Protein AF-0000000082937460 (afdb_homodimer)

pLDDT: mean 83.34, std 14.79, range [21.89, 97.12]

Nearest PDB structures (foldseek):
  7vq7-assembly1_B  TM=4.735E-01  e=1.088E-06  Arabidopsis thaliana
  3l39-assembly1_A  TM=5.292E-01  e=5.583E-01  Bacteroides thetaiotaomicron VPI-5482
  7vq7-assembly1_B  TM=4.733E-01  e=1.604E-06  Arabidopsis thaliana
  8ftx-assembly1_A  TM=3.085E-01  e=9.322E+00  Salmonella enterica subsp. enterica serovar Typhimurium

Secondary structure (DSSP, 8-state):
--------HHHHHHHHHHHHHHHHHHHHHHHT--HHHHHHHHHHH--SSHHHHHHHHHHHHHHHHHHHHHHHHHHHHH-SSHHHHHHHHHHHHHHHHHTT-HHHHHHHHHHHHHHHHH-SS-HHHHHHHHHHHHHHHHHHHHHHHHHS-----HHHHHHHHHHHHHHHHHHHHHHHHHHHTT----HHHHHHHHHHHHHHHHHHHHHHHHHHHTTTS---HHHHHHHHHHHHHHHHHHHHHHHHHHHHTS--TT----HHHHHHHHHHHHHHHHHHH-SS----HHHHHHHHHHHHHHHHS-TTTS----BTTB--SS-HHHHHHHHHHHHHHHHHHHHHHHHHHHHHH-------/--------HHHHHHHHHHHHHHHHHHHHHHHT--HHHHHHHHHHH--SSHHHHHHHHHHHHHHHHHHHHHHHHHHHHH-SSHHHHHHHHHHHHHHHHHTT-HHHHHHHHHHHHHHHHH-SS-HHHHHHHHHHHHHHHHHHHHHHHHHS-----HHHHHHHHHHHHHHHHHHHHHHHHHHHTT----HHHHHHHHHHHHHHHHHHHHHHHHHHHTTTS---HHHHHHHHHHHHHHHHHHHHHHHHHHHHTS--TT----HHHHHHHHHHHHHHHHHHH-SS----HHHHHHHHHHHHHHHHS-TTTS----BTTB--SS-HHHHHHHHHHHHHHHHHHHHHHHHHHHHHH-------

Structure (mmCIF, N/CA/C/O backbone):
data_AF-0000000082937460-model_v1
#
loop_
_entity.id
_entity.type
_entity.pdbx_description
1 polymer 'Aromatic acid exporter family protein'
#
loop_
_atom_site.group_PDB
_atom_site.id
_atom_site.type_symbol
_atom_site.label_atom_id
_atom_site.label_alt_id
_atom_site.label_comp_id
_atom_site.label_asym_id
_atom_site.label_entity_id
_atom_site.label_seq_id
_atom_site.pdbx_PDB_ins_code
_atom_site.Cartn_x
_atom_site.Cartn_y
_atom_site.Cartn_z
_atom_site.occupancy
_atom_site.B_iso_or_equiv
_atom_site.auth_seq_id
_atom_site.auth_comp_id
_atom_site.auth_asym_id
_atom_site.auth_atom_id
_atom_site.pdbx_PDB_model_num
ATOM 1 N N . MET A 1 1 ? -15.992 -26.391 28.469 1 22.33 1 MET A N 1
ATOM 2 C CA . MET A 1 1 ? -16.328 -25.672 27.25 1 22.33 1 MET A CA 1
ATOM 3 C C . MET A 1 1 ? -15.094 -24.969 26.688 1 22.33 1 MET A C 1
ATOM 5 O O . MET A 1 1 ? -14.539 -24.078 27.328 1 22.33 1 MET A O 1
ATOM 9 N N . MET A 1 2 ? -14.164 -25.625 26.078 1 25.83 2 MET A N 1
ATOM 10 C CA . MET A 1 2 ? -12.805 -25.266 25.672 1 25.83 2 MET A CA 1
ATOM 11 C C . MET A 1 2 ? -12.797 -23.953 24.875 1 25.83 2 MET A C 1
ATOM 13 O O . MET A 1 2 ? -13.609 -23.766 23.969 1 25.83 2 MET A O 1
ATOM 17 N N . LYS A 1 3 ? -12.477 -22.828 25.484 1 28.02 3 LYS A N 1
ATOM 18 C CA . LYS A 1 3 ? -12.383 -21.516 24.859 1 28.02 3 LYS A CA 1
ATOM 19 C C . LYS A 1 3 ? -11.773 -21.609 23.453 1 28.02 3 LYS A C 1
ATOM 21 O O . LYS A 1 3 ? -10.625 -22.016 23.297 1 28.02 3 LYS A O 1
ATOM 26 N N . ILE A 1 4 ? -12.422 -22.125 22.516 1 29.03 4 ILE A N 1
ATOM 27 C CA . ILE A 1 4 ? -11.977 -22.016 21.125 1 29.03 4 ILE A CA 1
ATOM 28 C C . ILE A 1 4 ? -11.258 -20.688 20.922 1 29.03 4 ILE A C 1
ATOM 30 O O . ILE A 1 4 ? -11.875 -19.625 21 1 29.03 4 ILE A O 1
ATOM 34 N N . LYS A 1 5 ? -10.117 -20.5 21.312 1 36.81 5 LYS A N 1
ATOM 35 C CA . LYS A 1 5 ? -9.211 -19.391 21.078 1 36.81 5 LYS A CA 1
ATOM 36 C C . LYS A 1 5 ? -9.508 -18.703 19.75 1 36.81 5 LYS A C 1
ATOM 38 O O . LYS A 1 5 ? -9.805 -19.375 18.75 1 36.81 5 LYS A O 1
ATOM 43 N N . ARG A 1 6 ? -9.82 -17.359 19.719 1 39.38 6 ARG A N 1
ATOM 44 C CA . ARG A 1 6 ? -10.133 -16.312 18.75 1 39.38 6 ARG A CA 1
ATOM 45 C C . ARG A 1 6 ? -9.336 -16.516 17.469 1 39.38 6 ARG A C 1
ATOM 47 O O . ARG A 1 6 ? -8.102 -16.484 17.484 1 39.38 6 ARG A O 1
ATOM 54 N N . PHE A 1 7 ? -9.742 -17.344 16.672 1 44.19 7 PHE A N 1
ATOM 55 C CA . PHE A 1 7 ? -9.219 -17.578 15.328 1 44.19 7 PHE A CA 1
ATOM 56 C C . PHE A 1 7 ? -8.82 -16.266 14.672 1 44.19 7 PHE A C 1
ATOM 58 O O . PHE A 1 7 ? -9.672 -15.391 14.453 1 44.19 7 PHE A O 1
ATOM 65 N N . THR A 1 8 ? -7.555 -15.945 14.797 1 55.5 8 THR A N 1
ATOM 66 C CA . THR A 1 8 ? -6.992 -14.734 14.211 1 55.5 8 THR A CA 1
ATOM 67 C C . THR A 1 8 ? -7.262 -14.688 12.711 1 55.5 8 THR A C 1
ATOM 69 O O . THR A 1 8 ? -7.621 -15.703 12.102 1 55.5 8 THR A O 1
ATOM 72 N N . PHE A 1 9 ? -7.418 -13.547 12.164 1 58.91 9 PHE A N 1
ATOM 73 C CA . PHE A 1 9 ? -7.656 -13.227 10.758 1 58.91 9 PHE A CA 1
ATOM 74 C C . PHE A 1 9 ? -6.863 -14.164 9.852 1 58.91 9 PHE A C 1
ATOM 76 O O . PHE A 1 9 ? -7.41 -14.711 8.891 1 58.91 9 PHE A O 1
ATOM 83 N N . VAL A 1 10 ? -5.695 -14.445 10.258 1 64.12 10 VAL A N 1
ATOM 84 C CA . VAL A 1 10 ? -4.82 -15.32 9.484 1 64.12 10 VAL A CA 1
ATOM 85 C C . VAL A 1 10 ? -5.289 -16.766 9.602 1 64.12 10 VAL A C 1
ATOM 87 O O . VAL A 1 10 ? -5.277 -17.516 8.617 1 64.12 10 VAL A O 1
ATOM 90 N N . GLY A 1 11 ? -5.953 -16.875 10.688 1 69.56 11 GLY A N 1
ATOM 91 C CA . GLY A 1 11 ? -6.414 -18.234 10.93 1 69.56 11 GLY A CA 1
ATOM 92 C C . GLY A 1 11 ? -7.648 -18.594 10.125 1 69.56 11 GLY A C 1
ATOM 93 O O . GLY A 1 11 ? -7.738 -19.703 9.578 1 69.56 11 GLY A O 1
ATOM 94 N N . GLY A 1 12 ? -8.508 -17.703 10 1 76.94 12 GLY A N 1
ATOM 95 C CA . GLY A 1 12 ? -9.719 -17.953 9.242 1 76.94 12 GLY A CA 1
ATOM 96 C C . GLY A 1 12 ? -9.453 -18.172 7.762 1 76.94 12 GLY A C 1
ATOM 97 O O . GLY A 1 12 ? -10.023 -19.094 7.152 1 76.94 12 GLY A O 1
ATOM 98 N N . ARG A 1 13 ? -8.523 -17.438 7.281 1 78.25 13 ARG A N 1
ATOM 99 C CA . ARG A 1 13 ? -8.18 -17.547 5.867 1 78.25 13 ARG A CA 1
ATOM 100 C C . ARG A 1 13 ? -7.508 -18.875 5.566 1 78.25 13 ARG A C 1
ATOM 102 O O . ARG A 1 13 ? -7.746 -19.484 4.512 1 78.25 13 ARG A O 1
ATOM 109 N N . ILE A 1 14 ? -6.703 -19.375 6.48 1 85.31 14 ILE A N 1
ATOM 110 C CA . ILE A 1 14 ? -5.988 -20.625 6.309 1 85.31 14 ILE A CA 1
ATOM 111 C C . ILE A 1 14 ? -6.984 -21.781 6.27 1 85.31 14 ILE A C 1
ATOM 113 O O . ILE A 1 14 ? -6.895 -22.672 5.41 1 85.31 14 ILE A O 1
ATOM 117 N N . ILE A 1 15 ? -7.953 -21.672 7.086 1 87.25 15 ILE A N 1
ATOM 118 C CA . ILE A 1 15 ? -8.961 -22.734 7.156 1 87.25 15 ILE A CA 1
ATOM 119 C C . ILE A 1 15 ? -9.82 -22.703 5.895 1 87.25 15 ILE A C 1
ATOM 121 O O . ILE A 1 15 ? -10.125 -23.75 5.324 1 87.25 15 ILE A O 1
ATOM 125 N N . LYS A 1 16 ? -10.188 -21.531 5.496 1 89.06 16 LYS A N 1
ATOM 126 C CA . LYS A 1 16 ? -10.977 -21.406 4.27 1 89.06 16 LYS A CA 1
ATOM 127 C C . LYS A 1 16 ? -10.227 -21.984 3.074 1 89.06 16 LYS A C 1
ATOM 129 O O . LYS A 1 16 ? -10.82 -22.656 2.227 1 89.06 16 LYS A O 1
ATOM 134 N N . THR A 1 17 ? -8.969 -21.703 3.049 1 89.56 17 THR A N 1
ATOM 135 C CA . THR A 1 17 ? -8.148 -22.234 1.962 1 89.56 17 THR A CA 1
ATOM 136 C C . THR A 1 17 ? -8.125 -23.75 1.983 1 89.56 17 THR A C 1
ATOM 138 O O . THR A 1 17 ? -8.312 -24.391 0.949 1 89.56 17 THR A O 1
ATOM 141 N N . GLY A 1 18 ? -7.945 -24.328 3.145 1 91.25 18 GLY A N 1
ATOM 142 C CA . GLY A 1 18 ? -7.949 -25.781 3.275 1 91.25 18 GLY A CA 1
ATOM 143 C C . GLY A 1 18 ? -9.25 -26.422 2.822 1 91.25 18 GLY A C 1
ATOM 144 O O . GLY A 1 18 ? -9.234 -27.422 2.1 1 91.25 18 GLY A O 1
ATOM 145 N N . ILE A 1 19 ? -10.289 -25.828 3.176 1 93.75 19 ILE A N 1
ATOM 146 C CA . ILE A 1 19 ? -11.609 -26.344 2.818 1 93.75 19 ILE A CA 1
ATOM 147 C C . ILE A 1 19 ? -11.82 -26.203 1.313 1 93.75 19 ILE A C 1
ATOM 149 O O . ILE A 1 19 ? -12.312 -27.125 0.662 1 93.75 19 ILE A O 1
ATOM 153 N N . ALA A 1 20 ? -11.477 -25.031 0.827 1 94.75 20 ALA A N 1
ATOM 154 C CA . ALA A 1 20 ? -11.625 -24.797 -0.606 1 94.75 20 ALA A CA 1
ATOM 155 C C . ALA A 1 20 ? -10.805 -25.797 -1.416 1 94.75 20 ALA A C 1
ATOM 157 O O . ALA A 1 20 ? -11.281 -26.344 -2.412 1 94.75 20 ALA A O 1
ATOM 158 N N . VAL A 1 21 ? -9.625 -26.031 -0.987 1 94.81 21 VAL A N 1
ATOM 159 C CA . VAL A 1 21 ? -8.727 -26.953 -1.669 1 94.81 21 VAL A CA 1
ATOM 160 C C . VAL A 1 21 ? -9.312 -28.375 -1.617 1 94.81 21 VAL A C 1
ATOM 162 O O . VAL A 1 21 ? -9.359 -29.062 -2.633 1 94.81 21 VAL A O 1
ATOM 165 N N . PHE A 1 22 ? -9.781 -28.75 -0.497 1 95.75 22 PHE A N 1
ATOM 166 C CA . PHE A 1 22 ? -10.359 -30.078 -0.317 1 95.75 22 PHE A CA 1
ATOM 167 C C . PHE A 1 22 ? -11.57 -30.266 -1.226 1 95.75 22 PHE A C 1
ATOM 169 O O . PHE A 1 22 ? -11.656 -31.266 -1.953 1 95.75 22 PHE A O 1
ATOM 176 N N . LEU A 1 23 ? -12.453 -29.391 -1.157 1 96.56 23 LEU A N 1
ATOM 177 C CA . LEU A 1 23 ? -13.68 -29.484 -1.937 1 96.56 23 LEU A CA 1
ATOM 178 C C . LEU A 1 23 ? -13.383 -29.469 -3.432 1 96.56 23 LEU A C 1
ATOM 180 O O . LEU A 1 23 ? -14.008 -30.203 -4.203 1 96.56 23 LEU A O 1
ATOM 184 N N . THR A 1 24 ? -12.492 -28.562 -3.797 1 96.38 24 THR A N 1
ATOM 185 C CA . THR A 1 24 ? -12.109 -28.469 -5.199 1 96.38 24 THR A CA 1
ATOM 186 C C . THR A 1 24 ? -11.516 -29.797 -5.688 1 96.38 24 THR A C 1
ATOM 188 O O . THR A 1 24 ? -11.922 -30.312 -6.734 1 96.38 24 THR A O 1
ATOM 191 N N . ALA A 1 25 ? -10.586 -30.359 -4.945 1 95.31 25 ALA A N 1
ATOM 192 C CA . ALA A 1 25 ? -9.977 -31.641 -5.305 1 95.31 25 ALA A CA 1
ATOM 193 C C . ALA A 1 25 ? -11.016 -32.75 -5.32 1 95.31 25 ALA A C 1
ATOM 195 O O . ALA A 1 25 ? -11 -33.625 -6.203 1 95.31 25 ALA A O 1
ATOM 196 N N . PHE A 1 26 ? -11.875 -32.719 -4.391 1 96.25 26 PHE A N 1
ATOM 197 C CA . PHE A 1 26 ? -12.93 -33.75 -4.27 1 96.25 26 PHE A CA 1
ATOM 198 C C . PHE A 1 26 ? -13.828 -33.75 -5.5 1 96.25 26 PHE A C 1
ATOM 200 O O . PHE A 1 26 ? -14.109 -34.781 -6.07 1 96.25 26 PHE A O 1
ATOM 207 N N . ILE A 1 27 ? -14.258 -32.594 -5.898 1 96.75 27 ILE A N 1
ATOM 208 C CA . ILE A 1 27 ? -15.125 -32.469 -7.059 1 96.75 27 ILE A CA 1
ATOM 209 C C . ILE A 1 27 ? -14.391 -32.938 -8.312 1 96.75 27 ILE A C 1
ATOM 211 O O . ILE A 1 27 ? -14.953 -33.656 -9.141 1 96.75 27 ILE A O 1
ATOM 215 N N . CYS A 1 28 ? -13.156 -32.531 -8.43 1 94.12 28 CYS A N 1
ATOM 216 C CA . CYS A 1 28 ? -12.367 -32.938 -9.586 1 94.12 28 CYS A CA 1
ATOM 217 C C . CYS A 1 28 ? -12.195 -34.438 -9.625 1 94.12 28 CYS A C 1
ATOM 219 O O . CYS A 1 28 ? -12.258 -35.062 -10.695 1 94.12 28 CYS A O 1
ATOM 221 N N . HIS A 1 29 ? -12.023 -35.125 -8.484 1 92.94 29 HIS A N 1
ATOM 222 C CA . HIS A 1 29 ? -11.852 -36.562 -8.422 1 92.94 29 HIS A CA 1
ATOM 223 C C . HIS A 1 29 ? -13.125 -37.281 -8.836 1 92.94 29 HIS A C 1
ATOM 225 O O . HIS A 1 29 ? -13.07 -38.312 -9.523 1 92.94 29 HIS A O 1
ATOM 231 N N . ILE A 1 30 ? -14.227 -36.781 -8.477 1 94.38 30 ILE A N 1
ATOM 232 C CA . ILE A 1 30 ? -15.516 -37.375 -8.836 1 94.38 30 ILE A CA 1
ATOM 233 C C . ILE A 1 30 ? -15.703 -37.281 -10.352 1 94.38 30 ILE A C 1
ATOM 235 O O . ILE A 1 30 ? -16.234 -38.219 -10.961 1 94.38 30 ILE A O 1
ATOM 239 N N . LEU A 1 31 ? -15.18 -36.25 -10.945 1 93.5 31 LEU A N 1
ATOM 240 C CA . LEU A 1 31 ? -15.344 -36.031 -12.375 1 93.5 31 LEU A CA 1
ATOM 241 C C . LEU A 1 31 ? -14.195 -36.656 -13.156 1 93.5 31 LEU A C 1
ATOM 243 O O . LEU A 1 31 ? -14.188 -36.656 -14.391 1 93.5 31 LEU A O 1
ATOM 247 N N . ASN A 1 32 ? -13.234 -37.188 -12.492 1 91.69 32 ASN A N 1
ATOM 248 C CA . ASN A 1 32 ? -12.023 -37.75 -13.07 1 91.69 32 ASN A CA 1
ATOM 249 C C . ASN A 1 32 ? -11.234 -36.719 -13.875 1 91.69 32 ASN A C 1
ATOM 251 O O . ASN A 1 32 ? -10.781 -37 -14.984 1 91.69 32 ASN A O 1
ATOM 255 N N . TRP A 1 33 ? -11.289 -35.531 -13.383 1 89.44 33 TRP A N 1
ATOM 256 C CA . TRP A 1 33 ? -10.5 -34.438 -13.961 1 89.44 33 TRP A CA 1
ATOM 257 C C . TRP A 1 33 ? -9.258 -34.188 -13.117 1 89.44 33 TRP A C 1
ATOM 259 O O . TRP A 1 33 ? -9.234 -34.469 -11.914 1 89.44 33 TRP A O 1
ATOM 269 N N . PRO A 1 34 ? -8.18 -33.75 -13.812 1 85.31 34 PRO A N 1
ATOM 270 C CA . PRO A 1 34 ? -6.984 -33.406 -13.039 1 85.31 34 PRO A CA 1
ATOM 271 C C . PRO A 1 34 ? -7.242 -32.312 -12.016 1 85.31 34 PRO A C 1
ATOM 273 O O . PRO A 1 34 ? -7.715 -31.219 -12.367 1 85.31 34 PRO A O 1
ATOM 276 N N . ALA A 1 35 ? -6.906 -32.531 -10.773 1 89.69 35 ALA A N 1
ATOM 277 C CA . ALA A 1 35 ? -7.258 -31.641 -9.664 1 89.69 35 ALA A CA 1
ATOM 278 C C . ALA A 1 35 ? -6.223 -30.547 -9.5 1 89.69 35 ALA A C 1
ATOM 280 O O . ALA A 1 35 ? -6.523 -29.484 -8.953 1 89.69 35 ALA A O 1
ATOM 281 N N . MET A 1 36 ? -5.051 -30.75 -10 1 85.31 36 MET A N 1
ATOM 282 C CA . MET A 1 36 ? -3.9 -29.906 -9.719 1 85.31 36 MET A CA 1
ATOM 283 C C . MET A 1 36 ? -4.215 -28.453 -10.055 1 85.31 36 MET A C 1
ATOM 285 O O . MET A 1 36 ? -4.086 -27.562 -9.195 1 85.31 36 MET A O 1
ATOM 289 N N . PHE A 1 37 ? -4.699 -28.172 -11.18 1 83.12 37 PHE A N 1
ATOM 290 C CA . PHE A 1 37 ? -4.879 -26.797 -11.648 1 83.12 37 PHE A CA 1
ATOM 291 C C . PHE A 1 37 ? -6.113 -26.172 -11.016 1 83.12 37 PHE A C 1
ATOM 293 O O . PHE A 1 37 ? -6.145 -24.969 -10.758 1 83.12 37 PHE A O 1
ATOM 300 N N . ALA A 1 38 ? -7.09 -26.984 -10.805 1 90.75 38 ALA A N 1
ATOM 301 C CA . ALA A 1 38 ? -8.266 -26.484 -10.102 1 90.75 38 ALA A CA 1
ATOM 302 C C . ALA A 1 38 ? -7.914 -26.031 -8.688 1 90.75 38 ALA A C 1
ATOM 304 O O . ALA A 1 38 ? -8.359 -24.969 -8.242 1 90.75 38 ALA A O 1
ATOM 305 N N . VAL A 1 39 ? -7.094 -26.812 -8.078 1 91.56 39 VAL A N 1
ATOM 306 C CA . VAL A 1 39 ? -6.691 -26.547 -6.703 1 91.56 39 VAL A CA 1
ATOM 307 C C . VAL A 1 39 ? -5.828 -25.281 -6.66 1 91.56 39 VAL A C 1
ATOM 309 O O . VAL A 1 39 ? -5.996 -24.438 -5.777 1 91.56 39 VAL A O 1
ATOM 312 N N . ILE A 1 40 ? -4.973 -25.125 -7.602 1 85.75 40 ILE A N 1
ATOM 313 C CA . ILE A 1 40 ? -4.137 -23.938 -7.691 1 85.75 40 ILE A CA 1
ATOM 314 C C . ILE A 1 40 ? -5.012 -22.688 -7.848 1 85.75 40 ILE A C 1
ATOM 316 O O . ILE A 1 40 ? -4.82 -21.703 -7.148 1 85.75 40 ILE A O 1
ATOM 320 N N . THR A 1 41 ? -5.934 -22.766 -8.719 1 87.75 41 THR A N 1
ATOM 321 C CA . THR A 1 41 ? -6.855 -21.656 -8.953 1 87.75 41 THR A CA 1
ATOM 322 C C . THR A 1 41 ? -7.609 -21.297 -7.672 1 87.75 41 THR A C 1
ATOM 324 O O . THR A 1 41 ? -7.766 -20.125 -7.34 1 87.75 41 THR A O 1
ATOM 327 N N . ALA A 1 42 ? -8.023 -22.344 -7 1 92.19 42 ALA A N 1
ATOM 328 C CA . ALA A 1 42 ? -8.758 -22.125 -5.754 1 92.19 42 ALA A CA 1
ATOM 329 C C . ALA A 1 42 ? -7.883 -21.406 -4.73 1 92.19 42 ALA A C 1
ATOM 331 O O . ALA A 1 42 ? -8.344 -20.484 -4.047 1 92.19 42 ALA A O 1
ATOM 332 N N . ILE A 1 43 ? -6.68 -21.766 -4.645 1 88.31 43 ILE A N 1
ATOM 333 C CA . ILE A 1 43 ? -5.758 -21.203 -3.666 1 88.31 43 ILE A CA 1
ATOM 334 C C . ILE A 1 43 ? -5.527 -19.719 -3.967 1 88.31 43 ILE A C 1
ATOM 336 O O . ILE A 1 43 ? -5.602 -18.875 -3.068 1 88.31 43 ILE A O 1
ATOM 340 N N . VAL A 1 44 ? -5.332 -19.391 -5.199 1 83.75 44 VAL A N 1
ATOM 341 C CA . VAL A 1 44 ? -4.957 -18.031 -5.578 1 83.75 44 VAL A CA 1
ATOM 342 C C . VAL A 1 44 ? -6.184 -17.125 -5.535 1 83.75 44 VAL A C 1
ATOM 344 O O . VAL A 1 44 ? -6.055 -15.891 -5.477 1 83.75 44 VAL A O 1
ATOM 347 N N . THR A 1 45 ? -7.344 -17.641 -5.531 1 86.94 45 THR A N 1
ATOM 348 C CA . THR A 1 45 ? -8.555 -16.844 -5.617 1 86.94 45 THR A CA 1
ATOM 349 C C . THR A 1 45 ? -9.148 -16.609 -4.23 1 86.94 45 THR A C 1
ATOM 351 O O . THR A 1 45 ? -10.047 -15.781 -4.066 1 86.94 45 THR A O 1
ATOM 354 N N . ILE A 1 46 ? -8.695 -17.359 -3.338 1 86.62 46 ILE A N 1
ATOM 355 C CA . ILE A 1 46 ? -9.172 -17.109 -1.981 1 86.62 46 ILE A CA 1
ATOM 356 C C . ILE A 1 46 ? -8.711 -15.734 -1.511 1 86.62 46 ILE A C 1
ATOM 358 O O . ILE A 1 46 ? -7.527 -15.406 -1.589 1 86.62 46 ILE A O 1
ATOM 362 N N . GLU A 1 47 ? -9.664 -14.883 -1.202 1 81.38 47 GLU A N 1
ATOM 363 C CA . GLU A 1 47 ? -9.406 -13.508 -0.784 1 81.38 47 GLU A CA 1
ATOM 364 C C . GLU A 1 47 ? -9.938 -13.25 0.624 1 81.38 47 GLU A C 1
ATOM 366 O O . GLU A 1 47 ? -10.68 -14.07 1.173 1 81.38 47 GLU A O 1
ATOM 371 N N . PRO A 1 48 ? -9.562 -12.109 1.166 1 75.81 48 PRO A N 1
ATOM 372 C CA . PRO A 1 48 ? -10.047 -11.773 2.504 1 75.81 48 PRO A CA 1
ATOM 373 C C . PRO A 1 48 ? -11.555 -11.508 2.531 1 75.81 48 PRO A C 1
ATOM 375 O O . PRO A 1 48 ? -12.211 -11.781 3.537 1 75.81 48 PRO A O 1
ATOM 378 N N . THR A 1 49 ? -12.133 -10.938 1.461 1 79.94 49 THR A N 1
ATOM 379 C CA . THR A 1 49 ? -13.562 -10.633 1.414 1 79.94 49 THR A CA 1
ATOM 380 C C . THR A 1 49 ? -14.234 -11.367 0.258 1 79.94 49 THR A C 1
ATOM 382 O O . THR A 1 49 ? -13.578 -11.719 -0.727 1 79.94 49 THR A O 1
ATOM 385 N N . VAL A 1 50 ? -15.5 -11.57 0.453 1 82.31 50 VAL A N 1
ATOM 386 C CA . VAL A 1 50 ? -16.297 -12.211 -0.587 1 82.31 50 VAL A CA 1
ATOM 387 C C . VAL A 1 50 ? -16.328 -11.328 -1.831 1 82.31 50 VAL A C 1
ATOM 389 O O . VAL A 1 50 ? -16.219 -11.82 -2.955 1 82.31 50 VAL A O 1
ATOM 392 N N . ALA A 1 51 ? -16.469 -10.039 -1.636 1 80.81 51 ALA A N 1
ATOM 393 C CA . ALA A 1 51 ? -16.547 -9.102 -2.75 1 80.81 51 ALA A CA 1
ATOM 394 C C . ALA A 1 51 ? -15.281 -9.172 -3.607 1 80.81 51 ALA A C 1
ATOM 396 O O . ALA A 1 51 ? -15.359 -9.227 -4.836 1 80.81 51 ALA A O 1
ATOM 397 N N . ASP A 1 52 ? -14.195 -9.242 -2.941 1 83.12 52 ASP A N 1
ATOM 398 C CA . ASP A 1 52 ? -12.93 -9.32 -3.664 1 83.12 52 ASP A CA 1
ATOM 399 C C . ASP A 1 52 ? -12.805 -10.648 -4.402 1 83.12 52 ASP A C 1
ATOM 401 O O . ASP A 1 52 ? -12.273 -10.695 -5.516 1 83.12 52 ASP A O 1
ATOM 405 N N . SER A 1 53 ? -13.25 -11.672 -3.756 1 85.25 53 SER A N 1
ATOM 406 C CA . SER A 1 53 ? -13.195 -12.992 -4.383 1 85.25 53 SER A CA 1
ATOM 407 C C . SER A 1 53 ? -14.023 -13.031 -5.66 1 85.25 53 SER A C 1
ATOM 409 O O . SER A 1 53 ? -13.586 -13.562 -6.676 1 85.25 53 SER A O 1
ATOM 411 N N . VAL A 1 54 ? -15.172 -12.477 -5.598 1 86.25 54 VAL A N 1
ATOM 412 C CA . VAL A 1 54 ? -16.078 -12.461 -6.742 1 86.25 54 VAL A CA 1
ATOM 413 C C . VAL A 1 54 ? -15.484 -11.602 -7.859 1 86.25 54 VAL A C 1
ATOM 415 O O . VAL A 1 54 ? -15.453 -12.016 -9.023 1 86.25 54 VAL A O 1
ATOM 418 N N . LYS A 1 55 ? -15 -10.445 -7.531 1 86.69 55 LYS A N 1
ATOM 419 C CA . LYS A 1 55 ? -14.391 -9.539 -8.508 1 86.69 55 LYS A CA 1
ATOM 420 C C . LYS A 1 55 ? -13.195 -10.195 -9.188 1 86.69 55 LYS A C 1
ATOM 422 O O . LYS A 1 55 ? -13.055 -10.117 -10.406 1 86.69 55 LYS A O 1
ATOM 427 N N . LYS A 1 56 ? -12.375 -10.844 -8.445 1 86.56 56 LYS A N 1
ATOM 428 C CA . LYS A 1 56 ? -11.172 -11.469 -8.984 1 86.56 56 LYS A CA 1
ATOM 429 C C . LYS A 1 56 ? -11.516 -12.68 -9.844 1 86.56 56 LYS A C 1
ATOM 431 O O . LYS A 1 56 ? -10.844 -12.953 -10.836 1 86.56 56 LYS A O 1
ATOM 436 N N . ALA A 1 57 ? -12.602 -13.352 -9.344 1 88.44 57 ALA A N 1
ATOM 437 C CA . ALA A 1 57 ? -13.031 -14.492 -10.141 1 88.44 57 ALA A CA 1
ATOM 438 C C . ALA A 1 57 ? -13.453 -14.055 -11.547 1 88.44 57 ALA A C 1
ATOM 440 O O . ALA A 1 57 ? -13.148 -14.727 -12.531 1 88.44 57 ALA A O 1
ATOM 441 N N . PHE A 1 58 ? -14.078 -12.938 -11.68 1 91.38 58 PHE A N 1
ATOM 442 C CA . PHE A 1 58 ? -14.586 -12.43 -12.953 1 91.38 58 PHE A CA 1
ATOM 443 C C . PHE A 1 58 ? -13.445 -11.938 -13.836 1 91.38 58 PHE A C 1
ATOM 445 O O . PHE A 1 58 ? -13.594 -11.836 -15.055 1 91.38 58 PHE A O 1
ATOM 452 N N . VAL A 1 59 ? -12.398 -11.656 -13.25 1 91.94 59 VAL A N 1
ATOM 453 C CA . VAL A 1 59 ? -11.234 -11.211 -14.008 1 91.94 59 VAL A CA 1
ATOM 454 C C . VAL A 1 59 ? -10.336 -12.398 -14.336 1 91.94 59 VAL A C 1
ATOM 456 O O . VAL A 1 59 ? -9.789 -12.492 -15.438 1 91.94 59 VAL A O 1
ATOM 459 N N . ARG A 1 60 ? -10.258 -13.297 -13.445 1 89.5 60 ARG A N 1
ATOM 460 C CA . ARG A 1 60 ? -9.359 -14.438 -13.57 1 89.5 60 ARG A CA 1
ATOM 461 C C . ARG A 1 60 ? -9.883 -15.438 -14.602 1 89.5 60 ARG A C 1
ATOM 463 O O . ARG A 1 60 ? -9.102 -16.078 -15.312 1 89.5 60 ARG A O 1
ATOM 470 N N . PHE A 1 61 ? -11.195 -15.594 -14.688 1 93.06 61 PHE A N 1
ATOM 471 C CA . PHE A 1 61 ? -11.758 -16.578 -15.594 1 93.06 61 PHE A CA 1
ATOM 472 C C . PHE A 1 61 ? -11.43 -16.219 -17.047 1 93.06 61 PHE A C 1
ATOM 474 O O . PHE A 1 61 ? -10.82 -17.016 -17.75 1 93.06 61 PHE A O 1
ATOM 481 N N . PRO A 1 62 ? -11.789 -14.992 -17.469 1 93.94 62 PRO A N 1
ATOM 482 C CA . PRO A 1 62 ? -11.406 -14.641 -18.844 1 93.94 62 PRO A CA 1
ATOM 483 C C . PRO A 1 62 ? -9.891 -14.656 -19.062 1 93.94 62 PRO A C 1
ATOM 485 O O . PRO A 1 62 ? -9.43 -15.023 -20.141 1 93.94 62 PRO A O 1
ATOM 488 N N . ALA A 1 63 ? -9.156 -14.234 -18.109 1 94.25 63 ALA A N 1
ATOM 489 C CA . ALA A 1 63 ? -7.699 -14.281 -18.203 1 94.25 63 ALA A CA 1
ATOM 490 C C . ALA A 1 63 ? -7.207 -15.711 -18.422 1 94.25 63 ALA A C 1
ATOM 492 O O . ALA A 1 63 ? -6.363 -15.961 -19.281 1 94.25 63 ALA A O 1
ATOM 493 N N . SER A 1 64 ? -7.762 -16.641 -17.688 1 91.56 64 SER A N 1
ATOM 494 C CA . SER A 1 64 ? -7.371 -18.047 -17.797 1 91.56 64 SER A CA 1
ATOM 495 C C . SER A 1 64 ? -7.734 -18.609 -19.172 1 91.56 64 SER A C 1
ATOM 497 O O . SER A 1 64 ? -7.012 -19.453 -19.703 1 91.56 64 SER A O 1
ATOM 499 N N . VAL A 1 65 ? -8.844 -18.188 -19.672 1 92.38 65 VAL A N 1
ATOM 500 C CA . VAL A 1 65 ? -9.258 -18.609 -21 1 92.38 65 VAL A CA 1
ATOM 501 C C . VAL A 1 65 ? -8.219 -18.156 -22.031 1 92.38 65 VAL A C 1
ATOM 503 O O . VAL A 1 65 ? -7.848 -18.938 -22.922 1 92.38 65 VAL A O 1
ATOM 506 N N . ILE A 1 66 ? -7.77 -16.969 -21.859 1 94.56 66 ILE A N 1
ATOM 507 C CA . ILE A 1 66 ? -6.758 -16.422 -22.766 1 94.56 66 ILE A CA 1
ATOM 508 C C . ILE A 1 66 ? -5.469 -17.234 -22.656 1 94.56 66 ILE A C 1
ATOM 510 O O . ILE A 1 66 ? -4.902 -17.656 -23.656 1 94.56 66 ILE A O 1
ATOM 514 N N . GLY A 1 67 ? -5.039 -17.422 -21.469 1 93.56 67 GLY A N 1
ATOM 515 C CA . GLY A 1 67 ? -3.838 -18.219 -21.266 1 93.56 67 GLY A CA 1
ATOM 516 C C . GLY A 1 67 ? -3.932 -19.625 -21.828 1 93.56 67 GLY A C 1
ATOM 517 O O . GLY A 1 67 ? -3.004 -20.094 -22.5 1 93.56 67 GLY A O 1
ATOM 518 N N . ALA A 1 68 ? -5.055 -20.25 -21.609 1 91.06 68 ALA A N 1
ATOM 519 C CA . ALA A 1 68 ? -5.266 -21.609 -22.094 1 91.06 68 ALA A CA 1
ATOM 520 C C . ALA A 1 68 ? -5.312 -21.641 -23.625 1 91.06 68 ALA A C 1
ATOM 522 O O . ALA A 1 68 ? -4.73 -22.531 -24.25 1 91.06 68 ALA A O 1
ATOM 523 N N . ALA A 1 69 ? -6.016 -20.719 -24.156 1 91.88 69 ALA A N 1
ATOM 524 C CA . ALA A 1 69 ? -6.141 -20.641 -25.609 1 91.88 69 ALA A CA 1
ATOM 525 C C . ALA A 1 69 ? -4.781 -20.422 -26.266 1 91.88 69 ALA A C 1
ATOM 527 O O . ALA A 1 69 ? -4.469 -21.031 -27.281 1 91.88 69 ALA A O 1
ATOM 528 N N . LEU A 1 70 ? -4.02 -19.578 -25.75 1 94.44 70 LEU A N 1
ATOM 529 C CA . LEU A 1 70 ? -2.699 -19.281 -26.297 1 94.44 70 LEU A CA 1
ATOM 530 C C . LEU A 1 70 ? -1.767 -20.484 -26.125 1 94.44 70 LEU A C 1
ATOM 532 O O . LEU A 1 70 ? -0.902 -20.719 -26.969 1 94.44 70 LEU A O 1
ATOM 536 N N . ALA A 1 71 ? -1.963 -21.125 -25.016 1 92.62 71 ALA A N 1
ATOM 537 C CA . ALA A 1 71 ? -1.179 -22.344 -24.797 1 92.62 71 ALA A CA 1
ATOM 538 C C . ALA A 1 71 ? -1.467 -23.375 -25.891 1 92.62 71 ALA A C 1
ATOM 540 O O . ALA A 1 71 ? -0.546 -24 -26.422 1 92.62 71 ALA A O 1
ATOM 541 N N . VAL A 1 72 ? -2.75 -23.594 -26.234 1 89.94 72 VAL A N 1
ATOM 542 C CA . VAL A 1 72 ? -3.143 -24.547 -27.266 1 89.94 72 VAL A CA 1
ATOM 543 C C . VAL A 1 72 ? -2.58 -24.109 -28.609 1 89.94 72 VAL A C 1
ATOM 545 O O . VAL A 1 72 ? -2.049 -24.922 -29.359 1 89.94 72 VAL A O 1
ATOM 548 N N . LEU A 1 73 ? -2.666 -22.844 -28.844 1 91.56 73 LEU A N 1
ATOM 549 C CA . LEU A 1 73 ? -2.207 -22.297 -30.125 1 91.56 73 LEU A CA 1
ATOM 550 C C . LEU A 1 73 ? -0.708 -22.516 -30.297 1 91.56 73 LEU A C 1
ATOM 552 O O . LEU A 1 73 ? -0.273 -23.062 -31.312 1 91.56 73 LEU A O 1
ATOM 556 N N . PHE A 1 74 ? 0.101 -22.172 -29.359 1 93 74 PHE A N 1
ATOM 557 C CA . PHE A 1 74 ? 1.551 -22.219 -29.5 1 93 74 PHE A CA 1
ATOM 558 C C . PHE A 1 74 ? 2.078 -23.641 -29.375 1 93 74 PHE A C 1
ATOM 560 O O . PHE A 1 74 ? 3.1 -23.984 -29.969 1 93 74 PHE A O 1
ATOM 567 N N . THR A 1 75 ? 1.401 -24.375 -28.547 1 90 75 THR A N 1
ATOM 568 C CA . THR A 1 75 ? 1.806 -25.781 -28.469 1 90 75 THR A CA 1
ATOM 569 C C . THR A 1 75 ? 1.528 -26.5 -29.781 1 90 75 THR A C 1
ATOM 571 O O . THR A 1 75 ? 2.283 -27.391 -30.188 1 90 75 THR A O 1
ATOM 574 N N . PHE A 1 76 ? 0.439 -26.172 -30.406 1 88 76 PHE A N 1
ATOM 575 C CA . PHE A 1 76 ? 0.114 -26.734 -31.703 1 88 76 PHE A CA 1
ATOM 576 C C . PHE A 1 76 ? 1.169 -26.359 -32.75 1 88 76 PHE A C 1
ATOM 578 O O . PHE A 1 76 ? 1.545 -27.172 -33.594 1 88 76 PHE A O 1
ATOM 585 N N . LEU A 1 77 ? 1.71 -25.219 -32.688 1 90.88 77 LEU A N 1
ATOM 586 C CA . LEU A 1 77 ? 2.652 -24.703 -33.656 1 90.88 77 LEU A CA 1
ATOM 587 C C . LEU A 1 77 ? 4.066 -25.203 -33.375 1 90.88 77 LEU A C 1
ATOM 589 O O . LEU A 1 77 ? 4.816 -25.516 -34.312 1 90.88 77 LEU A O 1
ATOM 593 N N . PHE A 1 78 ? 4.512 -25.188 -32.062 1 91.94 78 PHE A N 1
ATOM 594 C CA . PHE A 1 78 ? 5.918 -25.422 -31.734 1 91.94 78 PHE A CA 1
ATOM 595 C C . PHE A 1 78 ? 6.086 -26.625 -30.844 1 91.94 78 PHE A C 1
ATOM 597 O O . PHE A 1 78 ? 7.211 -27.031 -30.531 1 91.94 78 PHE A O 1
ATOM 604 N N . GLY A 1 79 ? 5.008 -27.25 -30.422 1 87.62 79 GLY A N 1
ATOM 605 C CA . GLY A 1 79 ? 5.113 -28.375 -29.5 1 87.62 79 GLY A CA 1
ATOM 606 C C . GLY A 1 79 ? 5.641 -27.984 -28.141 1 87.62 79 GLY A C 1
ATOM 607 O O . GLY A 1 79 ? 5.527 -26.828 -27.734 1 87.62 79 GLY A O 1
ATOM 608 N N . ASP A 1 80 ? 6.102 -28.938 -27.328 1 89.12 80 ASP A N 1
ATOM 609 C CA . ASP A 1 80 ? 6.707 -28.703 -26.016 1 89.12 80 ASP A CA 1
ATOM 610 C C . ASP A 1 80 ? 8.148 -28.203 -26.156 1 89.12 80 ASP A C 1
ATOM 612 O O . ASP A 1 80 ? 9.086 -29 -26.047 1 89.12 80 ASP A O 1
ATOM 616 N N . SER A 1 81 ? 8.297 -26.969 -26.484 1 91.38 81 SER A N 1
ATOM 617 C CA . SER A 1 81 ? 9.586 -26.344 -26.734 1 91.38 81 SER A CA 1
ATOM 618 C C . SER A 1 81 ? 9.758 -25.078 -25.906 1 91.38 81 SER A C 1
ATOM 620 O O . SER A 1 81 ? 8.773 -24.5 -25.438 1 91.38 81 SER A O 1
ATOM 622 N N . PRO A 1 82 ? 10.984 -24.703 -25.703 1 92.69 82 PRO A N 1
ATOM 623 C CA . PRO A 1 82 ? 11.234 -23.469 -24.969 1 92.69 82 PRO A CA 1
ATOM 624 C C . PRO A 1 82 ? 10.555 -22.25 -25.594 1 92.69 82 PRO A C 1
ATOM 626 O O . PRO A 1 82 ? 10.133 -21.344 -24.875 1 92.69 82 PRO A O 1
ATOM 629 N N . TYR A 1 83 ? 10.375 -22.328 -26.828 1 93.88 83 TYR A N 1
ATOM 630 C CA . TYR A 1 83 ? 9.695 -21.234 -27.547 1 93.88 83 TYR A CA 1
ATOM 631 C C . TYR A 1 83 ? 8.227 -21.156 -27.125 1 93.88 83 TYR A C 1
ATOM 633 O O . TYR A 1 83 ? 7.691 -20.062 -26.953 1 93.88 83 TYR A O 1
ATOM 641 N N . SER A 1 84 ? 7.672 -22.281 -27 1 93.88 84 SER A N 1
ATOM 642 C CA . SER A 1 84 ? 6.266 -22.312 -26.625 1 93.88 84 SER A CA 1
ATOM 643 C C . SER A 1 84 ? 6.055 -21.703 -25.234 1 93.88 84 SER A C 1
ATOM 645 O O . SER A 1 84 ? 5.145 -20.891 -25.047 1 93.88 84 SER A O 1
ATOM 647 N N . TYR A 1 85 ? 6.953 -22.031 -24.312 1 94.5 85 TYR A N 1
ATOM 648 C CA . TYR A 1 85 ? 6.836 -21.5 -22.953 1 94.5 85 TYR A CA 1
ATOM 649 C C . TYR A 1 85 ? 6.977 -19.984 -22.938 1 94.5 85 TYR A C 1
ATOM 651 O O . TYR A 1 85 ? 6.172 -19.281 -22.312 1 94.5 85 TYR A O 1
ATOM 659 N N . ALA A 1 86 ? 7.945 -19.531 -23.641 1 94.25 86 ALA A N 1
ATOM 660 C CA . ALA A 1 86 ? 8.227 -18.109 -23.656 1 94.25 86 ALA A CA 1
ATOM 661 C C . ALA A 1 86 ? 7.102 -17.328 -24.344 1 94.25 86 ALA A C 1
ATOM 663 O O . ALA A 1 86 ? 6.656 -16.297 -23.844 1 94.25 86 ALA A O 1
ATOM 664 N N . LEU A 1 87 ? 6.652 -17.859 -25.406 1 95.38 87 LEU A N 1
ATOM 665 C CA . LEU A 1 87 ? 5.629 -17.172 -26.188 1 95.38 87 LEU A CA 1
ATOM 666 C C . LEU A 1 87 ? 4.297 -17.172 -25.438 1 95.38 87 LEU A C 1
ATOM 668 O O . LEU A 1 87 ? 3.57 -16.172 -25.469 1 95.38 87 LEU A O 1
ATOM 672 N N . VAL A 1 88 ? 3.975 -18.266 -24.844 1 94.75 88 VAL A N 1
ATOM 673 C CA . VAL A 1 88 ? 2.736 -18.344 -24.078 1 94.75 88 VAL A CA 1
ATOM 674 C C . VAL A 1 88 ? 2.789 -17.359 -22.922 1 94.75 88 VAL A C 1
ATOM 676 O O . VAL A 1 88 ? 1.839 -16.594 -22.688 1 94.75 88 VAL A O 1
ATOM 679 N N . ALA A 1 89 ? 3.885 -17.328 -22.188 1 94 89 ALA A N 1
ATOM 680 C CA . ALA A 1 89 ? 4.02 -16.422 -21.031 1 94 89 ALA A CA 1
ATOM 681 C C . ALA A 1 89 ? 3.938 -14.969 -21.484 1 94 89 ALA A C 1
ATOM 683 O O . ALA A 1 89 ? 3.148 -14.195 -20.938 1 94 89 ALA A O 1
ATOM 684 N N . LEU A 1 90 ? 4.652 -14.656 -22.516 1 94.38 90 LEU A N 1
ATOM 685 C CA . LEU A 1 90 ? 4.727 -13.273 -22.984 1 94.38 90 LEU A CA 1
ATOM 686 C C . LEU A 1 90 ? 3.387 -12.82 -23.547 1 94.38 90 LEU A C 1
ATOM 688 O O . LEU A 1 90 ? 2.893 -11.75 -23.203 1 94.38 90 LEU A O 1
ATOM 692 N N . SER A 1 91 ? 2.871 -13.602 -24.391 1 95.31 91 SER A N 1
ATOM 693 C CA . SER A 1 91 ? 1.621 -13.227 -25.047 1 95.31 91 SER A CA 1
ATOM 694 C C . SER A 1 91 ? 0.479 -13.125 -24.047 1 95.31 91 SER A C 1
ATOM 696 O O . SER A 1 91 ? -0.381 -12.25 -24.156 1 95.31 91 SER A O 1
ATOM 698 N N . THR A 1 92 ? 0.468 -14.062 -23.109 1 95.31 92 THR A N 1
ATOM 699 C CA . THR A 1 92 ? -0.576 -14.039 -22.078 1 95.31 92 THR A CA 1
ATOM 700 C C . THR A 1 92 ? -0.465 -12.789 -21.219 1 95.31 92 THR A C 1
ATOM 702 O O . THR A 1 92 ? -1.468 -12.117 -20.953 1 95.31 92 THR A O 1
ATOM 705 N N . ILE A 1 93 ? 0.755 -12.438 -20.844 1 92.62 93 ILE A N 1
ATOM 706 C CA . ILE A 1 93 ? 0.979 -11.273 -20 1 92.62 93 ILE A CA 1
ATOM 707 C C . ILE A 1 93 ? 0.587 -10.008 -20.75 1 92.62 93 ILE A C 1
ATOM 709 O O . ILE A 1 93 ? -0.112 -9.141 -20.219 1 92.62 93 ILE A O 1
ATOM 713 N N . ILE A 1 94 ? 0.936 -9.922 -21.984 1 93.25 94 ILE A N 1
ATOM 714 C CA . ILE A 1 94 ? 0.635 -8.758 -22.812 1 93.25 94 ILE A CA 1
ATOM 715 C C . ILE A 1 94 ? -0.873 -8.648 -23.031 1 93.25 94 ILE A C 1
ATOM 717 O O . ILE A 1 94 ? -1.449 -7.57 -22.891 1 93.25 94 ILE A O 1
ATOM 721 N N . ALA A 1 95 ? -1.493 -9.75 -23.344 1 94.62 95 ALA A N 1
ATOM 722 C CA . ALA A 1 95 ? -2.934 -9.758 -23.594 1 94.62 95 ALA A CA 1
ATOM 723 C C . ALA A 1 95 ? -3.705 -9.344 -22.344 1 94.62 95 ALA A C 1
ATOM 725 O O . ALA A 1 95 ? -4.625 -8.523 -22.422 1 94.62 95 ALA A O 1
ATOM 726 N N . CYS A 1 96 ? -3.295 -9.914 -21.219 1 93.5 96 CYS A N 1
ATOM 727 C CA . CYS A 1 96 ? -3.975 -9.578 -19.969 1 93.5 96 CYS A CA 1
ATOM 728 C C . CYS A 1 96 ? -3.75 -8.117 -19.609 1 93.5 96 CYS A C 1
ATOM 730 O O . CYS A 1 96 ? -4.648 -7.461 -19.078 1 93.5 96 CYS A O 1
ATOM 732 N N . HIS A 1 97 ? -2.574 -7.664 -19.922 1 90.12 97 HIS A N 1
ATOM 733 C CA . HIS A 1 97 ? -2.273 -6.266 -19.641 1 90.12 97 HIS A CA 1
ATOM 734 C C . HIS A 1 97 ? -3.117 -5.336 -20.5 1 90.12 97 HIS A C 1
ATOM 736 O O . HIS A 1 97 ? -3.672 -4.352 -20.016 1 90.12 97 HIS A O 1
ATOM 742 N N . LYS A 1 98 ? -3.258 -5.602 -21.734 1 91.94 98 LYS A N 1
ATOM 743 C CA . LYS A 1 98 ? -4.008 -4.781 -22.672 1 91.94 98 LYS A CA 1
ATOM 744 C C . LYS A 1 98 ? -5.5 -4.793 -22.359 1 91.94 98 LYS A C 1
ATOM 746 O O . LYS A 1 98 ? -6.191 -3.795 -22.562 1 91.94 98 LYS A O 1
ATOM 751 N N . LEU A 1 99 ? -5.984 -5.898 -21.844 1 93.88 99 LEU A N 1
ATOM 752 C CA . LEU A 1 99 ? -7.402 -6.047 -21.531 1 93.88 99 LEU A CA 1
ATOM 753 C C . LEU A 1 99 ? -7.688 -5.668 -20.094 1 93.88 99 LEU A C 1
ATOM 755 O O . LEU A 1 99 ? -8.805 -5.859 -19.594 1 93.88 99 LEU A O 1
ATOM 759 N N . LYS A 1 100 ? -6.664 -5.293 -19.344 1 92 100 LYS A N 1
ATOM 760 C CA . LYS A 1 100 ? -6.766 -4.828 -17.969 1 92 100 LYS A CA 1
ATOM 761 C C . LYS A 1 100 ? -7.207 -5.957 -17.031 1 92 100 LYS A C 1
ATOM 763 O O . LYS A 1 100 ? -8.031 -5.75 -16.156 1 92 100 LYS A O 1
ATOM 768 N N . LEU A 1 101 ? -6.75 -7.109 -17.328 1 92.56 101 LEU A N 1
ATOM 769 C CA . LEU A 1 101 ? -6.996 -8.266 -16.484 1 92.56 101 LEU A CA 1
ATOM 770 C C . LEU A 1 101 ? -5.809 -8.523 -15.555 1 92.56 101 LEU A C 1
ATOM 772 O O . LEU A 1 101 ? -5.301 -9.641 -15.484 1 92.56 101 LEU A O 1
ATOM 776 N N . HIS A 1 102 ? -5.473 -7.57 -14.82 1 87.75 102 HIS A N 1
ATOM 777 C CA . HIS A 1 102 ? -4.25 -7.59 -14.023 1 87.75 102 HIS A CA 1
ATOM 778 C C . HIS A 1 102 ? -4.32 -8.648 -12.93 1 87.75 102 HIS A C 1
ATOM 780 O O . HIS A 1 102 ? -3.357 -9.391 -12.711 1 87.75 102 HIS A O 1
ATOM 786 N N . ASP A 1 103 ? -5.457 -8.844 -12.359 1 85.31 103 ASP A N 1
ATOM 787 C CA . ASP A 1 103 ? -5.605 -9.758 -11.227 1 85.31 103 ASP A CA 1
ATOM 788 C C . ASP A 1 103 ? -5.531 -11.211 -11.688 1 85.31 103 ASP A C 1
ATOM 790 O O . ASP A 1 103 ? -5.281 -12.109 -10.883 1 85.31 103 ASP A O 1
ATOM 794 N N . GLY A 1 104 ? -5.699 -11.367 -12.961 1 87.88 104 GLY A N 1
ATOM 795 C CA . GLY A 1 104 ? -5.707 -12.727 -13.477 1 87.88 104 GLY A CA 1
ATOM 796 C C . GLY A 1 104 ? -4.445 -13.086 -14.242 1 87.88 104 GLY A C 1
ATOM 797 O O . GLY A 1 104 ? -4.289 -14.219 -14.695 1 87.88 104 GLY A O 1
ATOM 798 N N . THR A 1 105 ? -3.537 -12.195 -14.344 1 88.19 105 THR A N 1
ATOM 799 C CA . THR A 1 105 ? -2.375 -12.375 -15.211 1 88.19 105 THR A CA 1
ATOM 800 C C . THR A 1 105 ? -1.527 -13.547 -14.734 1 88.19 105 THR A C 1
ATOM 802 O O . THR A 1 105 ? -1.141 -14.406 -15.531 1 88.19 105 THR A O 1
ATOM 805 N N . LEU A 1 106 ? -1.326 -13.562 -13.477 1 83 106 LEU A N 1
ATOM 806 C CA . LEU A 1 106 ? -0.476 -14.617 -12.938 1 83 106 LEU A CA 1
ATOM 807 C C . LEU A 1 106 ? -1.108 -15.984 -13.148 1 83 106 LEU A C 1
ATOM 809 O O . LEU A 1 106 ? -0.465 -16.891 -13.68 1 83 106 LEU A O 1
ATOM 813 N N . VAL A 1 107 ? -2.34 -16.094 -12.773 1 83.25 107 VAL A N 1
ATOM 814 C CA . VAL A 1 107 ? -3.043 -17.375 -12.891 1 83.25 107 VAL A CA 1
ATOM 815 C C . VAL A 1 107 ? -3.141 -17.766 -14.367 1 83.25 107 VAL A C 1
ATOM 817 O O . VAL A 1 107 ? -2.982 -18.953 -14.703 1 83.25 107 VAL A O 1
ATOM 820 N N . ALA A 1 108 ? -3.43 -16.781 -15.148 1 90.56 108 ALA A N 1
ATOM 821 C CA . ALA A 1 108 ? -3.539 -17.031 -16.578 1 90.56 108 ALA A CA 1
ATOM 822 C C . ALA A 1 108 ? -2.219 -17.547 -17.156 1 90.56 108 ALA A C 1
ATOM 824 O O . ALA A 1 108 ? -2.201 -18.5 -17.922 1 90.56 108 ALA A O 1
ATOM 825 N N . THR A 1 109 ? -1.157 -16.891 -16.812 1 89.69 109 THR A N 1
ATOM 826 C CA . THR A 1 109 ? 0.163 -17.266 -17.312 1 89.69 109 THR A CA 1
ATOM 827 C C . THR A 1 109 ? 0.565 -18.641 -16.812 1 89.69 109 THR A C 1
ATOM 829 O O . THR A 1 109 ? 1.074 -19.469 -17.578 1 89.69 109 THR A O 1
ATOM 832 N N . LEU A 1 110 ? 0.301 -18.906 -15.562 1 84.19 110 LEU A N 1
ATOM 833 C CA . LEU A 1 110 ? 0.621 -20.203 -14.992 1 84.19 110 LEU A CA 1
ATOM 834 C C . LEU A 1 110 ? -0.214 -21.312 -15.641 1 84.19 110 LEU A C 1
ATOM 836 O O . LEU A 1 110 ? 0.285 -22.406 -15.891 1 84.19 110 LEU A O 1
ATOM 840 N N . THR A 1 111 ? -1.469 -20.984 -15.844 1 83.69 111 THR A N 1
ATOM 841 C CA . THR A 1 111 ? -2.357 -21.922 -16.516 1 83.69 111 THR A CA 1
ATOM 842 C C . THR A 1 111 ? -1.846 -22.234 -17.922 1 83.69 111 THR A C 1
ATOM 844 O O . THR A 1 111 ? -1.781 -23.406 -18.312 1 83.69 111 THR A O 1
ATOM 847 N N . GLY A 1 112 ? -1.481 -21.25 -18.641 1 88.94 112 GLY A N 1
ATOM 848 C CA . GLY A 1 112 ? -0.972 -21.453 -19.984 1 88.94 112 GLY A CA 1
ATOM 849 C C . GLY A 1 112 ? 0.29 -22.297 -20.031 1 88.94 112 GLY A C 1
ATOM 850 O O . GLY A 1 112 ? 0.36 -23.281 -20.766 1 88.94 112 GLY A O 1
ATOM 851 N N . VAL A 1 113 ? 1.193 -21.938 -19.234 1 88.25 113 VAL A N 1
ATOM 852 C CA . VAL A 1 113 ? 2.482 -22.625 -19.203 1 88.25 113 VAL A CA 1
ATOM 853 C C . VAL A 1 113 ? 2.291 -24.062 -18.766 1 88.25 113 VAL A C 1
ATOM 855 O O . VAL A 1 113 ? 2.93 -24.969 -19.297 1 88.25 113 VAL A O 1
ATOM 858 N N . ALA A 1 114 ? 1.465 -24.297 -17.875 1 81.38 114 ALA A N 1
ATOM 859 C CA . ALA A 1 114 ? 1.218 -25.641 -17.344 1 81.38 114 ALA A CA 1
ATOM 860 C C . ALA A 1 114 ? 0.563 -26.531 -18.391 1 81.38 114 ALA A C 1
ATOM 862 O O . ALA A 1 114 ? 0.745 -27.75 -18.391 1 81.38 114 ALA A O 1
ATOM 863 N N . MET A 1 115 ? -0.143 -25.984 -19.234 1 84.38 115 MET A N 1
ATOM 864 C CA . MET A 1 115 ? -0.878 -26.75 -20.234 1 84.38 115 MET A CA 1
ATOM 865 C C . MET A 1 115 ? 0.059 -27.25 -21.328 1 84.38 115 MET A C 1
ATOM 867 O O . MET A 1 115 ? -0.257 -28.219 -22.031 1 84.38 115 MET A O 1
ATOM 871 N N . ILE A 1 116 ? 1.142 -26.609 -21.469 1 85.56 116 ILE A N 1
ATOM 872 C CA . ILE A 1 116 ? 2.061 -26.984 -22.547 1 85.56 116 ILE A CA 1
ATOM 873 C C . ILE A 1 116 ? 2.549 -28.406 -22.328 1 85.56 116 ILE A C 1
ATOM 875 O O . ILE A 1 116 ? 2.586 -29.203 -23.281 1 85.56 116 ILE A O 1
ATOM 879 N N . SER A 1 117 ? 2.855 -28.719 -21.125 1 78.62 117 SER A N 1
ATOM 880 C CA . SER A 1 117 ? 3.43 -30.031 -20.828 1 78.62 117 SER A CA 1
ATOM 881 C C . SER A 1 117 ? 2.344 -31.078 -20.688 1 78.62 117 SER A C 1
ATOM 883 O O . SER A 1 117 ? 2.625 -32.281 -20.734 1 78.62 117 SER A O 1
ATOM 885 N N . THR A 1 118 ? 1.148 -30.656 -20.5 1 72.75 118 THR A N 1
ATOM 886 C CA . THR A 1 118 ? 0.107 -31.625 -20.188 1 72.75 118 THR A CA 1
ATOM 887 C C . THR A 1 118 ? -0.732 -31.938 -21.422 1 72.75 118 THR A C 1
ATOM 889 O O . THR A 1 118 ? -1.397 -32.969 -21.484 1 72.75 118 THR A O 1
ATOM 892 N N . VAL A 1 119 ? -0.662 -31.078 -22.406 1 63.81 119 VAL A N 1
ATOM 893 C CA . VAL A 1 119 ? -1.538 -31.266 -23.562 1 63.81 119 VAL A CA 1
ATOM 894 C C . VAL A 1 119 ? -0.773 -31.953 -24.688 1 63.81 119 VAL A C 1
ATOM 896 O O . VAL A 1 119 ? 0.218 -31.406 -25.188 1 63.81 119 VAL A O 1
ATOM 899 N N . HIS A 1 120 ? -0.953 -33.094 -25.031 1 63.5 120 HIS A N 1
ATOM 900 C CA . HIS A 1 120 ? -0.241 -33.781 -26.109 1 63.5 120 HIS A CA 1
ATOM 901 C C . HIS A 1 120 ? -1.162 -34.031 -27.297 1 63.5 120 HIS A C 1
ATOM 903 O O . HIS A 1 120 ? -0.794 -33.75 -28.453 1 63.5 120 HIS A O 1
ATOM 909 N N . ASP A 1 121 ? -2.291 -34.625 -27.203 1 64.81 121 ASP A N 1
ATOM 910 C CA . ASP A 1 121 ? -2.998 -35.062 -28.406 1 64.81 121 ASP A CA 1
ATOM 911 C C . ASP A 1 121 ? -4.379 -34.406 -28.484 1 64.81 121 ASP A C 1
ATOM 913 O O . ASP A 1 121 ? -4.836 -34.031 -29.578 1 64.81 121 ASP A O 1
ATOM 917 N N . HIS A 1 122 ? -5.043 -34.312 -27.469 1 79.44 122 HIS A N 1
ATOM 918 C CA . HIS A 1 122 ? -6.406 -33.781 -27.5 1 79.44 122 HIS A CA 1
ATOM 919 C C . HIS A 1 122 ? -6.469 -32.375 -26.953 1 79.44 122 HIS A C 1
ATOM 921 O O . HIS A 1 122 ? -7.008 -32.156 -25.859 1 79.44 122 HIS A O 1
ATOM 927 N N . TYR A 1 123 ? -6.121 -31.453 -28.016 1 78.5 123 TYR A N 1
ATOM 928 C CA . TYR A 1 123 ? -5.922 -30.078 -27.609 1 78.5 123 TYR A CA 1
ATOM 929 C C . TYR A 1 123 ? -7.234 -29.438 -27.172 1 78.5 123 TYR A C 1
ATOM 931 O O . TYR A 1 123 ? -7.297 -28.797 -26.109 1 78.5 123 TYR A O 1
ATOM 939 N N . PHE A 1 124 ? -8.328 -29.719 -27.891 1 81.19 124 PHE A N 1
ATOM 940 C CA . PHE A 1 124 ? -9.602 -29.078 -27.594 1 81.19 124 PHE A CA 1
ATOM 941 C C . PHE A 1 124 ? -10.211 -29.672 -26.312 1 81.19 124 PHE A C 1
ATOM 943 O O . PHE A 1 124 ? -10.75 -28.922 -25.484 1 81.19 124 PHE A O 1
ATOM 950 N N . ALA A 1 125 ? -10.125 -30.953 -26.281 1 81.88 125 ALA A N 1
ATOM 951 C CA . ALA A 1 125 ? -10.633 -31.578 -25.062 1 81.88 125 ALA A CA 1
ATOM 952 C C . ALA A 1 125 ? -9.875 -31.094 -23.828 1 81.88 125 ALA A C 1
ATOM 954 O O . ALA A 1 125 ? -10.469 -30.859 -22.781 1 81.88 125 ALA A O 1
ATOM 955 N N . SER A 1 126 ? -8.586 -30.906 -24.047 1 82.69 126 SER A N 1
ATOM 956 C CA . SER A 1 126 ? -7.758 -30.422 -22.953 1 82.69 126 SER A CA 1
ATOM 957 C C . SER A 1 126 ? -8.109 -29 -22.562 1 82.69 126 SER A C 1
ATOM 959 O O . SER A 1 126 ? -8.094 -28.641 -21.375 1 82.69 126 SER A O 1
ATOM 961 N N . LEU A 1 127 ? -8.453 -28.234 -23.562 1 85.56 127 LEU A N 1
ATOM 962 C CA . LEU A 1 127 ? -8.883 -26.859 -23.297 1 85.56 127 LEU A CA 1
ATOM 963 C C . LEU A 1 127 ? -10.18 -26.828 -22.5 1 85.56 127 LEU A C 1
ATOM 965 O O . LEU A 1 127 ? -10.32 -26.047 -21.562 1 85.56 127 LEU A O 1
ATOM 969 N N . PHE A 1 128 ? -11.062 -27.656 -22.828 1 87.38 128 PHE A N 1
ATOM 970 C CA . PHE A 1 128 ? -12.352 -27.703 -22.156 1 87.38 128 PHE A CA 1
ATOM 971 C C . PHE A 1 128 ? -12.195 -28.203 -20.719 1 87.38 128 PHE A C 1
ATOM 973 O O . PHE A 1 128 ? -12.836 -27.688 -19.797 1 87.38 128 PHE A O 1
ATOM 980 N N . ILE A 1 129 ? -11.422 -29.172 -20.594 1 86.69 129 ILE A N 1
ATOM 981 C CA . ILE A 1 129 ? -11.188 -29.703 -19.25 1 86.69 129 ILE A CA 1
ATOM 982 C C . ILE A 1 129 ? -10.508 -28.656 -18.375 1 86.69 129 ILE A C 1
ATOM 984 O O . ILE A 1 129 ? -10.859 -28.5 -17.203 1 86.69 129 ILE A O 1
ATOM 988 N N . ARG A 1 130 ? -9.625 -27.938 -18.984 1 84.94 130 ARG A N 1
ATOM 989 C CA . ARG A 1 130 ? -8.914 -26.891 -18.25 1 84.94 130 ARG A CA 1
ATOM 990 C C . ARG A 1 130 ? -9.875 -25.781 -17.828 1 84.94 130 ARG A C 1
ATOM 992 O O . ARG A 1 130 ? -9.828 -25.312 -16.688 1 84.94 130 ARG A O 1
ATOM 999 N N . LEU A 1 131 ? -10.688 -25.391 -18.734 1 89.56 131 LEU A N 1
ATOM 1000 C CA . LEU A 1 131 ? -11.672 -24.359 -18.422 1 89.56 131 LEU A CA 1
ATOM 1001 C C . LEU A 1 131 ? -12.656 -24.859 -17.359 1 89.56 131 LEU A C 1
ATOM 1003 O O . LEU A 1 131 ? -13.078 -24.094 -16.5 1 89.56 131 LEU A O 1
ATOM 1007 N N . GLY A 1 132 ? -12.953 -26.109 -17.531 1 92.12 132 GLY A N 1
ATOM 1008 C CA . GLY A 1 132 ? -13.812 -26.703 -16.531 1 92.12 132 GLY A CA 1
ATOM 1009 C C . GLY A 1 132 ? -13.188 -26.75 -15.148 1 92.12 132 GLY A C 1
ATOM 1010 O O . GLY A 1 132 ? -13.828 -26.391 -14.156 1 92.12 132 GLY A O 1
ATOM 1011 N N . THR A 1 133 ? -11.961 -27.172 -15.094 1 91.44 133 THR A N 1
ATOM 1012 C CA . THR A 1 133 ? -11.273 -27.266 -13.812 1 91.44 133 THR A CA 1
ATOM 1013 C C . THR A 1 133 ? -11.055 -25.875 -13.219 1 91.44 133 THR A C 1
ATOM 1015 O O . THR A 1 133 ? -11.164 -25.688 -12.008 1 91.44 133 THR A O 1
ATOM 1018 N N . THR A 1 134 ? -10.711 -24.875 -14.039 1 89.88 134 THR A N 1
ATOM 1019 C CA . THR A 1 134 ? -10.57 -23.5 -13.578 1 89.88 134 THR A CA 1
ATOM 1020 C C . THR A 1 134 ? -11.891 -22.984 -13 1 89.88 134 THR A C 1
ATOM 1022 O O . THR A 1 134 ? -11.898 -22.344 -11.945 1 89.88 134 THR A O 1
ATOM 1025 N N . SER A 1 135 ? -12.945 -23.328 -13.68 1 93.88 135 SER A N 1
ATOM 1026 C CA . SER A 1 135 ? -14.266 -22.906 -13.211 1 93.88 135 SER A CA 1
ATOM 1027 C C . SER A 1 135 ? -14.586 -23.531 -11.852 1 93.88 135 SER A C 1
ATOM 1029 O O . SER A 1 135 ? -15.125 -22.859 -10.969 1 93.88 135 SER A O 1
ATOM 1031 N N . ILE A 1 136 ? -14.258 -24.75 -11.734 1 95.19 136 ILE A N 1
ATOM 1032 C CA . ILE A 1 136 ? -14.5 -25.438 -10.461 1 95.19 136 ILE A CA 1
ATOM 1033 C C . ILE A 1 136 ? -13.727 -24.734 -9.352 1 95.19 136 ILE A C 1
ATOM 1035 O O . ILE A 1 136 ? -14.289 -24.422 -8.297 1 95.19 136 ILE A O 1
ATOM 1039 N N . GLY A 1 137 ? -12.43 -24.469 -9.562 1 94.12 137 GLY A N 1
ATOM 1040 C CA . GLY A 1 137 ? -11.625 -23.781 -8.57 1 94.12 137 GLY A CA 1
ATOM 1041 C C . GLY A 1 137 ? -12.164 -22.406 -8.211 1 94.12 137 GLY A C 1
ATOM 1042 O O . GLY A 1 137 ? -12.227 -22.047 -7.035 1 94.12 137 GLY A O 1
ATOM 1043 N N . LEU A 1 138 ? -12.602 -21.656 -9.227 1 93.25 138 LEU A N 1
ATOM 1044 C CA . LEU A 1 138 ? -13.117 -20.312 -9.023 1 93.25 138 LEU A CA 1
ATOM 1045 C C . LEU A 1 138 ? -14.438 -20.328 -8.258 1 93.25 138 LEU A C 1
ATOM 1047 O O . LEU A 1 138 ? -14.617 -19.578 -7.305 1 93.25 138 LEU A O 1
ATOM 1051 N N . ILE A 1 139 ? -15.297 -21.219 -8.625 1 94.62 139 ILE A N 1
ATOM 1052 C CA . ILE A 1 139 ? -16.625 -21.297 -8.047 1 94.62 139 ILE A CA 1
ATOM 1053 C C . ILE A 1 139 ? -16.531 -21.797 -6.605 1 94.62 139 ILE A C 1
ATOM 1055 O O . ILE A 1 139 ? -17.125 -21.188 -5.699 1 94.62 139 ILE A O 1
ATOM 1059 N N . VAL A 1 140 ? -15.797 -22.812 -6.363 1 94.94 140 VAL A N 1
ATOM 1060 C CA . VAL A 1 140 ? -15.688 -23.391 -5.031 1 94.94 140 VAL A CA 1
ATOM 1061 C C . VAL A 1 140 ? -15.039 -22.391 -4.082 1 94.94 140 VAL A C 1
ATOM 1063 O O . VAL A 1 140 ? -15.492 -22.203 -2.949 1 94.94 140 VAL A O 1
ATOM 1066 N N . SER A 1 141 ? -13.922 -21.781 -4.527 1 93.31 141 SER A N 1
ATOM 1067 C CA . SER A 1 141 ? -13.234 -20.828 -3.664 1 93.31 141 SER A CA 1
ATOM 1068 C C . SER A 1 141 ? -14.148 -19.656 -3.309 1 93.31 141 SER A C 1
ATOM 1070 O O . SER A 1 141 ? -14.164 -19.203 -2.162 1 93.31 141 SER A O 1
ATOM 1072 N N . THR A 1 142 ? -14.922 -19.188 -4.234 1 90.94 142 THR A N 1
ATOM 1073 C CA . THR A 1 142 ? -15.844 -18.078 -4 1 90.94 142 THR A CA 1
ATOM 1074 C C . THR A 1 142 ? -16.953 -18.5 -3.041 1 90.94 142 THR A C 1
ATOM 1076 O O . THR A 1 142 ? -17.312 -17.734 -2.143 1 90.94 142 THR A O 1
ATOM 1079 N N . LEU A 1 143 ? -17.438 -19.688 -3.229 1 92.81 143 LEU A N 1
ATOM 1080 C CA . LEU A 1 143 ? -18.5 -20.188 -2.369 1 92.81 143 LEU A CA 1
ATOM 1081 C C . LEU A 1 143 ? -18 -20.406 -0.946 1 92.81 143 LEU A C 1
ATOM 1083 O O . LEU A 1 143 ? -18.703 -20.094 0.019 1 92.81 143 LEU A O 1
ATOM 1087 N N . VAL A 1 144 ? -16.859 -20.938 -0.837 1 92.06 144 VAL A N 1
ATOM 1088 C CA . VAL A 1 144 ? -16.266 -21.141 0.482 1 92.06 144 VAL A CA 1
ATOM 1089 C C . VAL A 1 144 ? -16.062 -19.812 1.181 1 92.06 144 VAL A C 1
ATOM 1091 O O . VAL A 1 144 ? -16.312 -19.672 2.381 1 92.06 144 VAL A O 1
ATOM 1094 N N . ASN A 1 145 ? -15.617 -18.797 0.448 1 86.62 145 ASN A N 1
ATOM 1095 C CA . ASN A 1 145 ? -15.438 -17.453 1.012 1 86.62 145 ASN A CA 1
ATOM 1096 C C . ASN A 1 145 ? -16.766 -16.859 1.481 1 86.62 145 ASN A C 1
ATOM 1098 O O . ASN A 1 145 ? -16.797 -16.109 2.453 1 86.62 145 ASN A O 1
ATOM 1102 N N . PHE A 1 146 ? -17.766 -17.203 0.772 1 85.75 146 PHE A N 1
ATOM 1103 C CA . PHE A 1 146 ? -19.094 -16.656 1.069 1 85.75 146 PHE A CA 1
ATOM 1104 C C . PHE A 1 146 ? -19.688 -17.328 2.297 1 85.75 146 PHE A C 1
ATOM 1106 O O . PHE A 1 146 ? -20.25 -16.656 3.166 1 85.75 146 PHE A O 1
ATOM 1113 N N . PHE A 1 147 ? -19.516 -18.609 2.438 1 86.62 147 PHE A N 1
ATOM 1114 C CA . PHE A 1 147 ? -20.281 -19.359 3.434 1 86.62 147 PHE A CA 1
ATOM 1115 C C . PHE A 1 147 ? -19.422 -19.625 4.672 1 86.62 147 PHE A C 1
ATOM 1117 O O . PHE A 1 147 ? -19.969 -19.797 5.773 1 86.62 147 PHE A O 1
ATOM 1124 N N . ILE A 1 148 ? -18.219 -19.609 4.477 1 82.75 148 ILE A N 1
ATOM 1125 C CA . ILE A 1 148 ? -17.391 -20.078 5.582 1 82.75 148 ILE A CA 1
ATOM 1126 C C . ILE A 1 148 ? -16.734 -18.875 6.27 1 82.75 148 ILE A C 1
ATOM 1128 O O . ILE A 1 148 ? -15.992 -18.125 5.637 1 82.75 148 ILE A O 1
ATOM 1132 N N . LEU A 1 149 ? -16.922 -18.797 7.547 1 72.88 149 LEU A N 1
ATOM 1133 C CA . LEU A 1 149 ? -16.266 -17.859 8.461 1 72.88 149 LEU A CA 1
ATOM 1134 C C . LEU A 1 149 ? -16.172 -16.469 7.844 1 72.88 149 LEU A C 1
ATOM 1136 O O . LEU A 1 149 ? -15.086 -15.977 7.551 1 72.88 149 LEU A O 1
ATOM 1140 N N . PRO A 1 150 ? -17.234 -15.773 7.695 1 73.5 150 PRO A N 1
ATOM 1141 C CA . PRO A 1 150 ? -17.141 -14.391 7.234 1 73.5 150 PRO A CA 1
ATOM 1142 C C . PRO A 1 150 ? -16.234 -13.539 8.117 1 73.5 150 PRO A C 1
ATOM 1144 O O . PRO A 1 150 ? -16.266 -13.664 9.344 1 73.5 150 PRO A O 1
ATOM 1147 N N . PRO A 1 151 ? -15.273 -12.922 7.379 1 72.69 151 PRO A N 1
ATOM 1148 C CA . PRO A 1 151 ? -14.336 -12.148 8.195 1 72.69 151 PRO A CA 1
ATOM 1149 C C . PRO A 1 151 ? -15.023 -11.047 9 1 72.69 151 PRO A C 1
ATOM 1151 O O . PRO A 1 151 ? -16.016 -10.477 8.547 1 72.69 151 PRO A O 1
ATOM 1154 N N . ASN A 1 152 ? -14.805 -10.922 10.258 1 74.31 152 ASN A N 1
ATOM 1155 C CA . ASN A 1 152 ? -15.227 -9.812 11.094 1 74.31 152 ASN A CA 1
ATOM 1156 C C . ASN A 1 152 ? -14.031 -9 11.586 1 74.31 152 ASN A C 1
ATOM 1158 O O . ASN A 1 152 ? -13.312 -9.43 12.492 1 74.31 152 ASN A O 1
ATOM 1162 N N . TYR A 1 153 ? -13.953 -7.871 10.867 1 76.25 153 TYR A N 1
ATOM 1163 C CA . TYR A 1 153 ? -12.766 -7.062 11.141 1 76.25 153 TYR A CA 1
ATOM 1164 C C . TYR A 1 153 ? -13.07 -5.996 12.188 1 76.25 153 TYR A C 1
ATOM 1166 O O . TYR A 1 153 ? -12.211 -5.176 12.516 1 76.25 153 TYR A O 1
ATOM 1174 N N . SER A 1 154 ? -14.227 -5.984 12.781 1 78.56 154 SER A N 1
ATOM 1175 C CA . SER A 1 154 ? -14.648 -4.91 13.68 1 78.56 154 SER A CA 1
ATOM 1176 C C . SER A 1 154 ? -13.75 -4.832 14.906 1 78.56 154 SER A C 1
ATOM 1178 O O . SER A 1 154 ? -13.258 -3.752 15.258 1 78.56 154 SER A O 1
ATOM 1180 N N . LYS A 1 155 ? -13.594 -6 15.484 1 79.25 155 LYS A N 1
ATOM 1181 C CA . LYS A 1 155 ? -12.75 -6.012 16.672 1 79.25 155 LYS A CA 1
ATOM 1182 C C . LYS A 1 155 ? -11.312 -5.652 16.344 1 79.25 155 LYS A C 1
ATOM 1184 O O . LYS A 1 155 ? -10.656 -4.922 17.094 1 79.25 155 LYS A O 1
ATOM 1189 N N . THR A 1 156 ? -10.836 -6.102 15.273 1 81.75 156 THR A N 1
ATOM 1190 C CA . THR A 1 156 ? -9.477 -5.812 14.836 1 81.75 156 THR A CA 1
ATOM 1191 C C . THR A 1 156 ? -9.305 -4.32 14.562 1 81.75 156 THR A C 1
ATOM 1193 O O . THR A 1 156 ? -8.289 -3.729 14.93 1 81.75 156 THR A O 1
ATOM 1196 N N . ILE A 1 157 ? -10.305 -3.783 13.953 1 87.81 157 ILE A N 1
ATOM 1197 C CA . ILE A 1 157 ? -10.258 -2.363 13.625 1 87.81 157 ILE A CA 1
ATOM 1198 C C . ILE A 1 157 ? -10.211 -1.537 14.906 1 87.81 157 ILE A C 1
ATOM 1200 O O . ILE A 1 157 ? -9.398 -0.615 15.031 1 87.81 157 ILE A O 1
ATOM 1204 N N . SER A 1 158 ? -11.047 -1.885 15.875 1 87.12 158 SER A N 1
ATOM 1205 C CA . SER A 1 158 ? -11.094 -1.154 17.141 1 87.12 158 SER A CA 1
ATOM 1206 C C . SER A 1 158 ? -9.758 -1.241 17.875 1 87.12 158 SER A C 1
ATOM 1208 O O . SER A 1 158 ? -9.258 -0.234 18.375 1 87.12 158 SER A O 1
ATOM 1210 N N . ASN A 1 159 ? -9.219 -2.398 17.875 1 89.12 159 ASN A N 1
ATOM 1211 C CA . ASN A 1 159 ? -7.926 -2.592 18.516 1 89.12 159 ASN A CA 1
ATOM 1212 C C . ASN A 1 159 ? -6.816 -1.825 17.797 1 89.12 159 ASN A C 1
ATOM 1214 O O . ASN A 1 159 ? -5.941 -1.247 18.453 1 89.12 159 ASN A O 1
ATOM 1218 N N . GLU A 1 160 ? -6.867 -1.87 16.516 1 92.12 160 GLU A N 1
ATOM 1219 C CA . GLU A 1 160 ? -5.863 -1.162 15.734 1 92.12 160 GLU A CA 1
ATOM 1220 C C . GLU A 1 160 ? -5.965 0.346 15.938 1 92.12 160 GLU A C 1
ATOM 1222 O O . GLU A 1 160 ? -4.949 1.045 15.969 1 92.12 160 GLU A O 1
ATOM 1227 N N . ILE A 1 161 ? -7.168 0.839 16.031 1 93.56 161 ILE A N 1
ATOM 1228 C CA . ILE A 1 161 ? -7.387 2.264 16.25 1 93.56 161 ILE A CA 1
ATOM 1229 C C . ILE A 1 161 ? -6.73 2.686 17.562 1 93.56 161 ILE A C 1
ATOM 1231 O O . ILE A 1 161 ? -6.031 3.699 17.609 1 93.56 161 ILE A O 1
ATOM 1235 N N . GLN A 1 162 ? -6.918 1.881 18.578 1 92.69 162 GLN A N 1
ATOM 1236 C CA . GLN A 1 162 ? -6.328 2.188 19.875 1 92.69 162 GLN A CA 1
ATOM 1237 C C . GLN A 1 162 ? -4.805 2.168 19.812 1 92.69 162 GLN A C 1
ATOM 1239 O O . GLN A 1 162 ? -4.141 3.018 20.406 1 92.69 162 GLN A O 1
ATOM 1244 N N . LEU A 1 163 ? -4.32 1.264 19.125 1 94.75 163 LEU A N 1
ATOM 1245 C CA . LEU A 1 163 ? -2.875 1.157 18.969 1 94.75 163 LEU A CA 1
ATOM 1246 C C . LEU A 1 163 ? -2.324 2.355 18.203 1 94.75 163 LEU A C 1
ATOM 1248 O O . LEU A 1 163 ? -1.271 2.893 18.562 1 94.75 163 LEU A O 1
ATOM 1252 N N . LEU A 1 164 ? -3.039 2.729 17.141 1 96.38 164 LEU A N 1
ATOM 1253 C CA . LEU A 1 164 ? -2.621 3.865 16.328 1 96.38 164 LEU A CA 1
ATOM 1254 C C . LEU A 1 164 ? -2.602 5.145 17.156 1 96.38 164 LEU A C 1
ATOM 1256 O O . LEU A 1 164 ? -1.68 5.957 17.031 1 96.38 164 LEU A O 1
ATOM 1260 N N . LEU A 1 165 ? -3.596 5.281 18 1 96.06 165 LEU A N 1
ATOM 1261 C CA . LEU A 1 165 ? -3.662 6.453 18.875 1 96.06 165 LEU A CA 1
ATOM 1262 C C . LEU A 1 165 ? -2.496 6.473 19.859 1 96.06 165 LEU A C 1
ATOM 1264 O O . LEU A 1 165 ? -1.827 7.496 20.016 1 96.06 165 LEU A O 1
ATOM 1268 N N . SER A 1 166 ? -2.254 5.359 20.438 1 95.94 166 SER A N 1
ATOM 1269 C CA . SER A 1 166 ? -1.153 5.25 21.391 1 95.94 166 SER A CA 1
ATOM 1270 C C . SER A 1 166 ? 0.187 5.531 20.719 1 95.94 166 SER A C 1
ATOM 1272 O O . SER A 1 166 ? 1.026 6.246 21.281 1 95.94 166 SER A O 1
ATOM 1274 N N . LYS A 1 167 ? 0.38 5.035 19.562 1 96.75 167 LYS A N 1
ATOM 1275 C CA . LYS A 1 167 ? 1.616 5.25 18.812 1 96.75 167 LYS A CA 1
ATOM 1276 C C . LYS A 1 167 ? 1.796 6.723 18.453 1 96.75 167 LYS A C 1
ATOM 1278 O O . LYS A 1 167 ? 2.912 7.242 18.484 1 96.75 167 LYS A O 1
ATOM 1283 N N . THR A 1 168 ? 0.717 7.359 18.062 1 97.06 168 THR A N 1
ATOM 1284 C CA . THR A 1 168 ? 0.767 8.789 17.766 1 97.06 168 THR A CA 1
ATOM 1285 C C . THR A 1 168 ? 1.252 9.578 18.969 1 97.06 168 THR A C 1
ATOM 1287 O O . THR A 1 168 ? 2.117 10.445 18.844 1 97.06 168 THR A O 1
ATOM 1290 N N . GLY A 1 169 ? 0.675 9.219 20.109 1 96.31 169 GLY A N 1
ATOM 1291 C CA . GLY A 1 169 ? 1.11 9.875 21.344 1 96.31 169 GLY A CA 1
ATOM 1292 C C . GLY A 1 169 ? 2.58 9.664 21.641 1 96.31 169 GLY A C 1
ATOM 1293 O O . GLY A 1 169 ? 3.275 10.586 22.062 1 96.31 169 GLY A O 1
ATOM 1294 N N . GLU A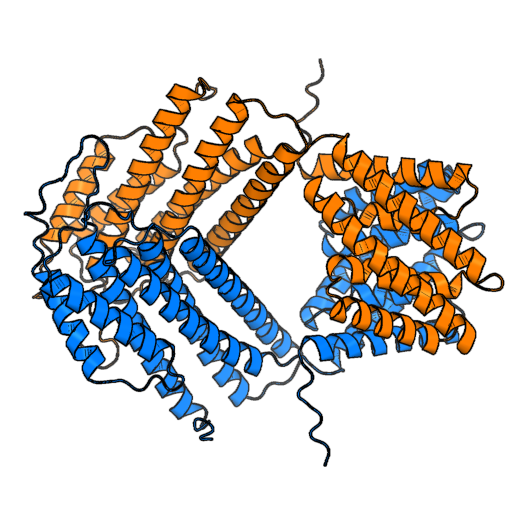 1 170 ? 3.037 8.531 21.406 1 95.62 170 GLU A N 1
ATOM 1295 C CA . GLU A 1 170 ? 4.434 8.195 21.656 1 95.62 170 GLU A CA 1
ATOM 1296 C C . GLU A 1 170 ? 5.363 8.984 20.734 1 95.62 170 GLU A C 1
ATOM 1298 O O . GLU A 1 170 ? 6.414 9.461 21.172 1 95.62 170 GLU A O 1
ATOM 1303 N N . ILE A 1 171 ? 4.996 9.078 19.5 1 95.81 171 ILE A N 1
ATOM 1304 C CA . ILE A 1 171 ? 5.801 9.797 18.516 1 95.81 171 ILE A CA 1
ATOM 1305 C C . ILE A 1 171 ? 5.887 11.266 18.891 1 95.81 171 ILE A C 1
ATOM 1307 O O . ILE A 1 171 ? 6.965 11.867 18.844 1 95.81 171 ILE A O 1
ATOM 1311 N N . LEU A 1 172 ? 4.758 11.828 19.297 1 95.5 172 LEU A N 1
ATOM 1312 C CA . LEU A 1 172 ? 4.738 13.227 19.719 1 95.5 172 LEU A CA 1
ATOM 1313 C C . LEU A 1 172 ? 5.625 13.445 20.938 1 95.5 172 LEU A C 1
ATOM 1315 O O . LEU A 1 172 ? 6.371 14.43 21 1 95.5 172 LEU A O 1
ATOM 1319 N N . ASP A 1 173 ? 5.523 12.531 21.844 1 94.25 173 ASP A N 1
ATOM 1320 C CA . ASP A 1 173 ? 6.316 12.625 23.062 1 94.25 173 ASP A CA 1
ATOM 1321 C C . ASP A 1 173 ? 7.809 12.547 22.766 1 94.25 173 ASP A C 1
ATOM 1323 O O . ASP A 1 173 ? 8.602 13.328 23.297 1 94.25 173 ASP A O 1
ATOM 1327 N N . LYS A 1 174 ? 8.195 11.641 21.938 1 91.94 174 LYS A N 1
ATOM 1328 C CA . LYS A 1 174 ? 9.594 11.508 21.531 1 91.94 174 LYS A CA 1
ATOM 1329 C C . LYS A 1 174 ? 10.086 12.758 20.812 1 91.94 174 LYS A C 1
ATOM 1331 O O . LYS A 1 174 ? 11.211 13.203 21.031 1 91.94 174 LYS A O 1
ATOM 1336 N N . ARG A 1 175 ? 9.273 13.289 19.969 1 92.06 175 ARG A N 1
ATOM 1337 C CA . ARG A 1 175 ? 9.656 14.484 19.219 1 92.06 175 ARG A CA 1
ATOM 1338 C C . ARG A 1 175 ? 9.852 15.672 20.141 1 92.06 175 ARG A C 1
ATOM 1340 O O . ARG A 1 175 ? 10.805 16.438 20 1 92.06 175 ARG A O 1
ATOM 1347 N N . ALA A 1 176 ? 8.961 15.828 21.094 1 90.88 176 ALA A N 1
ATOM 1348 C CA . ALA A 1 176 ? 9.07 16.922 22.047 1 90.88 176 ALA A CA 1
ATOM 1349 C C . ALA A 1 176 ? 10.359 16.812 22.859 1 90.88 176 ALA A C 1
ATOM 1351 O O . ALA A 1 176 ? 11.031 17.812 23.109 1 90.88 176 ALA A O 1
ATOM 1352 N N . LYS A 1 177 ? 10.695 15.625 23.219 1 87.69 177 LYS A N 1
ATOM 1353 C CA . LYS A 1 177 ? 11.914 15.398 23.984 1 87.69 177 LYS A CA 1
ATOM 1354 C C . LYS A 1 177 ? 13.156 15.656 23.141 1 87.69 177 LYS A C 1
ATOM 1356 O O . LYS A 1 177 ? 14.172 16.141 23.641 1 87.69 177 LYS A O 1
ATOM 1361 N N . GLU A 1 178 ? 13.047 15.359 21.875 1 86 178 GLU A N 1
ATOM 1362 C CA . GLU A 1 178 ? 14.156 15.648 20.969 1 86 178 GLU A CA 1
ATOM 1363 C C . GLU A 1 178 ? 14.406 17.141 20.859 1 86 178 GLU A C 1
ATOM 1365 O O . GLU A 1 178 ? 15.555 17.578 20.766 1 86 178 GLU A O 1
ATOM 1370 N N . TRP A 1 179 ? 13.352 17.891 20.766 1 82.19 179 TRP A N 1
ATOM 1371 C CA . TRP A 1 179 ? 13.484 19.344 20.656 1 82.19 179 TRP A CA 1
ATOM 1372 C C . TRP A 1 179 ? 14.234 19.906 21.859 1 82.19 179 TRP A C 1
ATOM 1374 O O . TRP A 1 179 ? 15.07 20.797 21.703 1 82.19 179 TRP A O 1
ATOM 1384 N N . PHE A 1 180 ? 14.039 19.359 22.969 1 79 180 PHE A N 1
ATOM 1385 C CA . PHE A 1 180 ? 14.453 20.078 24.172 1 79 180 PHE A CA 1
ATOM 1386 C C . PHE A 1 180 ? 15.602 19.375 24.859 1 79 180 PHE A C 1
ATOM 1388 O O . PHE A 1 180 ? 16.297 19.953 25.703 1 79 180 PHE A O 1
ATOM 1395 N N . HIS A 1 181 ? 15.734 18.125 24.609 1 72.94 181 HIS A N 1
ATOM 1396 C CA . HIS A 1 181 ? 16.859 17.453 25.25 1 72.94 181 HIS A CA 1
ATOM 1397 C C . HIS A 1 181 ? 18 17.219 24.25 1 72.94 181 HIS A C 1
ATOM 1399 O O . HIS A 1 181 ? 18.922 16.438 24.516 1 72.94 181 HIS A O 1
ATOM 1405 N N . GLU A 1 182 ? 18.062 18.094 23.203 1 61.88 182 GLU A N 1
ATOM 1406 C CA . GLU A 1 182 ? 19.141 18.188 22.234 1 61.88 182 GLU A CA 1
ATOM 1407 C C . GLU A 1 182 ? 19.516 16.828 21.672 1 61.88 182 GLU A C 1
ATOM 1409 O O . GLU A 1 182 ? 20.703 16.516 21.516 1 61.88 182 GLU A O 1
ATOM 1414 N N . GLN A 1 183 ? 18.578 16.016 21.734 1 61.38 183 GLN A N 1
ATOM 1415 C CA . GLN A 1 183 ? 18.953 14.727 21.156 1 61.38 183 GLN A CA 1
ATOM 1416 C C . GLN A 1 183 ? 18.922 14.766 19.625 1 61.38 183 GLN A C 1
ATOM 1418 O O . GLN A 1 183 ? 18.156 15.547 19.047 1 61.38 183 GLN A O 1
ATOM 1423 N N . PRO A 1 184 ? 19.953 14.266 19.031 1 58.97 184 PRO A N 1
ATOM 1424 C CA . PRO A 1 184 ? 20.016 14.289 17.562 1 58.97 184 PRO A CA 1
ATOM 1425 C C . PRO A 1 184 ? 18.75 13.766 16.906 1 58.97 184 PRO A C 1
ATOM 1427 O O . PRO A 1 184 ? 18.047 12.938 17.484 1 58.97 184 PRO A O 1
ATOM 1430 N N . VAL A 1 185 ? 18.391 14.562 15.891 1 60.44 185 VAL A N 1
ATOM 1431 C CA . VAL A 1 185 ? 17.266 14.195 15.047 1 60.44 185 VAL A CA 1
ATOM 1432 C C . VAL A 1 185 ? 17.359 12.727 14.656 1 60.44 185 VAL A C 1
ATOM 1434 O O . VAL A 1 185 ? 18.375 12.289 14.117 1 60.44 185 VAL A O 1
ATOM 1437 N N . ASP A 1 186 ? 16.469 11.844 15.297 1 63.06 186 ASP A N 1
ATOM 1438 C CA . ASP A 1 186 ? 16.531 10.391 15.133 1 63.06 186 ASP A CA 1
ATOM 1439 C C . ASP A 1 186 ? 15.836 9.961 13.844 1 63.06 186 ASP A C 1
ATOM 1441 O O . ASP A 1 186 ? 14.648 10.234 13.648 1 63.06 186 ASP A O 1
ATOM 1445 N N . LYS A 1 187 ? 16.688 9.703 12.758 1 76.5 187 LYS A N 1
ATOM 1446 C CA . LYS A 1 187 ? 16.172 8.938 11.617 1 76.5 187 LYS A CA 1
ATOM 1447 C C . LYS A 1 187 ? 15.125 7.93 12.062 1 76.5 187 LYS A C 1
ATOM 1449 O O . LYS A 1 187 ? 14.164 7.664 11.328 1 76.5 187 LYS A O 1
ATOM 1454 N N . LYS A 1 188 ? 15.18 7.59 13.305 1 86.19 188 LYS A N 1
ATOM 1455 C CA . LYS A 1 188 ? 14.273 6.57 13.828 1 86.19 188 LYS A CA 1
ATOM 1456 C C . LYS A 1 188 ? 12.867 7.129 14.023 1 86.19 188 LYS A C 1
ATOM 1458 O O . LYS A 1 188 ? 11.883 6.438 13.766 1 86.19 188 LYS A O 1
ATOM 1463 N N . LEU A 1 189 ? 12.742 8.43 14.383 1 90.06 189 LEU A N 1
ATOM 1464 C CA . LEU A 1 189 ? 11.438 9.039 14.617 1 90.06 189 LEU A CA 1
ATOM 1465 C C . LEU A 1 189 ? 10.664 9.172 13.312 1 90.06 189 LEU A C 1
ATOM 1467 O O . LEU A 1 189 ? 9.461 8.898 13.273 1 90.06 189 LEU A O 1
ATOM 1471 N N . ARG A 1 190 ? 11.398 9.586 12.328 1 87.88 190 ARG A N 1
ATOM 1472 C CA . ARG A 1 190 ? 10.75 9.703 11.031 1 87.88 190 ARG A CA 1
ATOM 1473 C C . ARG A 1 190 ? 10.297 8.336 10.516 1 87.88 190 ARG A C 1
ATOM 1475 O O . ARG A 1 190 ? 9.219 8.211 9.93 1 87.88 190 ARG A O 1
ATOM 1482 N N . GLN A 1 191 ? 11.07 7.352 10.773 1 90 191 GLN A N 1
ATOM 1483 C CA . GLN A 1 191 ? 10.719 5.992 10.375 1 90 191 GLN A CA 1
ATOM 1484 C C . GLN A 1 191 ? 9.484 5.504 11.141 1 90 191 GLN A C 1
ATOM 1486 O O . GLN A 1 191 ? 8.602 4.871 10.555 1 90 191 GLN A O 1
ATOM 1491 N N . ASP A 1 192 ? 9.5 5.789 12.422 1 92.31 192 ASP A N 1
ATOM 1492 C CA . ASP A 1 192 ? 8.344 5.422 13.234 1 92.31 192 ASP A CA 1
ATOM 1493 C C . ASP A 1 192 ? 7.074 6.098 12.734 1 92.31 192 ASP A C 1
ATOM 1495 O O . ASP A 1 192 ? 6.008 5.484 12.703 1 92.31 192 ASP A O 1
ATOM 1499 N N . PHE A 1 193 ? 7.25 7.285 12.367 1 93.81 193 PHE A N 1
ATOM 1500 C CA . PHE A 1 193 ? 6.102 8.031 11.875 1 93.81 193 PHE A CA 1
ATOM 1501 C C . PHE A 1 193 ? 5.621 7.465 10.539 1 93.81 193 PHE A C 1
ATOM 1503 O O . PHE A 1 193 ? 4.418 7.324 10.32 1 93.81 193 PHE A O 1
ATOM 1510 N N . GLN A 1 194 ? 6.512 7.184 9.719 1 89.56 194 GLN A N 1
ATOM 1511 C CA . GLN A 1 194 ? 6.148 6.578 8.438 1 89.56 194 GLN A CA 1
ATOM 1512 C C . GLN A 1 194 ? 5.434 5.246 8.641 1 89.56 194 GLN A C 1
ATOM 1514 O O . GLN A 1 194 ? 4.48 4.934 7.926 1 89.56 194 GLN A O 1
ATOM 1519 N N . GLN A 1 195 ? 5.93 4.531 9.555 1 92.31 195 GLN A N 1
ATOM 1520 C CA . GLN A 1 195 ? 5.277 3.268 9.883 1 92.31 195 GLN A CA 1
ATOM 1521 C C . GLN A 1 195 ? 3.857 3.498 10.391 1 92.31 195 GLN A C 1
ATOM 1523 O O . GLN A 1 195 ? 2.945 2.73 10.078 1 92.31 195 GLN A O 1
ATOM 1528 N N . LEU A 1 196 ? 3.719 4.504 11.203 1 95.38 196 LEU A N 1
ATOM 1529 C CA . LEU A 1 196 ? 2.395 4.867 11.703 1 95.38 196 LEU A CA 1
ATOM 1530 C C . LEU A 1 196 ? 1.446 5.172 10.547 1 95.38 196 LEU A C 1
ATOM 1532 O O . LEU A 1 196 ? 0.31 4.691 10.523 1 95.38 196 LEU A O 1
ATOM 1536 N N . VAL A 1 197 ? 1.901 5.945 9.641 1 92.94 197 VAL A N 1
ATOM 1537 C CA . VAL A 1 197 ? 1.088 6.332 8.492 1 92.94 197 VAL A CA 1
ATOM 1538 C C . VAL A 1 197 ? 0.707 5.094 7.691 1 92.94 197 VAL A C 1
ATOM 1540 O O . VAL A 1 197 ? -0.444 4.945 7.273 1 92.94 197 VAL A O 1
ATOM 1543 N N . LYS A 1 198 ? 1.608 4.191 7.531 1 90.75 198 LYS A N 1
ATOM 1544 C CA . LYS A 1 198 ? 1.339 2.947 6.82 1 90.75 198 LYS A CA 1
ATOM 1545 C C . LYS A 1 198 ? 0.283 2.115 7.543 1 90.75 198 LYS A C 1
ATOM 1547 O O . LYS A 1 198 ? -0.576 1.503 6.906 1 90.75 198 LYS A O 1
ATOM 1552 N N . GLU A 1 199 ? 0.42 2.061 8.789 1 93.31 199 GLU A N 1
ATOM 1553 C CA . GLU A 1 199 ? -0.547 1.309 9.578 1 93.31 199 GLU A CA 1
ATOM 1554 C C . GLU A 1 199 ? -1.938 1.931 9.492 1 93.31 199 GLU A C 1
ATOM 1556 O O . GLU A 1 199 ? -2.943 1.219 9.492 1 93.31 199 GLU A O 1
ATOM 1561 N N . ILE A 1 200 ? -1.978 3.221 9.461 1 94.62 200 ILE A N 1
ATOM 1562 C CA . ILE A 1 200 ? -3.256 3.898 9.273 1 94.62 200 ILE A CA 1
ATOM 1563 C C . ILE A 1 200 ? -3.861 3.492 7.934 1 94.62 200 ILE A C 1
ATOM 1565 O O . ILE A 1 200 ? -5.043 3.148 7.855 1 94.62 200 ILE A O 1
ATOM 1569 N N . ASP A 1 201 ? -3.08 3.469 6.945 1 89.81 201 ASP A N 1
ATOM 1570 C CA . ASP A 1 201 ? -3.529 3.057 5.617 1 89.81 201 ASP A CA 1
ATOM 1571 C C . ASP A 1 201 ? -4.074 1.631 5.641 1 89.81 201 ASP A C 1
ATOM 1573 O O . ASP A 1 201 ? -5.121 1.351 5.051 1 89.81 201 ASP A O 1
ATOM 1577 N N . LYS A 1 202 ? -3.324 0.801 6.27 1 89.06 202 LYS A N 1
ATOM 1578 C CA . LYS A 1 202 ? -3.742 -0.594 6.371 1 89.06 202 LYS A CA 1
ATOM 1579 C C . LYS A 1 202 ? -5.094 -0.712 7.07 1 89.06 202 LYS A C 1
ATOM 1581 O O . LYS A 1 202 ? -5.969 -1.458 6.621 1 89.06 202 LYS A O 1
ATOM 1586 N N . THR A 1 203 ? -5.246 -0.011 8.141 1 91.44 203 THR A N 1
ATOM 1587 C CA . THR A 1 203 ? -6.492 -0.057 8.891 1 91.44 203 THR A CA 1
ATOM 1588 C C . THR A 1 203 ? -7.648 0.49 8.055 1 91.44 203 THR A C 1
ATOM 1590 O O . THR A 1 203 ? -8.766 -0.02 8.125 1 91.44 203 THR A O 1
ATOM 1593 N N . GLU A 1 204 ? -7.352 1.506 7.312 1 90.56 204 GLU A N 1
ATOM 1594 C CA . GLU A 1 204 ? -8.375 2.053 6.422 1 90.56 204 GLU A CA 1
ATOM 1595 C C . GLU A 1 204 ? -8.781 1.036 5.363 1 90.56 204 GLU A C 1
ATOM 1597 O O . GLU A 1 204 ? -9.969 0.914 5.039 1 90.56 204 GLU A O 1
ATOM 1602 N N . THR A 1 205 ? -7.855 0.306 4.883 1 84.81 205 THR A N 1
ATOM 1603 C CA . THR A 1 205 ? -8.141 -0.73 3.898 1 84.81 205 THR A CA 1
ATOM 1604 C C . THR A 1 205 ? -9 -1.835 4.508 1 84.81 205 THR A C 1
ATOM 1606 O O . THR A 1 205 ? -9.984 -2.266 3.904 1 84.81 205 THR A O 1
ATOM 1609 N N . VAL A 1 206 ? -8.594 -2.238 5.68 1 85.81 206 VAL A N 1
ATOM 1610 C CA . VAL A 1 206 ? -9.352 -3.273 6.383 1 85.81 206 VAL A CA 1
ATOM 1611 C C . VAL A 1 206 ? -10.773 -2.785 6.652 1 85.81 206 VAL A C 1
ATOM 1613 O O . VAL A 1 206 ? -11.727 -3.564 6.582 1 85.81 206 VAL A O 1
ATOM 1616 N N . SER A 1 207 ? -10.891 -1.523 6.988 1 88.56 207 SER A N 1
ATOM 1617 C CA . SER A 1 207 ? -12.211 -0.947 7.207 1 88.56 207 SER A CA 1
ATOM 1618 C C . SER A 1 207 ? -13.047 -0.99 5.93 1 88.56 207 SER A C 1
ATOM 1620 O O . SER A 1 207 ? -14.25 -1.239 5.98 1 88.56 207 SER A O 1
ATOM 1622 N N . GLN A 1 208 ? -12.43 -0.796 4.844 1 84.81 208 GLN A N 1
ATOM 1623 C CA . GLN A 1 208 ? -13.133 -0.869 3.568 1 84.81 208 GLN A CA 1
ATOM 1624 C C . GLN A 1 208 ? -13.578 -2.297 3.264 1 84.81 208 GLN A C 1
ATOM 1626 O O . GLN A 1 208 ? -14.664 -2.514 2.73 1 84.81 208 GLN A O 1
ATOM 1631 N N . TYR A 1 209 ? -12.711 -3.234 3.654 1 80.44 209 TYR A N 1
ATOM 1632 C CA . TYR A 1 209 ? -13.078 -4.637 3.502 1 80.44 209 TYR A CA 1
ATOM 1633 C C . TYR A 1 209 ? -14.328 -4.969 4.305 1 80.44 209 TYR A C 1
ATOM 1635 O O . TYR A 1 209 ? -15.219 -5.668 3.816 1 80.44 209 TYR A O 1
ATOM 1643 N N . GLN A 1 210 ? -14.375 -4.465 5.457 1 82.94 210 GLN A N 1
ATOM 1644 C CA . GLN A 1 210 ? -15.523 -4.715 6.316 1 82.94 210 GLN A CA 1
ATOM 1645 C C . GLN A 1 210 ? -16.797 -4.16 5.699 1 82.94 210 GLN A C 1
ATOM 1647 O O . GLN A 1 210 ? -17.844 -4.816 5.727 1 82.94 210 GLN A O 1
ATOM 1652 N N . LYS A 1 211 ? -16.703 -3.043 5.152 1 84.38 211 LYS A N 1
ATOM 1653 C CA . LYS A 1 211 ? -17.859 -2.426 4.508 1 84.38 211 LYS A CA 1
ATOM 1654 C C . LYS A 1 211 ? -18.328 -3.246 3.309 1 84.38 211 LYS A C 1
ATOM 1656 O O . LYS A 1 211 ? -19.531 -3.43 3.104 1 84.38 211 LYS A O 1
ATOM 1661 N N . GLU A 1 212 ? -17.422 -3.766 2.58 1 81.69 212 GLU A N 1
ATOM 1662 C CA . GLU A 1 212 ? -17.734 -4.574 1.407 1 81.69 212 GLU A CA 1
ATOM 1663 C C . GLU A 1 212 ? -18.391 -5.895 1.806 1 81.69 212 GLU A C 1
ATOM 1665 O O . GLU A 1 212 ? -19.25 -6.402 1.095 1 81.69 212 GLU A O 1
ATOM 1670 N N . GLU A 1 213 ? -17.938 -6.379 2.918 1 80.44 213 GLU A N 1
ATOM 1671 C CA . GLU A 1 213 ? -18.484 -7.648 3.402 1 80.44 213 GLU A CA 1
ATOM 1672 C C . GLU A 1 213 ? -19.953 -7.512 3.779 1 80.44 213 GLU A C 1
ATOM 1674 O O . GLU A 1 213 ? -20.719 -8.484 3.693 1 80.44 213 GLU A O 1
ATOM 1679 N N . TRP A 1 214 ? -20.359 -6.328 4.129 1 80.94 214 TRP A N 1
ATOM 1680 C CA . TRP A 1 214 ? -21.734 -6.098 4.566 1 80.94 214 TRP A CA 1
ATOM 1681 C C . TRP A 1 214 ? -22.703 -6.203 3.391 1 80.94 214 TRP A C 1
ATOM 1683 O O . TRP A 1 214 ? -23.906 -6.391 3.586 1 80.94 214 TRP A O 1
ATOM 1693 N N . LYS A 1 215 ? -22.172 -6.105 2.217 1 77.62 215 LYS A N 1
ATOM 1694 C CA . LYS A 1 215 ? -23 -6.266 1.031 1 77.62 215 LYS A CA 1
ATOM 1695 C C . LYS A 1 215 ? -23.453 -7.715 0.864 1 77.62 215 LYS A C 1
ATOM 1697 O O . LYS A 1 215 ? -24.469 -7.984 0.239 1 77.62 215 LYS A O 1
ATOM 1702 N N . TYR A 1 216 ? -22.734 -8.523 1.423 1 78.06 216 TYR A N 1
ATOM 1703 C CA . TYR A 1 216 ? -22.969 -9.93 1.13 1 78.06 216 TYR A CA 1
ATOM 1704 C C . TYR A 1 216 ? -23.422 -10.68 2.381 1 78.06 216 TYR A C 1
ATOM 1706 O O . TYR A 1 216 ? -23.797 -11.852 2.311 1 78.06 216 TYR A O 1
ATOM 1714 N N . HIS A 1 217 ? -23.328 -10.07 3.506 1 77.19 217 HIS A N 1
ATOM 1715 C CA . HIS A 1 217 ? -23.703 -10.727 4.754 1 77.19 217 HIS A CA 1
ATOM 1716 C C . HIS A 1 217 ? -24.625 -9.836 5.586 1 77.19 217 HIS A C 1
ATOM 1718 O O . HIS A 1 217 ? -24.547 -8.609 5.5 1 77.19 217 HIS A O 1
ATOM 1724 N N . ARG A 1 218 ? -25.422 -10.367 6.309 1 75.62 218 ARG A N 1
ATOM 1725 C CA . ARG A 1 218 ? -26.312 -9.617 7.184 1 75.62 218 ARG A CA 1
ATOM 1726 C C . ARG A 1 218 ? -25.578 -9.109 8.414 1 75.62 218 ARG A C 1
ATOM 1728 O O . ARG A 1 218 ? -24.734 -9.812 8.977 1 75.62 218 ARG A O 1
ATOM 1735 N N . VAL A 1 219 ? -25.719 -7.832 8.578 1 79.81 219 VAL A N 1
ATOM 1736 C CA . VAL A 1 219 ? -25.062 -7.219 9.727 1 79.81 219 VAL A CA 1
ATOM 1737 C C . VAL A 1 219 ? -26.109 -6.535 10.617 1 79.81 219 VAL A C 1
ATOM 1739 O O . VAL A 1 219 ? -27.094 -6 10.117 1 79.81 219 VAL A O 1
ATOM 1742 N N . SER A 1 220 ? -25.859 -6.68 11.875 1 83.44 220 SER A N 1
ATOM 1743 C CA . SER A 1 220 ? -26.75 -6.047 12.836 1 83.44 220 SER A CA 1
ATOM 1744 C C . SER A 1 220 ? -26.578 -4.531 12.828 1 83.44 220 SER A C 1
ATOM 1746 O O . SER A 1 220 ? -25.516 -4.02 12.461 1 83.44 220 SER A O 1
ATOM 1748 N N . ARG A 1 221 ? -27.609 -3.877 13.211 1 83.5 221 ARG A N 1
ATOM 1749 C CA . ARG A 1 221 ? -27.578 -2.42 13.297 1 83.5 221 ARG A CA 1
ATOM 1750 C C . ARG A 1 221 ? -26.516 -1.956 14.297 1 83.5 221 ARG A C 1
ATOM 1752 O O . ARG A 1 221 ? -25.859 -0.935 14.086 1 83.5 221 ARG A O 1
ATOM 1759 N N . LYS A 1 222 ? -26.406 -2.707 15.336 1 83.75 222 LYS A N 1
ATOM 1760 C CA . LYS A 1 222 ? -25.422 -2.371 16.359 1 83.75 222 LYS A CA 1
ATOM 1761 C C . LYS A 1 222 ? -24 -2.432 15.797 1 83.75 222 LYS A C 1
ATOM 1763 O O . LYS A 1 222 ? -23.188 -1.549 16.062 1 83.75 222 LYS A O 1
ATOM 1768 N N . GLU A 1 223 ? -23.781 -3.393 15.008 1 83.62 223 GLU A N 1
ATOM 1769 C CA . GLU A 1 223 ? -22.453 -3.551 14.406 1 83.62 223 GLU A CA 1
ATOM 1770 C C . GLU A 1 223 ? -22.172 -2.432 13.406 1 83.62 223 GLU A C 1
ATOM 1772 O O . GLU A 1 223 ? -21.047 -1.952 13.312 1 83.62 223 GLU A O 1
ATOM 1777 N N . ILE A 1 224 ? -23.188 -2.057 12.75 1 86 224 ILE A N 1
ATOM 1778 C CA . ILE A 1 224 ? -23.047 -0.982 11.773 1 86 224 ILE A CA 1
ATOM 1779 C C . ILE A 1 224 ? -22.719 0.325 12.484 1 86 224 ILE A C 1
ATOM 1781 O O . ILE A 1 224 ? -21.859 1.086 12.031 1 86 224 ILE A O 1
ATOM 1785 N N . ARG A 1 225 ? -23.344 0.539 13.57 1 85.94 225 ARG A N 1
ATOM 1786 C CA . ARG A 1 225 ? -23.094 1.758 14.336 1 85.94 225 ARG A CA 1
ATOM 1787 C C . ARG A 1 225 ? -21.688 1.778 14.898 1 85.94 225 ARG A C 1
ATOM 1789 O O . ARG A 1 225 ? -21 2.797 14.82 1 85.94 225 ARG A O 1
ATOM 1796 N N . LEU A 1 226 ? -21.297 0.658 15.391 1 85.12 226 LEU A N 1
ATOM 1797 C CA . LEU A 1 226 ? -19.953 0.549 15.938 1 85.12 226 LEU A CA 1
ATOM 1798 C C . LEU A 1 226 ? -18.906 0.798 14.859 1 85.12 226 LEU A C 1
ATOM 1800 O O . LEU A 1 226 ? -17.891 1.454 15.109 1 85.12 226 LEU A O 1
ATOM 1804 N N . PHE A 1 227 ? -19.188 0.295 13.773 1 87.06 227 PHE A N 1
ATOM 1805 C CA . PHE A 1 227 ? -18.281 0.491 12.648 1 87.06 227 PHE A CA 1
ATOM 1806 C C . PHE A 1 227 ? -18.234 1.961 12.242 1 87.06 227 PHE A C 1
ATOM 1808 O O . PHE A 1 227 ? -17.156 2.488 11.945 1 87.06 227 PHE A O 1
ATOM 1815 N N . HIS A 1 228 ? -19.297 2.566 12.25 1 88.62 228 HIS A N 1
ATOM 1816 C CA . HIS A 1 228 ? -19.359 3.973 11.867 1 88.62 228 HIS A CA 1
ATOM 1817 C C . HIS A 1 228 ? -18.531 4.836 12.812 1 88.62 228 HIS A C 1
ATOM 1819 O O . HIS A 1 228 ? -17.797 5.711 12.367 1 88.62 228 HIS A O 1
ATOM 1825 N N . TYR A 1 229 ? -18.625 4.574 14.062 1 89.69 229 TYR A N 1
ATOM 1826 C CA . TYR A 1 229 ? -17.828 5.324 15.031 1 89.69 229 TYR A CA 1
ATOM 1827 C C . TYR A 1 229 ? -16.344 5.035 14.867 1 89.69 229 TYR A C 1
ATOM 1829 O O . TYR A 1 229 ? -15.516 5.938 14.992 1 89.69 229 TYR A O 1
ATOM 1837 N N . GLY A 1 230 ? -16.062 3.793 14.602 1 89.25 230 GLY A N 1
ATOM 1838 C CA . GLY A 1 230 ? -14.688 3.439 14.32 1 89.25 230 GLY A CA 1
ATOM 1839 C C . GLY A 1 230 ? -14.117 4.164 13.117 1 89.25 230 GLY A C 1
ATOM 1840 O O . GLY A 1 230 ? -12.977 4.641 13.148 1 89.25 230 GLY A O 1
ATOM 1841 N N . PHE A 1 231 ? -14.961 4.25 12.172 1 90 231 PHE A N 1
ATOM 1842 C CA . PHE A 1 231 ? -14.531 4.918 10.945 1 90 231 PHE A CA 1
ATOM 1843 C C . PHE A 1 231 ? -14.312 6.406 11.188 1 90 231 PHE A C 1
ATOM 1845 O O . PHE A 1 231 ? -13.352 6.988 10.672 1 90 231 PHE A O 1
ATOM 1852 N N . LYS A 1 232 ? -15.125 7.004 11.922 1 92.12 232 LYS A N 1
ATOM 1853 C CA . LYS A 1 232 ? -14.969 8.414 12.266 1 92.12 232 LYS A CA 1
ATOM 1854 C C . LYS A 1 232 ? -13.664 8.648 13.023 1 92.12 232 LYS A C 1
ATOM 1856 O O . LYS A 1 232 ? -12.961 9.633 12.781 1 92.12 232 LYS A O 1
ATOM 1861 N N . LYS A 1 233 ? -13.414 7.727 13.922 1 93.38 233 LYS A N 1
ATOM 1862 C CA . LYS A 1 233 ? -12.172 7.828 14.672 1 93.38 233 LYS A CA 1
ATOM 1863 C C . LYS A 1 233 ? -10.961 7.719 13.75 1 93.38 233 LYS A C 1
ATOM 1865 O O . LYS A 1 233 ? -9.969 8.43 13.93 1 93.38 233 LYS A O 1
ATOM 1870 N N . LEU A 1 234 ? -11.094 6.891 12.812 1 93.38 234 LEU A N 1
ATOM 1871 C CA . LEU A 1 234 ? -10 6.684 11.875 1 93.38 234 LEU A CA 1
ATOM 1872 C C . LEU A 1 234 ? -9.734 7.941 11.055 1 93.38 234 LEU A C 1
ATOM 1874 O O . LEU A 1 234 ? -8.586 8.273 10.766 1 93.38 234 LEU A O 1
ATOM 1878 N N . VAL A 1 235 ? -10.758 8.617 10.711 1 92 235 VAL A N 1
ATOM 1879 C CA . VAL A 1 235 ? -10.633 9.867 9.969 1 92 235 VAL A CA 1
ATOM 1880 C C . VAL A 1 235 ? -9.883 10.898 10.812 1 92 235 VAL A C 1
ATOM 1882 O O . VAL A 1 235 ? -9 11.602 10.312 1 92 235 VAL A O 1
ATOM 1885 N N . ILE A 1 236 ? -10.164 10.93 12.047 1 94.62 236 ILE A N 1
ATOM 1886 C CA . ILE A 1 236 ? -9.523 11.875 12.945 1 94.62 236 ILE A CA 1
ATOM 1887 C C . ILE A 1 236 ? -8.055 11.492 13.133 1 94.62 236 ILE A C 1
ATOM 1889 O O . ILE A 1 236 ? -7.184 12.367 13.188 1 94.62 236 ILE A O 1
ATOM 1893 N N . ILE A 1 237 ? -7.848 10.195 13.219 1 95.75 237 ILE A N 1
ATOM 1894 C CA . ILE A 1 237 ? -6.48 9.711 13.383 1 95.75 237 ILE A CA 1
ATOM 1895 C C . ILE A 1 237 ? -5.633 10.125 12.18 1 95.75 237 ILE A C 1
ATOM 1897 O O . ILE A 1 237 ? -4.469 10.508 12.336 1 95.75 237 ILE A O 1
ATOM 1901 N N . ARG A 1 238 ? -6.211 10.094 11.062 1 94.44 238 ARG A N 1
ATOM 1902 C CA . ARG A 1 238 ? -5.523 10.547 9.859 1 94.44 238 ARG A CA 1
ATOM 1903 C C . ARG A 1 238 ? -5.156 12.023 9.961 1 94.44 238 ARG A C 1
ATOM 1905 O O . ARG A 1 238 ? -4.047 12.414 9.609 1 94.44 238 ARG A O 1
ATOM 1912 N N . GLN A 1 239 ? -6.051 12.766 10.375 1 94.62 239 GLN A N 1
ATOM 1913 C CA . GLN A 1 239 ? -5.789 14.188 10.562 1 94.62 239 GLN A CA 1
ATOM 1914 C C . GLN A 1 239 ? -4.703 14.414 11.609 1 94.62 239 GLN A C 1
ATOM 1916 O O . GLN A 1 239 ? -3.838 15.273 11.438 1 94.62 239 GLN A O 1
ATOM 1921 N N . LEU A 1 240 ? -4.816 13.633 12.672 1 96.56 240 LEU A N 1
ATOM 1922 C CA . LEU A 1 240 ? -3.775 13.703 13.688 1 96.56 240 LEU A CA 1
ATOM 1923 C C . LEU A 1 240 ? -2.404 13.414 13.086 1 96.56 240 LEU A C 1
ATOM 1925 O O . LEU A 1 240 ? -1.416 14.062 13.445 1 96.56 240 LEU A O 1
ATOM 1929 N N . ALA A 1 241 ? -2.426 12.484 12.211 1 96.44 241 ALA A N 1
ATOM 1930 C CA . ALA A 1 241 ? -1.167 12.102 11.578 1 96.44 241 ALA A CA 1
ATOM 1931 C C . ALA A 1 241 ? -0.609 13.25 10.742 1 96.44 241 ALA A C 1
ATOM 1933 O O . ALA A 1 241 ? 0.607 13.445 10.68 1 96.44 241 ALA A O 1
ATOM 1934 N N . TYR A 1 242 ? -1.468 14 10.078 1 95.44 242 TYR A N 1
ATOM 1935 C CA . TYR A 1 242 ? -1 15.141 9.305 1 95.44 242 TYR A CA 1
ATOM 1936 C C . TYR A 1 242 ? -0.332 16.172 10.211 1 95.44 242 TYR A C 1
ATOM 1938 O O . TYR A 1 242 ? 0.767 16.656 9.914 1 95.44 242 TYR A O 1
ATOM 1946 N N . HIS A 1 243 ? -0.949 16.484 11.258 1 96.25 243 HIS A N 1
ATOM 1947 C CA . HIS A 1 243 ? -0.392 17.453 12.195 1 96.25 243 HIS A CA 1
ATOM 1948 C C . HIS A 1 243 ? 0.887 16.922 12.836 1 96.25 243 HIS A C 1
ATOM 1950 O O . HIS A 1 243 ? 1.853 17.672 13.016 1 96.25 243 HIS A O 1
ATOM 1956 N N . THR A 1 244 ? 0.852 15.656 13.188 1 96 244 THR A N 1
ATOM 1957 C CA . THR A 1 244 ? 2.047 15.039 13.742 1 96 244 THR A CA 1
ATOM 1958 C C . THR A 1 244 ? 3.191 15.062 12.734 1 96 244 THR A C 1
ATOM 1960 O O . THR A 1 244 ? 4.344 15.297 13.102 1 96 244 THR A O 1
ATOM 1963 N N . GLY A 1 245 ? 2.789 14.797 11.5 1 94.31 245 GLY A N 1
ATOM 1964 C CA . GLY A 1 245 ? 3.795 14.875 10.453 1 94.31 245 GLY A CA 1
ATOM 1965 C C . GLY A 1 245 ? 4.453 16.234 10.352 1 94.31 245 GLY A C 1
ATOM 1966 O O . GLY A 1 245 ? 5.668 16.328 10.164 1 94.31 245 GLY A O 1
ATOM 1967 N N . ASN A 1 246 ? 3.688 17.281 10.477 1 93.69 246 ASN A N 1
ATOM 1968 C CA . ASN A 1 246 ? 4.215 18.641 10.445 1 93.69 246 ASN A CA 1
ATOM 1969 C C . ASN A 1 246 ? 5.223 18.875 11.57 1 93.69 246 ASN A C 1
ATOM 1971 O O . ASN A 1 246 ? 6.191 19.609 11.391 1 93.69 246 ASN A O 1
ATOM 1975 N N . LEU A 1 247 ? 5.008 18.234 12.672 1 93.19 247 LEU A N 1
ATOM 1976 C CA . LEU A 1 247 ? 5.914 18.391 13.805 1 93.19 247 LEU A CA 1
ATOM 1977 C C . LEU A 1 247 ? 7.168 17.547 13.609 1 93.19 247 LEU A C 1
ATOM 1979 O O . LEU A 1 247 ? 8.266 17.969 13.969 1 93.19 247 LEU A O 1
ATOM 1983 N N . VAL A 1 248 ? 6.996 16.391 13.07 1 92.38 248 VAL A N 1
ATOM 1984 C CA . VAL A 1 248 ? 8.102 15.453 12.883 1 92.38 248 VAL A CA 1
ATOM 1985 C C . VAL A 1 248 ? 9.094 16.031 11.883 1 92.38 248 VAL A C 1
ATOM 1987 O O . VAL A 1 248 ? 10.312 15.883 12.055 1 92.38 248 VAL A O 1
ATOM 1990 N N . TYR A 1 249 ? 8.578 16.75 10.891 1 89.12 249 TYR A N 1
ATOM 1991 C CA . TYR A 1 249 ? 9.445 17.234 9.82 1 89.12 249 TYR A CA 1
ATOM 1992 C C . TYR A 1 249 ? 9.914 18.656 10.086 1 89.12 249 TYR A C 1
ATOM 1994 O O . TYR A 1 249 ? 10.648 19.234 9.289 1 89.12 249 TYR A O 1
ATOM 2002 N N . LEU A 1 250 ? 9.453 19.25 11.188 1 86.81 250 LEU A N 1
ATOM 2003 C CA . LEU A 1 250 ? 9.906 20.578 11.562 1 86.81 250 LEU A CA 1
ATOM 2004 C C . LEU A 1 250 ? 11.398 20.594 11.867 1 86.81 250 LEU A C 1
ATOM 2006 O O . LEU A 1 250 ? 11.883 19.781 12.656 1 86.81 250 LEU A O 1
ATOM 2010 N N . PRO A 1 251 ? 12.141 21.406 11.078 1 75.44 251 PRO A N 1
ATOM 2011 C CA . PRO A 1 251 ? 13.586 21.438 11.289 1 75.44 251 PRO A CA 1
ATOM 2012 C C . PRO A 1 251 ? 13.961 21.844 12.719 1 75.44 251 PRO A C 1
ATOM 2014 O O . PRO A 1 251 ? 13.234 22.609 13.359 1 75.44 251 PRO A O 1
ATOM 2017 N N . PHE A 1 252 ? 14.961 21.172 13.266 1 64.12 252 PHE A N 1
ATOM 2018 C CA . PHE A 1 252 ? 15.438 21.266 14.641 1 64.12 252 PHE A CA 1
ATOM 2019 C C . PHE A 1 252 ? 16.141 22.594 14.883 1 64.12 252 PHE A C 1
ATOM 2021 O O . PHE A 1 252 ? 16.328 23.016 16.031 1 64.12 252 PHE A O 1
ATOM 2028 N N . TYR A 1 253 ? 16.219 23.453 13.922 1 61 253 TYR A N 1
ATOM 2029 C CA . TYR A 1 253 ? 17.203 24.469 14.234 1 61 253 TYR A CA 1
ATOM 2030 C C . TYR A 1 253 ? 16.609 25.547 15.133 1 61 253 TYR A C 1
ATOM 2032 O O . TYR A 1 253 ? 15.477 25.984 14.914 1 61 253 TYR A O 1
ATOM 2040 N N . GLN A 1 254 ? 17.297 26.094 16.188 1 63.44 254 GLN A N 1
ATOM 2041 C CA . GLN A 1 254 ? 17.375 27.203 17.125 1 63.44 254 GLN A CA 1
ATOM 2042 C C . GLN A 1 254 ? 16 27.594 17.641 1 63.44 254 GLN A C 1
ATOM 2044 O O . GLN A 1 254 ? 15.531 28.719 17.406 1 63.44 254 GLN A O 1
ATOM 2049 N N . LEU A 1 255 ? 15.281 26.625 18.25 1 74.69 255 LEU A N 1
ATOM 2050 C CA . LEU A 1 255 ? 14.07 27.062 18.938 1 74.69 255 LEU A CA 1
ATOM 2051 C C . LEU A 1 255 ? 14.398 28.094 20 1 74.69 255 LEU A C 1
ATOM 2053 O O . LEU A 1 255 ? 15.211 27.844 20.906 1 74.69 255 LEU A O 1
ATOM 2057 N N . LYS A 1 256 ? 14.039 29.344 19.719 1 74.88 256 LYS A N 1
ATOM 2058 C CA . LYS A 1 256 ? 14.242 30.422 20.688 1 74.88 256 LYS A CA 1
ATOM 2059 C C . LYS A 1 256 ? 13.047 30.547 21.625 1 74.88 256 LYS A C 1
ATOM 2061 O O . LYS A 1 256 ? 12.188 31.422 21.438 1 74.88 256 LYS A O 1
ATOM 2066 N N . MET A 1 257 ? 12.93 29.516 22.531 1 78.38 257 MET A N 1
ATOM 2067 C CA . MET A 1 257 ? 11.812 29.562 23.469 1 78.38 257 MET A CA 1
ATOM 2068 C C . MET A 1 257 ? 12.312 29.703 24.906 1 78.38 257 MET A C 1
ATOM 2070 O O . MET A 1 257 ? 13.383 29.188 25.25 1 78.38 257 MET A O 1
AT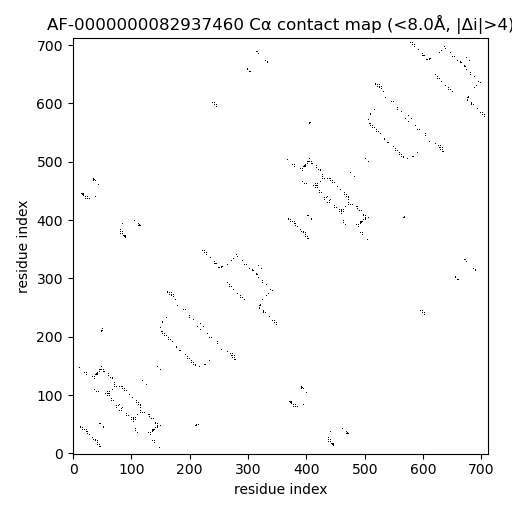OM 2074 N N . ASP A 1 258 ? 11.562 30.516 25.609 1 82.81 258 ASP A N 1
ATOM 2075 C CA . ASP A 1 258 ? 11.875 30.625 27.031 1 82.81 258 ASP A CA 1
ATOM 2076 C C . ASP A 1 258 ? 11.625 29.312 27.766 1 82.81 258 ASP A C 1
ATOM 2078 O O . ASP A 1 258 ? 10.984 28.406 27.219 1 82.81 258 ASP A O 1
ATOM 2082 N N . ARG A 1 259 ? 12.242 29.141 28.891 1 86.25 259 ARG A N 1
ATOM 2083 C CA . ARG A 1 259 ? 12.172 27.922 29.688 1 86.25 259 ARG A CA 1
ATOM 2084 C C . ARG A 1 259 ? 10.734 27.578 30.062 1 86.25 259 ARG A C 1
ATOM 2086 O O . ARG A 1 259 ? 10.344 26.422 30.062 1 86.25 259 ARG A O 1
ATOM 2093 N N . GLU A 1 260 ? 9.945 28.578 30.375 1 87.88 260 GLU A N 1
ATOM 2094 C CA . GLU A 1 260 ? 8.555 28.375 30.766 1 87.88 260 GLU A CA 1
ATOM 2095 C C . GLU A 1 260 ? 7.746 27.797 29.609 1 87.88 260 GLU A C 1
ATOM 2097 O O . GLU A 1 260 ? 6.938 26.875 29.812 1 87.88 260 GLU A O 1
ATOM 2102 N N . CYS A 1 261 ? 8.023 28.312 28.453 1 88.31 261 CYS A N 1
ATOM 2103 C CA . CYS A 1 261 ? 7.32 27.828 27.266 1 88.31 261 CYS A CA 1
ATOM 2104 C C . CYS A 1 261 ? 7.727 26.391 26.938 1 88.31 261 CYS A C 1
ATOM 2106 O O . CYS A 1 261 ? 6.883 25.578 26.562 1 88.31 261 CYS A O 1
ATOM 2108 N N . LYS A 1 262 ? 8.969 26.109 27.172 1 89.38 262 LYS A N 1
ATOM 2109 C CA . LYS A 1 262 ? 9.469 24.766 26.922 1 89.38 262 LYS A CA 1
ATOM 2110 C C . LYS A 1 262 ? 8.789 23.75 27.844 1 89.38 262 LYS A C 1
ATOM 2112 O O . LYS A 1 262 ? 8.367 22.688 27.406 1 89.38 262 LYS A O 1
ATOM 2117 N N . GLU A 1 263 ? 8.703 24.062 29.031 1 90.81 263 GLU A N 1
ATOM 2118 C CA . GLU A 1 263 ? 8.062 23.172 30.016 1 90.81 263 GLU A CA 1
ATOM 2119 C C . GLU A 1 263 ? 6.574 23.016 29.703 1 90.81 263 GLU A C 1
ATOM 2121 O O . GLU A 1 263 ? 6.023 21.922 29.875 1 90.81 263 GLU A O 1
ATOM 2126 N N . LEU A 1 264 ? 5.934 24.109 29.297 1 91.5 264 LEU A N 1
ATOM 2127 C CA . LEU A 1 264 ? 4.52 24.062 28.938 1 91.5 264 LEU A CA 1
ATOM 2128 C C . LEU A 1 264 ? 4.285 23.094 27.781 1 91.5 264 LEU A C 1
ATOM 2130 O O . LEU A 1 264 ? 3.342 22.297 27.812 1 91.5 264 LEU A O 1
ATOM 2134 N N . ILE A 1 265 ? 5.16 23.172 26.828 1 91.88 265 ILE A N 1
ATOM 2135 C CA . ILE A 1 265 ? 5.043 22.312 25.656 1 91.88 265 ILE A CA 1
ATOM 2136 C C . ILE A 1 265 ? 5.246 20.844 26.062 1 91.88 265 ILE A C 1
ATOM 2138 O O . ILE A 1 265 ? 4.473 19.969 25.672 1 91.88 265 ILE A O 1
ATOM 2142 N N . LEU A 1 266 ? 6.238 20.578 26.875 1 92.31 266 LEU A N 1
ATOM 2143 C CA . LEU A 1 266 ? 6.523 19.219 27.328 1 92.31 266 LEU A CA 1
ATOM 2144 C C . LEU A 1 266 ? 5.352 18.656 28.125 1 92.31 266 LEU A C 1
ATOM 2146 O O . LEU A 1 266 ? 4.957 17.5 27.906 1 92.31 266 LEU A O 1
ATOM 2150 N N . CYS A 1 267 ? 4.785 19.438 28.938 1 92.19 267 CYS A N 1
ATOM 2151 C CA . CYS A 1 267 ? 3.648 19.016 29.75 1 92.19 267 CYS A CA 1
ATOM 2152 C C . CYS A 1 267 ? 2.42 18.766 28.875 1 92.19 267 CYS A C 1
ATOM 2154 O O . CYS A 1 267 ? 1.672 17.812 29.109 1 92.19 267 CYS A O 1
ATOM 2156 N N . THR A 1 268 ? 2.234 19.672 27.969 1 92.75 268 THR A N 1
ATOM 2157 C CA . THR A 1 268 ? 1.095 19.547 27.062 1 92.75 268 THR A CA 1
ATOM 2158 C C . THR A 1 268 ? 1.2 18.266 26.234 1 92.75 268 THR A C 1
ATOM 2160 O O . THR A 1 268 ? 0.221 17.531 26.094 1 92.75 268 THR A O 1
ATOM 2163 N N . VAL A 1 269 ? 2.377 17.984 25.734 1 94.31 269 VAL A N 1
ATOM 2164 C CA . VAL A 1 269 ? 2.59 16.781 24.922 1 94.31 269 VAL A CA 1
ATOM 2165 C C . VAL A 1 269 ? 2.4 15.531 25.781 1 94.31 269 VAL A C 1
ATOM 2167 O O . VAL A 1 269 ? 1.824 14.547 25.328 1 94.31 269 VAL A O 1
ATOM 2170 N N . ALA A 1 270 ? 2.85 15.555 26.969 1 92.56 270 ALA A N 1
ATOM 2171 C CA . ALA A 1 270 ? 2.656 14.438 27.891 1 92.56 270 ALA A CA 1
ATOM 2172 C C . ALA A 1 270 ? 1.172 14.188 28.141 1 92.56 270 ALA A C 1
ATOM 2174 O O . ALA A 1 270 ? 0.734 13.039 28.234 1 92.56 270 ALA A O 1
ATOM 2175 N N . SER A 1 271 ? 0.449 15.266 28.312 1 92.19 271 SER A N 1
ATOM 2176 C CA . SER A 1 271 ? -0.991 15.148 28.516 1 92.19 271 SER A CA 1
ATOM 2177 C C . SER A 1 271 ? -1.673 14.562 27.281 1 92.19 271 SER A C 1
ATOM 2179 O O . SER A 1 271 ? -2.588 13.742 27.406 1 92.19 271 SER A O 1
ATOM 2181 N N . ILE A 1 272 ? -1.249 15.031 26.141 1 93.38 272 ILE A N 1
ATOM 2182 C CA . ILE A 1 272 ? -1.784 14.508 24.891 1 93.38 272 ILE A CA 1
ATOM 2183 C C . ILE A 1 272 ? -1.51 13.008 24.781 1 93.38 272 ILE A C 1
ATOM 2185 O O . ILE A 1 272 ? -2.404 12.227 24.453 1 93.38 272 ILE A O 1
ATOM 2189 N N . LYS A 1 273 ? -0.293 12.594 25.078 1 94.19 273 LYS A N 1
ATOM 2190 C CA . LYS A 1 273 ? 0.078 11.18 25.047 1 94.19 273 LYS A CA 1
ATOM 2191 C C . LYS A 1 273 ? -0.8 10.359 25.984 1 94.19 273 LYS A C 1
ATOM 2193 O O . LYS A 1 273 ? -1.271 9.281 25.625 1 94.19 273 LYS A O 1
ATOM 2198 N N . SER A 1 274 ? -1.018 10.891 27.125 1 92 274 SER A N 1
ATOM 2199 C CA . SER A 1 274 ? -1.847 10.195 28.109 1 92 274 SER A CA 1
ATOM 2200 C C . SER A 1 274 ? -3.281 10.047 27.609 1 92 274 SER A C 1
ATOM 2202 O O . SER A 1 274 ? -3.893 8.992 27.766 1 92 274 SER A O 1
ATOM 2204 N N . MET A 1 275 ? -3.799 11.094 27.016 1 91.06 275 MET A N 1
ATOM 2205 C CA . MET A 1 275 ? -5.164 11.062 26.5 1 91.06 275 MET A CA 1
ATOM 2206 C C . MET A 1 275 ? -5.293 10.062 25.344 1 91.06 275 MET A C 1
ATOM 2208 O O . MET A 1 275 ? -6.27 9.32 25.281 1 91.06 275 MET A O 1
ATOM 2212 N N . LEU A 1 276 ? -4.309 10.062 24.484 1 92.94 276 LEU A N 1
ATOM 2213 C CA . LEU A 1 276 ? -4.352 9.195 23.312 1 92.94 276 LEU A CA 1
ATOM 2214 C C . LEU A 1 276 ? -4.137 7.738 23.688 1 92.94 276 LEU A C 1
ATOM 2216 O O . LEU A 1 276 ? -4.59 6.836 22.984 1 92.94 276 LEU A O 1
ATOM 2220 N N . SER A 1 277 ? -3.482 7.516 24.812 1 91.19 277 SER A N 1
ATOM 2221 C CA . SER A 1 277 ? -3.227 6.148 25.25 1 91.19 277 SER A CA 1
ATOM 2222 C C . SER A 1 277 ? -4.391 5.609 26.078 1 91.19 277 SER A C 1
ATOM 2224 O O . SER A 1 277 ? -4.492 4.402 26.312 1 91.19 277 SER A O 1
ATOM 2226 N N . ASP A 1 278 ? -5.219 6.551 26.453 1 85.69 278 ASP A N 1
ATOM 2227 C CA . ASP A 1 278 ? -6.359 6.148 27.281 1 85.69 278 ASP A CA 1
ATOM 2228 C C . ASP A 1 278 ? -7.496 5.613 26.422 1 85.69 278 ASP A C 1
ATOM 2230 O O . ASP A 1 278 ? -7.98 6.305 25.516 1 85.69 278 ASP A O 1
ATOM 2234 N N . GLN A 1 279 ? -7.949 4.496 26.688 1 76.69 279 GLN A N 1
ATOM 2235 C CA . GLN A 1 279 ? -9.008 3.85 25.922 1 76.69 279 GLN A CA 1
ATOM 2236 C C . GLN A 1 279 ? -10.352 4.531 26.156 1 76.69 279 GLN A C 1
ATOM 2238 O O . GLN A 1 279 ? -11.211 4.539 25.266 1 76.69 279 GLN A O 1
ATOM 2243 N N . GLU A 1 280 ? -10.453 5.121 27.25 1 77.25 280 GLU A N 1
ATOM 2244 C CA . GLU A 1 280 ? -11.758 5.664 27.609 1 77.25 280 GLU A CA 1
ATOM 2245 C C . GLU A 1 280 ? -11.836 7.156 27.297 1 77.25 280 GLU A C 1
ATOM 2247 O O . GLU A 1 280 ? -12.922 7.734 27.266 1 77.25 280 GLU A O 1
ATOM 2252 N N . PHE A 1 281 ? -10.805 7.711 26.828 1 73.44 281 PHE A N 1
ATOM 2253 C CA . PHE A 1 281 ? -10.742 9.125 26.484 1 73.44 281 PHE A CA 1
ATOM 2254 C C . PHE A 1 281 ? -11.422 9.969 27.562 1 73.44 281 PHE A C 1
ATOM 2256 O O . PHE A 1 281 ? -12.234 10.836 27.25 1 73.44 281 PHE A O 1
ATOM 2263 N N . ILE A 1 282 ? -11.102 9.672 28.844 1 70.06 282 ILE A N 1
ATOM 2264 C CA . ILE A 1 282 ? -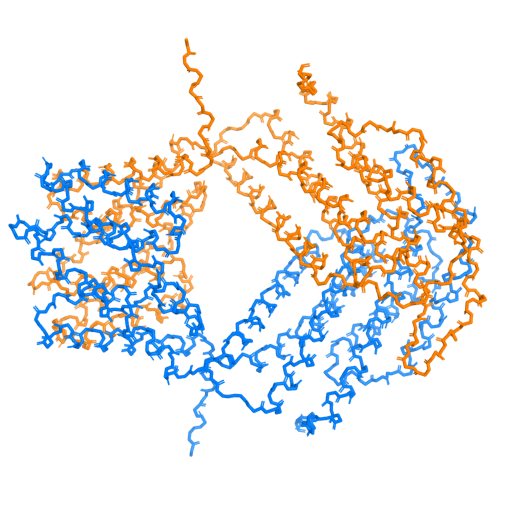11.703 10.453 29.922 1 70.06 282 ILE A CA 1
ATOM 2265 C C . ILE A 1 282 ? -11.086 11.852 29.953 1 70.06 282 ILE A C 1
ATOM 2267 O O . ILE A 1 282 ? -9.867 12 29.984 1 70.06 282 ILE A O 1
ATOM 2271 N N . TYR A 1 283 ? -11.922 12.742 29.766 1 69.31 283 TYR A N 1
ATOM 2272 C CA . TYR A 1 283 ? -11.508 14.148 29.734 1 69.31 283 TYR A CA 1
ATOM 2273 C C . TYR A 1 283 ? -10.883 14.555 31.062 1 69.31 283 TYR A C 1
ATOM 2275 O O . TYR A 1 283 ? -11.5 14.414 32.125 1 69.31 283 TYR A O 1
ATOM 2283 N N . LYS A 1 284 ? -9.633 14.852 31.016 1 73.56 284 LYS A N 1
ATOM 2284 C CA . LYS A 1 284 ? -8.914 15.281 32.219 1 73.56 284 LYS A CA 1
ATOM 2285 C C . LYS A 1 284 ? -8.82 16.797 32.281 1 73.56 284 LYS A C 1
ATOM 2287 O O . LYS A 1 284 ? -8.508 17.453 31.281 1 73.56 284 LYS A O 1
ATOM 2292 N N . GLU A 1 285 ? -9.172 17.391 33.375 1 75 285 GLU A N 1
ATOM 2293 C CA . GLU A 1 285 ? -9.188 18.828 33.594 1 75 285 GLU A CA 1
ATOM 2294 C C . GLU A 1 285 ? -7.82 19.453 33.344 1 75 285 GLU A C 1
ATOM 2296 O O . GLU A 1 285 ? -7.723 20.547 32.812 1 75 285 GLU A O 1
ATOM 2301 N N . ASP A 1 286 ? -6.797 18.75 33.656 1 76.69 286 ASP A N 1
ATOM 2302 C CA . ASP A 1 286 ? -5.441 19.25 33.469 1 76.69 286 ASP A CA 1
ATOM 2303 C C . ASP A 1 286 ? -5.137 19.453 31.984 1 76.69 286 ASP A C 1
ATOM 2305 O O . ASP A 1 286 ? -4.438 20.406 31.609 1 76.69 286 ASP A O 1
ATOM 2309 N N . PHE A 1 287 ? -5.836 18.719 31.219 1 80.31 287 PHE A N 1
ATOM 2310 C CA . PHE A 1 287 ? -5.629 18.797 29.781 1 80.31 287 PHE A CA 1
ATOM 2311 C C . PHE A 1 287 ? -6.168 20.109 29.219 1 80.31 287 PHE A C 1
ATOM 2313 O O . PHE A 1 287 ? -5.488 20.797 28.453 1 80.31 287 PHE A O 1
ATOM 2320 N N . HIS A 1 288 ? -7.25 20.547 29.688 1 79.69 288 HIS A N 1
ATOM 2321 C CA . HIS A 1 288 ? -7.871 21.766 29.203 1 79.69 288 HIS A CA 1
ATOM 2322 C C . HIS A 1 288 ? -7.113 23 29.688 1 79.69 288 HIS A C 1
ATOM 2324 O O . HIS A 1 288 ? -6.965 23.969 28.953 1 79.69 288 HIS A O 1
ATOM 2330 N N . GLU A 1 289 ? -6.645 22.875 30.906 1 84.56 289 GLU A N 1
ATOM 2331 C CA . GLU A 1 289 ? -5.91 24 31.484 1 84.56 289 GLU A CA 1
ATOM 2332 C C . GLU A 1 289 ? -4.605 24.25 30.734 1 84.56 289 GLU A C 1
ATOM 2334 O O . GLU A 1 289 ? -4.262 25.391 30.438 1 84.56 289 GLU A O 1
ATOM 2339 N N . ASN A 1 290 ? -3.916 23.203 30.438 1 85.44 290 ASN A N 1
ATOM 2340 C CA . ASN A 1 290 ? -2.67 23.328 29.688 1 85.44 290 ASN A CA 1
ATOM 2341 C C . ASN A 1 290 ? -2.904 23.922 28.312 1 85.44 290 ASN A C 1
ATOM 2343 O O . ASN A 1 290 ? -2.119 24.766 27.844 1 85.44 290 ASN A O 1
ATOM 2347 N N . MET A 1 291 ? -3.986 23.641 27.766 1 86.06 291 MET A N 1
ATOM 2348 C CA . MET A 1 291 ? -4.25 24.094 26.406 1 86.06 291 MET A CA 1
ATOM 2349 C C . MET A 1 291 ? -4.629 25.562 26.375 1 86.06 291 MET A C 1
ATOM 2351 O O . MET A 1 291 ? -4.293 26.281 25.422 1 86.06 291 MET A O 1
ATOM 2355 N N . GLU A 1 292 ? -5.285 25.938 27.422 1 86.44 292 GLU A N 1
ATOM 2356 C CA . GLU A 1 292 ? -5.586 27.359 27.516 1 86.44 292 GLU A CA 1
ATOM 2357 C C . GLU A 1 292 ? -4.305 28.188 27.656 1 86.44 292 GLU A C 1
ATOM 2359 O O . GLU A 1 292 ? -4.211 29.281 27.109 1 86.44 292 GLU A O 1
ATOM 2364 N N . LYS A 1 293 ? -3.383 27.609 28.344 1 90.31 293 LYS A N 1
ATOM 2365 C CA . LYS A 1 293 ? -2.088 28.281 28.469 1 90.31 293 LYS A CA 1
ATOM 2366 C C . LYS A 1 293 ? -1.358 28.328 27.125 1 90.31 293 LYS A C 1
ATOM 2368 O O . LYS A 1 293 ? -0.767 29.344 26.781 1 90.31 293 LYS A O 1
ATOM 2373 N N . VAL A 1 294 ? -1.435 27.234 26.406 1 90.38 294 VAL A N 1
ATOM 2374 C CA . VAL A 1 294 ? -0.798 27.188 25.094 1 90.38 294 VAL A CA 1
ATOM 2375 C C . VAL A 1 294 ? -1.443 28.203 24.172 1 90.38 294 VAL A C 1
ATOM 2377 O O . VAL A 1 294 ? -0.749 28.906 23.422 1 90.38 294 VAL A O 1
ATOM 2380 N N . LYS A 1 295 ? -2.74 28.266 24.203 1 89.25 295 LYS A N 1
ATOM 2381 C CA . LYS A 1 295 ? -3.465 29.234 23.391 1 89.25 295 LYS A CA 1
ATOM 2382 C C . LYS A 1 295 ? -3.039 30.656 23.719 1 89.25 295 LYS A C 1
ATOM 2384 O O . LYS A 1 295 ? -2.859 31.484 22.812 1 89.25 295 LYS A O 1
ATOM 2389 N N . THR A 1 296 ? -2.891 30.938 25 1 87.38 296 THR A N 1
ATOM 2390 C CA . THR A 1 296 ? -2.479 32.25 25.453 1 87.38 296 THR A CA 1
ATOM 2391 C C . THR A 1 296 ? -1.086 32.594 24.922 1 87.38 296 THR A C 1
ATOM 2393 O O . THR A 1 296 ? -0.855 33.719 24.438 1 87.38 296 THR A O 1
ATOM 2396 N N . VAL A 1 297 ? -0.198 31.641 24.984 1 87.06 297 VAL A N 1
ATOM 2397 C CA . VAL A 1 297 ? 1.158 31.859 24.484 1 87.06 297 VAL A CA 1
ATOM 2398 C C . VAL A 1 297 ? 1.129 32.062 22.969 1 87.06 297 VAL A C 1
ATOM 2400 O O . VAL A 1 297 ? 1.847 32.906 22.438 1 87.06 297 VAL A O 1
ATOM 2403 N N . PHE A 1 298 ? 0.312 31.359 22.328 1 87.12 298 PHE A N 1
ATOM 2404 C CA . PHE A 1 298 ? 0.177 31.438 20.891 1 87.12 298 PHE A CA 1
ATOM 2405 C C . PHE A 1 298 ? -0.324 32.812 20.469 1 87.12 298 PHE A C 1
ATOM 2407 O O . PHE A 1 298 ? 0.175 33.406 19.5 1 87.12 298 PHE A O 1
ATOM 2414 N N . THR A 1 299 ? -1.305 33.312 21.188 1 82.06 299 THR A N 1
ATOM 2415 C CA . THR A 1 299 ? -1.914 34.594 20.844 1 82.06 299 THR A CA 1
ATOM 2416 C C . THR A 1 299 ? -0.973 35.75 21.172 1 82.06 299 THR A C 1
ATOM 2418 O O . THR A 1 299 ? -1.012 36.812 20.531 1 82.06 299 THR A O 1
ATOM 2421 N N . GLN A 1 300 ? -0.163 35.5 22.219 1 77.38 300 GLN A N 1
ATOM 2422 C CA . GLN A 1 300 ? 0.749 36.562 22.656 1 77.38 300 GLN A CA 1
ATOM 2423 C C . GLN A 1 300 ? 1.984 36.625 21.75 1 77.38 300 GLN A C 1
ATOM 2425 O O . GLN A 1 300 ? 2.678 37.656 21.719 1 77.38 300 GLN A O 1
ATOM 2430 N N . GLN A 1 301 ? 2.256 35.469 21.156 1 71 301 GLN A N 1
ATOM 2431 C CA . GLN A 1 301 ? 3.432 35.469 20.281 1 71 301 GLN A CA 1
ATOM 2432 C C . GLN A 1 301 ? 3.23 36.406 19.078 1 71 301 GLN A C 1
ATOM 2434 O O . GLN A 1 301 ? 2.227 36.281 18.375 1 71 301 GLN A O 1
ATOM 2439 N N . ASN A 1 302 ? 3.332 37.719 19.203 1 54.34 302 ASN A N 1
ATOM 2440 C CA . ASN A 1 302 ? 3.281 38.688 18.125 1 54.34 302 ASN A CA 1
ATOM 2441 C C . ASN A 1 302 ? 4.211 38.312 16.984 1 54.34 302 ASN A C 1
ATOM 2443 O O . ASN A 1 302 ? 5.426 38.188 17.172 1 54.34 302 ASN A O 1
ATOM 2447 N N . PRO A 1 303 ? 3.594 37.75 15.891 1 51.81 303 PRO A N 1
ATOM 2448 C CA . PRO A 1 303 ? 4.508 37.531 14.766 1 51.81 303 PRO A CA 1
ATOM 2449 C C . PRO A 1 303 ? 5.379 38.75 14.445 1 51.81 303 PRO A C 1
ATOM 2451 O O . PRO A 1 303 ? 6.281 38.656 13.609 1 51.81 303 PRO A O 1
ATOM 2454 N N . LYS A 1 304 ? 4.988 39.969 14.758 1 49.47 304 LYS A N 1
ATOM 2455 C CA . LYS A 1 304 ? 5.711 41.188 14.422 1 49.47 304 LYS A CA 1
ATOM 2456 C C . LYS A 1 304 ? 7.195 41.062 14.75 1 49.47 304 LYS A C 1
ATOM 2458 O O . LYS A 1 304 ? 8.047 41.594 14.023 1 49.47 304 LYS A O 1
ATOM 2463 N N . GLU A 1 305 ? 7.473 40.719 16.047 1 46.81 305 GLU A N 1
ATOM 2464 C CA . GLU A 1 305 ? 8.859 40.812 16.484 1 46.81 305 GLU A CA 1
ATOM 2465 C C . GLU A 1 305 ? 9.695 39.656 15.945 1 46.81 305 GLU A C 1
ATOM 2467 O O . GLU A 1 305 ? 10.914 39.625 16.141 1 46.81 305 GLU A O 1
ATOM 2472 N N . ASP A 1 306 ? 9.109 38.719 15.641 1 45.38 306 ASP A N 1
ATOM 2473 C CA . ASP A 1 306 ? 10.023 37.656 15.195 1 45.38 306 ASP A CA 1
ATOM 2474 C C . ASP A 1 306 ? 10.82 38.125 13.977 1 45.38 306 ASP A C 1
ATOM 2476 O O . ASP A 1 306 ? 10.25 38.344 12.906 1 45.38 306 ASP A O 1
ATOM 2480 N N . GLU A 1 307 ? 11.773 38.938 14.227 1 43.06 307 GLU A N 1
ATOM 2481 C CA . GLU A 1 307 ? 12.859 39.219 13.289 1 43.06 307 GLU A CA 1
ATOM 2482 C C . GLU A 1 307 ? 12.977 38.125 12.242 1 43.06 307 GLU A C 1
ATOM 2484 O O . GLU A 1 307 ? 13 36.938 12.586 1 43.06 307 GLU A O 1
ATOM 2489 N N . MET A 1 308 ? 12.406 38.344 11.016 1 44.72 308 MET A N 1
ATOM 2490 C CA . MET A 1 308 ? 12.828 37.594 9.844 1 44.72 308 MET A CA 1
ATOM 2491 C C . MET A 1 308 ? 14.18 36.938 10.086 1 44.72 308 MET A C 1
ATOM 2493 O O . MET A 1 308 ? 15.203 37.594 10.141 1 44.72 308 MET A O 1
ATOM 2497 N N . ILE A 1 309 ? 14.32 36.25 11.008 1 41.34 309 ILE A N 1
ATOM 2498 C CA . ILE A 1 309 ? 15.625 35.594 10.945 1 41.34 309 ILE A CA 1
ATOM 2499 C C . ILE A 1 309 ? 15.953 35.219 9.492 1 41.34 309 ILE A C 1
ATOM 2501 O O . ILE A 1 309 ? 15.43 34.25 8.969 1 41.34 309 ILE A O 1
ATOM 2505 N N . SER A 1 310 ? 15.875 36.219 8.672 1 40.88 310 SER A N 1
ATOM 2506 C CA . SER A 1 310 ? 16.453 36.031 7.344 1 40.88 310 SER A CA 1
ATOM 2507 C C . SER A 1 310 ? 17.875 35.438 7.438 1 40.88 310 SER A C 1
ATOM 2509 O O . SER A 1 310 ? 18.812 36.188 7.746 1 40.88 310 SER A O 1
ATOM 2511 N N . THR A 1 311 ? 18.094 34.406 8.062 1 41 311 THR A N 1
ATOM 2512 C CA . THR A 1 311 ? 19.375 33.938 7.559 1 41 311 THR A CA 1
ATOM 2513 C C . THR A 1 311 ? 19.359 33.844 6.039 1 41 311 THR A C 1
ATOM 2515 O O . THR A 1 311 ? 18.328 33.594 5.434 1 41 311 THR A O 1
ATOM 2518 N N . PRO A 1 312 ? 20.219 34.406 5.402 1 44.5 312 PRO A N 1
ATOM 2519 C CA . PRO A 1 312 ? 20.266 34.406 3.938 1 44.5 312 PRO A CA 1
ATOM 2520 C C . PRO A 1 312 ? 19.625 33.156 3.324 1 44.5 312 PRO A C 1
ATOM 2522 O O . PRO A 1 312 ? 19.031 33.219 2.248 1 44.5 312 PRO A O 1
ATOM 2525 N N . ASP A 1 313 ? 19.656 31.969 3.977 1 49.09 313 ASP A N 1
ATOM 2526 C CA . ASP A 1 313 ? 19.375 30.688 3.324 1 49.09 313 ASP A CA 1
ATOM 2527 C C . ASP A 1 313 ? 17.953 30.219 3.641 1 49.09 313 ASP A C 1
ATOM 2529 O O . ASP A 1 313 ? 17.438 29.312 2.98 1 49.09 313 ASP A O 1
ATOM 2533 N N . HIS A 1 314 ? 17.234 30.641 4.844 1 53.28 314 HIS A N 1
ATOM 2534 C CA . HIS A 1 314 ? 15.953 30 5.121 1 53.28 314 HIS A CA 1
ATOM 2535 C C . HIS A 1 314 ? 14.883 31.031 5.469 1 53.28 314 HIS A C 1
ATOM 2537 O O . HIS A 1 314 ? 14.852 31.547 6.59 1 53.28 314 HIS A O 1
ATOM 2543 N N . HIS A 1 315 ? 14.25 31.75 4.535 1 57.44 315 HIS A N 1
ATOM 2544 C CA . HIS A 1 315 ? 13.148 32.688 4.777 1 57.44 315 HIS A CA 1
ATOM 2545 C C . HIS A 1 315 ? 11.859 31.938 5.098 1 57.44 315 HIS A C 1
ATOM 2547 O O . HIS A 1 315 ? 11.203 31.406 4.199 1 57.44 315 HIS A O 1
ATOM 2553 N N . HIS A 1 316 ? 11.742 31.5 6.426 1 67.06 316 HIS A N 1
ATOM 2554 C CA . HIS A 1 316 ? 10.43 30.953 6.789 1 67.06 316 HIS A CA 1
ATOM 2555 C C . HIS A 1 316 ? 9.508 32.062 7.297 1 67.06 316 HIS A C 1
ATOM 2557 O O . HIS A 1 316 ? 9.93 32.938 8.055 1 67.06 316 HIS A O 1
ATOM 2563 N N . LEU A 1 317 ? 8.305 32.125 6.758 1 77.56 317 LEU A N 1
ATOM 2564 C CA . LEU A 1 317 ? 7.305 33.094 7.133 1 77.56 317 LEU A CA 1
ATOM 2565 C C . LEU A 1 317 ? 6.766 32.844 8.531 1 77.56 317 LEU A C 1
ATOM 2567 O O . LEU A 1 317 ? 6.324 33.75 9.219 1 77.56 317 LEU A O 1
ATOM 2571 N N . ILE A 1 318 ? 6.863 31.578 9.008 1 83 318 ILE A N 1
ATOM 2572 C CA . ILE A 1 318 ? 6.355 31.203 10.32 1 83 318 ILE A CA 1
ATOM 2573 C C . ILE A 1 318 ? 7.496 30.641 11.172 1 83 318 ILE A C 1
ATOM 2575 O O . ILE A 1 318 ? 8.289 29.828 10.695 1 83 318 ILE A O 1
ATOM 2579 N N . SER A 1 319 ? 7.613 31.156 12.398 1 83.06 319 SER A N 1
ATOM 2580 C CA . SER A 1 319 ? 8.648 30.672 13.305 1 83.06 319 SER A CA 1
ATOM 2581 C C . SER A 1 319 ? 8.367 29.25 13.758 1 83.06 319 SER A C 1
ATOM 2583 O O . SER A 1 319 ? 7.207 28.844 13.852 1 83.06 319 SER A O 1
ATOM 2585 N N . PRO A 1 320 ? 9.359 28.484 13.992 1 86.12 320 PRO A N 1
ATOM 2586 C CA . PRO A 1 320 ? 9.164 27.109 14.484 1 86.12 320 PRO A CA 1
ATOM 2587 C C . PRO A 1 320 ? 8.336 27.062 15.758 1 86.12 320 PRO A C 1
ATOM 2589 O O . PRO A 1 320 ? 7.594 26.094 15.984 1 86.12 320 PRO A O 1
ATOM 2592 N N . GLU A 1 321 ? 8.414 28.078 16.578 1 86.88 321 GLU A N 1
ATOM 2593 C CA . GLU A 1 321 ? 7.633 28.125 17.812 1 86.88 321 GLU A CA 1
ATOM 2594 C C . GLU A 1 321 ? 6.137 28.234 17.516 1 86.88 321 GLU A C 1
ATOM 2596 O O . GLU A 1 321 ? 5.324 27.562 18.156 1 86.88 321 GLU A O 1
ATOM 2601 N N . THR A 1 322 ? 5.863 29.109 16.547 1 86.88 322 THR A N 1
ATOM 2602 C CA . THR A 1 322 ? 4.473 29.281 16.156 1 86.88 322 THR A CA 1
ATOM 2603 C C . THR A 1 322 ? 3.91 27.984 15.57 1 86.88 322 THR A C 1
ATOM 2605 O O . THR A 1 322 ? 2.752 27.641 15.812 1 86.88 322 THR A O 1
ATOM 2608 N N . VAL A 1 323 ? 4.77 27.297 14.844 1 89.81 323 VAL A N 1
ATOM 2609 C CA . VAL A 1 323 ? 4.359 26.031 14.242 1 89.81 323 VAL A CA 1
ATOM 2610 C C . VAL A 1 323 ? 4.008 25.031 15.336 1 89.81 323 VAL A C 1
ATOM 2612 O O . VAL A 1 323 ? 2.953 24.391 15.289 1 89.81 323 VAL A O 1
ATOM 2615 N N . ILE A 1 324 ? 4.875 24.906 16.297 1 91.75 324 ILE A N 1
ATOM 2616 C CA . ILE A 1 324 ? 4.684 23.953 17.375 1 91.75 324 ILE A CA 1
ATOM 2617 C C . ILE A 1 324 ? 3.385 24.25 18.109 1 91.75 324 ILE A C 1
ATOM 2619 O O . ILE A 1 324 ? 2.566 23.359 18.344 1 91.75 324 ILE A O 1
ATOM 2623 N N . LEU A 1 325 ? 3.201 25.516 18.438 1 90.56 325 LEU A N 1
ATOM 2624 C CA . LEU A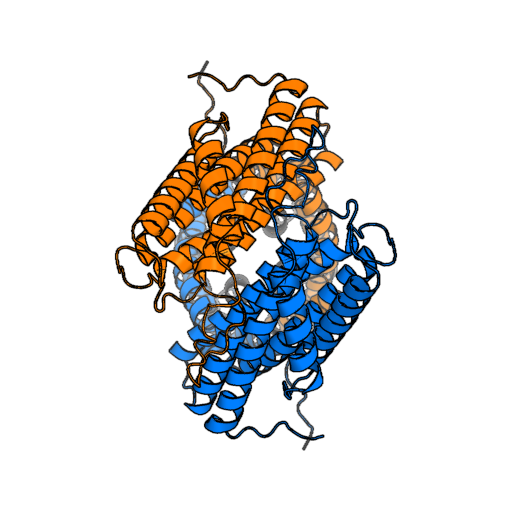 1 325 ? 2.023 25.922 19.203 1 90.56 325 LEU A CA 1
ATOM 2625 C C . LEU A 1 325 ? 0.751 25.688 18.391 1 90.56 325 LEU A C 1
ATOM 2627 O O . LEU A 1 325 ? -0.23 25.156 18.906 1 90.56 325 LEU A O 1
ATOM 2631 N N . TYR A 1 326 ? 0.817 26.031 17.141 1 91.56 326 TYR A N 1
ATOM 2632 C CA . TYR A 1 326 ? -0.336 25.844 16.266 1 91.56 326 TYR A CA 1
ATOM 2633 C C . TYR A 1 326 ? -0.693 24.359 16.156 1 91.56 326 TYR A C 1
ATOM 2635 O O . TYR A 1 326 ? -1.865 23.984 16.266 1 91.56 326 TYR A O 1
ATOM 2643 N N . GLU A 1 327 ? 0.265 23.562 15.906 1 94.44 327 GLU A N 1
ATOM 2644 C CA . GLU A 1 327 ? 0.031 22.141 15.727 1 94.44 327 GLU A CA 1
ATOM 2645 C C . GLU A 1 327 ? -0.513 21.5 17 1 94.44 327 GLU A C 1
ATOM 2647 O O . GLU A 1 327 ? -1.395 20.641 16.953 1 94.44 327 GLU A O 1
ATOM 2652 N N . LEU A 1 328 ? 0.027 21.922 18.109 1 93.69 328 LEU A N 1
ATOM 2653 C CA . LEU A 1 328 ? -0.454 21.375 19.375 1 93.69 328 LEU A CA 1
ATOM 2654 C C . LEU A 1 328 ? -1.911 21.75 19.609 1 93.69 328 LEU A C 1
ATOM 2656 O O . LEU A 1 328 ? -2.703 20.938 20.094 1 93.69 328 LEU A O 1
ATOM 2660 N N . LEU A 1 329 ? -2.271 23 19.281 1 92.44 329 LEU A N 1
ATOM 2661 C CA . LEU A 1 329 ? -3.652 23.438 19.438 1 92.44 329 LEU A CA 1
ATOM 2662 C C . LEU A 1 329 ? -4.582 22.672 18.5 1 92.44 329 LEU A C 1
ATOM 2664 O O . LEU A 1 329 ? -5.676 22.266 18.906 1 92.44 329 LEU A O 1
ATOM 2668 N N . SER A 1 330 ? -4.133 22.469 17.297 1 93.06 330 SER A N 1
ATOM 2669 C CA . SER A 1 330 ? -4.922 21.719 16.328 1 93.06 330 SER A CA 1
ATOM 2670 C C . SER A 1 330 ? -5.109 20.266 16.766 1 93.06 330 SER A C 1
ATOM 2672 O O . SER A 1 330 ? -6.195 19.703 16.625 1 93.06 330 SER A O 1
ATOM 2674 N N . ILE A 1 331 ? -4.047 19.656 17.297 1 94.69 331 ILE A N 1
ATOM 2675 C CA . ILE A 1 331 ? -4.105 18.281 17.781 1 94.69 331 ILE A CA 1
ATOM 2676 C C . ILE A 1 331 ? -5.102 18.188 18.938 1 94.69 331 ILE A C 1
ATOM 2678 O O . ILE A 1 331 ? -5.879 17.234 19.031 1 94.69 331 ILE A O 1
ATOM 2682 N N . HIS A 1 332 ? -5.059 19.172 19.766 1 91.5 332 HIS A N 1
ATOM 2683 C CA . HIS A 1 332 ? -6 19.203 20.891 1 91.5 332 HIS A CA 1
ATOM 2684 C C . HIS A 1 332 ? -7.441 19.219 20.391 1 91.5 332 HIS A C 1
ATOM 2686 O O . HIS A 1 332 ? -8.305 18.531 20.938 1 91.5 332 HIS A O 1
ATOM 2692 N N . ASP A 1 333 ? -7.734 20.031 19.406 1 90.62 333 ASP A N 1
ATOM 2693 C CA . ASP A 1 333 ? -9.086 20.109 18.844 1 90.62 333 ASP A CA 1
ATOM 2694 C C . ASP A 1 333 ? -9.539 18.734 18.328 1 90.62 333 ASP A C 1
ATOM 2696 O O . ASP A 1 333 ? -10.688 18.344 18.516 1 90.62 333 ASP A O 1
ATOM 2700 N N . LEU A 1 334 ? -8.664 18.078 17.75 1 92.88 334 LEU A N 1
ATOM 2701 C CA . LEU A 1 334 ? -8.984 16.766 17.203 1 92.88 334 LEU A CA 1
ATOM 2702 C C . LEU A 1 334 ? -9.219 15.758 18.312 1 92.88 334 LEU A C 1
ATOM 2704 O O . LEU A 1 334 ? -10.086 14.891 18.203 1 92.88 334 LEU A O 1
ATOM 2708 N N . ILE A 1 335 ? -8.414 15.836 19.375 1 92.69 335 ILE A N 1
ATOM 2709 C CA . ILE A 1 335 ? -8.586 14.938 20.516 1 92.69 335 ILE A CA 1
ATOM 2710 C C . ILE A 1 335 ? -9.945 15.188 21.156 1 92.69 335 ILE A C 1
ATOM 2712 O O . ILE A 1 335 ? -10.625 14.25 21.578 1 92.69 335 ILE A O 1
ATOM 2716 N N . ASP A 1 336 ? -10.297 16.469 21.203 1 90.06 336 ASP A N 1
ATOM 2717 C CA . ASP A 1 336 ? -11.617 16.797 21.719 1 90.06 336 ASP A CA 1
ATOM 2718 C C . ASP A 1 336 ? -12.719 16.172 20.891 1 90.06 336 ASP A C 1
ATOM 2720 O O . ASP A 1 336 ? -13.719 15.695 21.422 1 90.06 336 ASP A O 1
ATOM 2724 N N . GLU A 1 337 ? -12.539 16.266 19.641 1 90.44 337 GLU A N 1
ATOM 2725 C CA . GLU A 1 337 ? -13.508 15.617 18.75 1 90.44 337 GLU A CA 1
ATOM 2726 C C . GLU A 1 337 ? -13.547 14.109 18.984 1 90.44 337 GLU A C 1
ATOM 2728 O O . GLU A 1 337 ? -14.617 13.5 18.953 1 90.44 337 GLU A O 1
ATOM 2733 N N . LEU A 1 338 ? -12.406 13.484 19.188 1 91.44 338 LEU A N 1
ATOM 2734 C CA . LEU A 1 338 ? -12.32 12.055 19.469 1 91.44 338 LEU A CA 1
ATOM 2735 C C . LEU A 1 338 ? -13.078 11.703 20.75 1 91.44 338 LEU A C 1
ATOM 2737 O O . LEU A 1 338 ? -13.766 10.688 20.797 1 91.44 338 LEU A O 1
ATOM 2741 N N . CYS A 1 339 ? -12.914 12.547 21.719 1 88.81 339 CYS A N 1
ATOM 2742 C CA . CYS A 1 339 ? -13.609 12.336 22.984 1 88.81 339 CYS A CA 1
ATOM 2743 C C . CYS A 1 339 ? -15.117 12.414 22.797 1 88.81 339 CYS A C 1
ATOM 2745 O O . CYS A 1 339 ? -15.859 11.625 23.391 1 88.81 339 CYS A O 1
ATOM 2747 N N . ARG A 1 340 ? -15.57 13.297 21.984 1 88.62 340 ARG A N 1
ATOM 2748 C CA . ARG A 1 340 ? -17 13.422 21.703 1 88.62 340 ARG A CA 1
ATOM 2749 C C . ARG A 1 340 ? -17.531 12.18 21 1 88.62 340 ARG A C 1
ATOM 2751 O O . ARG A 1 340 ? -18.609 11.672 21.359 1 88.62 340 ARG A O 1
ATOM 2758 N N . ILE A 1 341 ? -16.828 11.734 20.078 1 89.81 341 ILE A N 1
ATOM 2759 C CA . ILE A 1 341 ? -17.234 10.547 19.344 1 89.81 341 ILE A CA 1
ATOM 2760 C C . ILE A 1 341 ? -17.328 9.359 20.297 1 89.81 341 ILE A C 1
ATOM 2762 O O . ILE A 1 341 ? -18.25 8.555 20.203 1 89.81 341 ILE A O 1
ATOM 2766 N N . LYS A 1 342 ? -16.344 9.234 21.141 1 88 342 LYS A N 1
ATOM 2767 C CA . LYS A 1 342 ? -16.359 8.141 22.109 1 88 342 LYS A CA 1
ATOM 2768 C C . LYS A 1 342 ? -17.562 8.234 23.031 1 88 342 LYS A C 1
ATOM 2770 O O . LYS A 1 342 ? -18.172 7.215 23.391 1 88 342 LYS A O 1
ATOM 2775 N N . THR A 1 343 ? -17.906 9.438 23.406 1 86.31 343 THR A N 1
ATOM 2776 C CA . THR A 1 343 ? -19.078 9.648 24.25 1 86.31 343 THR A CA 1
ATOM 2777 C C . THR A 1 343 ? -20.344 9.219 23.531 1 86.31 343 THR A C 1
ATOM 2779 O O . THR A 1 343 ? -21.203 8.555 24.125 1 86.31 343 THR A O 1
ATOM 2782 N N . TRP A 1 344 ? -20.422 9.578 22.266 1 86.56 344 TRP A N 1
ATOM 2783 C CA . TRP A 1 344 ? -21.578 9.172 21.484 1 86.56 344 TRP A CA 1
ATOM 2784 C C . TRP A 1 344 ? -21.609 7.66 21.297 1 86.56 344 TRP A C 1
ATOM 2786 O O . TRP A 1 344 ? -22.672 7.043 21.344 1 86.56 344 TRP A O 1
ATOM 2796 N N . GLU A 1 345 ? -20.469 7.094 21.031 1 87 345 GLU A N 1
ATOM 2797 C CA . GLU A 1 345 ? -20.375 5.648 20.859 1 87 345 GLU A CA 1
ATOM 2798 C C . GLU A 1 345 ? -20.875 4.914 22.109 1 87 345 GLU A C 1
ATOM 2800 O O . GLU A 1 345 ? -21.625 3.939 22 1 87 345 GLU A O 1
ATOM 2805 N N . LYS A 1 346 ? -20.5 5.355 23.297 1 84.25 346 LYS A N 1
ATOM 2806 C CA . LYS A 1 346 ? -20.938 4.75 24.547 1 84.25 346 LYS A CA 1
ATOM 2807 C C . LYS A 1 346 ? -22.438 4.93 24.75 1 84.25 346 LYS A C 1
ATOM 2809 O O . LYS A 1 346 ? -23.109 4.012 25.234 1 84.25 346 LYS A O 1
ATOM 2814 N N . LYS A 1 347 ? -22.906 6.016 24.359 1 82.69 347 LYS A N 1
ATOM 2815 C CA . LYS A 1 347 ? -24.312 6.344 24.562 1 82.69 347 LYS A CA 1
ATOM 2816 C C . LYS A 1 347 ? -25.203 5.504 23.656 1 82.69 347 LYS A C 1
ATOM 2818 O O . LYS A 1 347 ? -26.25 5.004 24.094 1 82.69 347 LYS A O 1
ATOM 2823 N N . TYR A 1 348 ? -24.812 5.316 22.438 1 79.25 348 TYR A N 1
ATOM 2824 C CA . TYR A 1 348 ? -25.719 4.746 21.469 1 79.25 348 TYR A CA 1
ATOM 2825 C C . TYR A 1 348 ? -25.453 3.26 21.266 1 79.25 348 TYR A C 1
ATOM 2827 O O . TYR A 1 348 ? -26.266 2.547 20.672 1 79.25 348 TYR A O 1
ATOM 2835 N N . THR A 1 349 ? -24.344 2.695 21.531 1 74.38 349 THR A N 1
ATOM 2836 C CA . THR A 1 349 ? -24.078 1.272 21.344 1 74.38 349 THR A CA 1
ATOM 2837 C C . THR A 1 349 ? -24.125 0.528 22.672 1 74.38 349 THR A C 1
ATOM 2839 O O . THR A 1 349 ? -24.203 -0.702 22.703 1 74.38 349 THR A O 1
ATOM 2842 N N . GLY A 1 350 ? -24.422 1.09 23.781 1 65.81 350 GLY A N 1
ATOM 2843 C CA . GLY A 1 350 ? -24.531 0.463 25.094 1 65.81 350 GLY A CA 1
ATOM 2844 C C . GLY A 1 350 ? -23.25 -0.221 25.531 1 65.81 350 GLY A C 1
ATOM 2845 O O . GLY A 1 350 ? -23.266 -1.079 26.406 1 65.81 350 GLY A O 1
ATOM 2846 N N . VAL A 1 351 ? -22.25 -0.471 24.828 1 55.06 351 VAL A N 1
ATOM 2847 C CA . VAL A 1 351 ? -21.047 -1.236 25.156 1 55.06 351 VAL A CA 1
ATOM 2848 C C . VAL A 1 351 ? -20.266 -0.536 26.266 1 55.06 351 VAL A C 1
ATOM 2850 O O . VAL A 1 351 ? -19.797 0.588 26.094 1 55.06 351 VAL A O 1
ATOM 2853 N N . ARG A 1 352 ? -20.594 -0.734 27.609 1 45.72 352 ARG A N 1
ATOM 2854 C CA . ARG A 1 352 ? -19.719 -0.375 28.719 1 45.72 352 ARG A CA 1
ATOM 2855 C C . ARG A 1 352 ? -18.312 -0.884 28.5 1 45.72 352 ARG A C 1
ATOM 2857 O O . ARG A 1 352 ? -18.109 -1.929 27.875 1 45.72 352 ARG A O 1
ATOM 2864 N N . ALA A 1 353 ? -17.219 -0.023 28.531 1 39.53 353 ALA A N 1
ATOM 2865 C CA . ALA A 1 353 ? -15.852 -0.5 28.641 1 39.53 353 ALA A CA 1
ATOM 2866 C C . ALA A 1 353 ? -15.773 -1.796 29.438 1 39.53 353 ALA A C 1
ATOM 2868 O O . ALA A 1 353 ? -16.391 -1.906 30.516 1 39.53 353 ALA A O 1
ATOM 2869 N N . MET A 1 354 ? -15.633 -2.984 28.891 1 29.48 354 MET A N 1
ATOM 2870 C CA . MET A 1 354 ? -15.336 -4.152 29.703 1 29.48 354 MET A CA 1
ATOM 2871 C C . MET A 1 354 ? -14.391 -3.791 30.844 1 29.48 354 MET A C 1
ATOM 2873 O O . MET A 1 354 ? -13.258 -3.371 30.609 1 29.48 354 MET A O 1
ATOM 2877 N N . SER A 1 355 ? -14.789 -3.129 31.906 1 26.97 355 SER A N 1
ATOM 2878 C CA . SER A 1 355 ? -13.984 -3.258 33.125 1 26.97 355 SER A CA 1
ATOM 2879 C C . SER A 1 355 ? -13.336 -4.633 33.188 1 26.97 355 SER A C 1
ATOM 2881 O O . SER A 1 355 ? -13.992 -5.652 32.969 1 26.97 355 SER A O 1
ATOM 2883 N N . GLN A 1 356 ? -11.969 -4.793 33.125 1 22.2 356 GLN A N 1
ATOM 2884 C CA . GLN A 1 356 ? -11.523 -5.926 33.938 1 22.2 356 GLN A CA 1
ATOM 2885 C C . GLN A 1 356 ? -12.242 -5.961 35.281 1 22.2 356 GLN A C 1
ATOM 2887 O O . GLN A 1 356 ? -12.406 -4.926 35.906 1 22.2 356 GLN A O 1
ATOM 2892 N N . MET B 1 1 ? 17.25 5.605 -38.469 1 22.27 1 MET B N 1
ATOM 2893 C CA . MET B 1 1 ? 17.609 5.16 -37.125 1 22.27 1 MET B CA 1
ATOM 2894 C C . MET B 1 1 ? 16.375 5.109 -36.219 1 22.27 1 MET B C 1
ATOM 2896 O O . MET B 1 1 ? 15.766 6.145 -35.938 1 22.27 1 MET B O 1
ATOM 2900 N N . MET B 1 2 ? 15.492 4.188 -36.375 1 25.42 2 MET B N 1
ATOM 2901 C CA . MET B 1 2 ? 14.125 4.031 -35.906 1 25.42 2 MET B CA 1
ATOM 2902 C C . MET B 1 2 ? 14.055 4.215 -34.375 1 25.42 2 MET B C 1
ATOM 2904 O O . MET B 1 2 ? 14.867 3.646 -33.656 1 25.42 2 MET B O 1
ATOM 2908 N N . LYS B 1 3 ? 13.641 5.379 -33.875 1 26.98 3 LYS B N 1
ATOM 2909 C CA . LYS B 1 3 ? 13.5 5.723 -32.469 1 26.98 3 LYS B CA 1
ATOM 2910 C C . LYS B 1 3 ? 12.953 4.543 -31.672 1 26.98 3 LYS B C 1
ATOM 2912 O O . LYS B 1 3 ? 11.82 4.109 -31.891 1 26.98 3 LYS B O 1
ATOM 2917 N N . ILE B 1 4 ? 13.648 3.512 -31.406 1 29.23 4 ILE B N 1
ATOM 2918 C CA . ILE B 1 4 ? 13.242 2.49 -30.453 1 29.23 4 ILE B CA 1
ATOM 2919 C C . ILE B 1 4 ? 12.461 3.135 -29.312 1 29.23 4 ILE B C 1
ATOM 2921 O O . ILE B 1 4 ? 13.008 3.92 -28.531 1 29.23 4 ILE B O 1
ATOM 2925 N N . LYS B 1 5 ? 11.305 3.445 -29.375 1 36.44 5 LYS B N 1
ATOM 2926 C CA . LYS B 1 5 ? 10.32 3.934 -28.422 1 36.44 5 LYS B CA 1
ATOM 2927 C C . LYS B 1 5 ? 10.602 3.395 -27.016 1 36.44 5 LYS B C 1
ATOM 2929 O O . LYS B 1 5 ? 10.969 2.229 -26.859 1 36.44 5 LYS B O 1
ATOM 2934 N N . ARG B 1 6 ? 10.82 4.266 -25.953 1 39.44 6 ARG B N 1
ATOM 2935 C CA . ARG B 1 6 ? 11.086 4.238 -24.516 1 39.44 6 ARG B CA 1
ATOM 2936 C C . ARG B 1 6 ? 10.344 3.088 -23.844 1 39.44 6 ARG B C 1
ATOM 2938 O O . ARG B 1 6 ? 9.109 3.031 -23.875 1 39.44 6 ARG B O 1
ATOM 2945 N N . PHE B 1 7 ? 10.828 1.959 -23.938 1 43.94 7 PHE B N 1
ATOM 2946 C CA . PHE B 1 7 ? 10.359 0.764 -23.234 1 43.94 7 PHE B CA 1
ATOM 2947 C C . PHE B 1 7 ? 9.875 1.104 -21.828 1 43.94 7 PHE B C 1
ATOM 2949 O O . PHE B 1 7 ? 10.664 1.562 -21 1 43.94 7 PHE B O 1
ATOM 2956 N N . THR B 1 8 ? 8.594 1.332 -21.703 1 54.78 8 THR B N 1
ATOM 2957 C CA . THR B 1 8 ? 7.961 1.639 -20.438 1 54.78 8 THR B CA 1
ATOM 2958 C C . THR B 1 8 ? 8.273 0.559 -19.391 1 54.78 8 THR B C 1
ATOM 2960 O O . THR B 1 8 ? 8.719 -0.535 -19.75 1 54.78 8 THR B O 1
ATOM 2963 N N . PHE B 1 9 ? 8.375 0.902 -18.156 1 58.69 9 PHE B N 1
ATOM 2964 C CA . PHE B 1 9 ? 8.648 0.069 -17 1 58.69 9 PHE B CA 1
ATOM 2965 C C . PHE B 1 9 ? 7.949 -1.28 -17.125 1 58.69 9 PHE B C 1
ATOM 2967 O O . PHE B 1 9 ? 8.562 -2.326 -16.891 1 58.69 9 PHE B O 1
ATOM 2974 N N . VAL B 1 10 ? 6.789 -1.231 -17.625 1 64.25 10 VAL B N 1
ATOM 2975 C CA . VAL B 1 10 ? 6 -2.447 -17.781 1 64.25 10 VAL B CA 1
ATOM 2976 C C . VAL B 1 10 ? 6.562 -3.275 -18.938 1 64.25 10 VAL B C 1
ATOM 2978 O O . VAL B 1 10 ? 6.633 -4.504 -18.859 1 64.25 10 VAL B O 1
ATOM 2981 N N . GLY B 1 11 ? 7.207 -2.502 -19.734 1 69.5 11 GLY B N 1
ATOM 2982 C CA . GLY B 1 11 ? 7.75 -3.178 -20.891 1 69.5 11 GLY B CA 1
ATOM 2983 C C . GLY B 1 11 ? 9.031 -3.932 -20.609 1 69.5 11 GLY B C 1
ATOM 2984 O O . GLY B 1 11 ? 9.211 -5.062 -21.062 1 69.5 11 GLY B O 1
ATOM 2985 N N . GLY B 1 12 ? 9.836 -3.383 -19.812 1 76.88 12 GLY B N 1
ATOM 2986 C CA . GLY B 1 12 ? 11.078 -4.047 -19.469 1 76.88 12 GLY B CA 1
ATOM 2987 C C . GLY B 1 12 ? 10.883 -5.32 -18.672 1 76.88 12 GLY B C 1
ATOM 2988 O O . GLY B 1 12 ? 11.531 -6.336 -18.938 1 76.88 12 GLY B O 1
ATOM 2989 N N . ARG B 1 13 ? 9.906 -5.258 -17.844 1 78.06 13 ARG B N 1
ATOM 2990 C CA . ARG B 1 13 ? 9.617 -6.418 -17 1 78.06 13 ARG B CA 1
ATOM 2991 C C . ARG B 1 13 ? 9.047 -7.566 -17.828 1 78.06 13 ARG B C 1
ATOM 2993 O O . ARG B 1 13 ? 9.359 -8.734 -17.578 1 78.06 13 ARG B O 1
ATOM 3000 N N . ILE B 1 14 ? 8.25 -7.254 -18.812 1 85.31 14 ILE B N 1
ATOM 3001 C CA . ILE B 1 14 ? 7.633 -8.258 -19.672 1 85.31 14 ILE B CA 1
ATOM 3002 C C . ILE B 1 14 ? 8.711 -8.969 -20.484 1 85.31 14 ILE B C 1
ATOM 3004 O O . ILE B 1 14 ? 8.703 -10.203 -20.594 1 85.31 14 ILE B O 1
ATOM 3008 N N . ILE B 1 15 ? 9.633 -8.211 -20.922 1 87.19 15 ILE B N 1
ATOM 3009 C CA . ILE B 1 15 ? 10.711 -8.773 -21.719 1 87.19 15 ILE B CA 1
ATOM 3010 C C . ILE B 1 15 ? 11.609 -9.648 -20.844 1 87.19 15 ILE B C 1
ATOM 3012 O O . ILE B 1 15 ? 12.008 -10.742 -21.25 1 87.19 15 ILE B O 1
ATOM 3016 N N . LYS B 1 16 ? 11.906 -9.164 -19.688 1 88.94 16 LYS B N 1
ATOM 3017 C CA . LYS B 1 16 ? 12.727 -9.945 -18.766 1 88.94 16 LYS B CA 1
ATOM 3018 C C . LYS B 1 16 ? 12.055 -11.281 -18.453 1 88.94 16 LYS B C 1
ATOM 3020 O O . LYS B 1 16 ? 12.719 -12.312 -18.375 1 88.94 16 LYS B O 1
ATOM 3025 N N . THR B 1 17 ? 10.773 -11.195 -18.266 1 89.38 17 THR B N 1
ATOM 3026 C CA . THR B 1 17 ? 10.023 -12.414 -17.969 1 89.38 17 THR B CA 1
ATOM 3027 C C . THR B 1 17 ? 10.117 -13.398 -19.125 1 89.38 17 THR B C 1
ATOM 3029 O O . THR B 1 17 ? 10.375 -14.586 -18.922 1 89.38 17 THR B O 1
ATOM 3032 N N . GLY B 1 18 ? 9.953 -12.922 -20.344 1 91.25 18 GLY B N 1
ATOM 3033 C CA . GLY B 1 18 ? 10.055 -13.766 -21.516 1 91.25 18 GLY B CA 1
ATOM 3034 C C . GLY B 1 18 ? 11.406 -14.438 -21.656 1 91.25 18 GLY B C 1
ATOM 3035 O O . GLY B 1 18 ? 11.484 -15.633 -21.938 1 91.25 18 GLY B O 1
ATOM 3036 N N . ILE B 1 19 ? 12.383 -13.703 -21.406 1 93.75 19 ILE B N 1
ATOM 3037 C CA . ILE B 1 19 ? 13.734 -14.219 -21.516 1 93.75 19 ILE B CA 1
ATOM 3038 C C . ILE B 1 19 ? 13.992 -15.25 -20.406 1 93.75 19 ILE B C 1
ATOM 3040 O O . ILE B 1 19 ? 14.555 -16.312 -20.672 1 93.75 19 ILE B O 1
ATOM 3044 N N . ALA B 1 20 ? 13.57 -14.875 -19.219 1 94.69 20 ALA B N 1
ATOM 3045 C CA . ALA B 1 20 ? 13.742 -15.789 -18.094 1 94.69 20 ALA B CA 1
ATOM 3046 C C . ALA B 1 20 ? 13.023 -17.109 -18.344 1 94.69 20 ALA B C 1
ATOM 3048 O O . ALA B 1 20 ? 13.57 -18.188 -18.078 1 94.69 20 ALA B O 1
ATOM 3049 N N . VAL B 1 21 ? 11.852 -17.031 -18.844 1 94.75 21 VAL B N 1
ATOM 3050 C CA . VAL B 1 21 ? 11.039 -18.203 -19.125 1 94.75 21 VAL B CA 1
ATOM 3051 C C . VAL B 1 21 ? 11.719 -19.047 -20.203 1 94.75 21 VAL B C 1
ATOM 3053 O O . VAL B 1 21 ? 11.844 -20.266 -20.062 1 94.75 21 VAL B O 1
ATOM 3056 N N . PHE B 1 22 ? 12.188 -18.438 -21.219 1 95.75 22 PHE B N 1
ATOM 3057 C CA . PHE B 1 22 ? 12.852 -19.125 -22.312 1 95.75 22 PHE B CA 1
ATOM 3058 C C . PHE B 1 22 ? 14.094 -19.859 -21.812 1 95.75 22 PHE B C 1
ATOM 3060 O O . PHE B 1 22 ? 14.273 -21.047 -22.094 1 95.75 22 PHE B O 1
ATOM 3067 N N . LEU B 1 23 ? 14.914 -19.156 -21.172 1 96.56 23 LEU B N 1
ATOM 3068 C CA . LEU B 1 23 ? 16.172 -19.719 -20.688 1 96.56 23 LEU B CA 1
ATOM 3069 C C . LEU B 1 23 ? 15.914 -20.844 -19.703 1 96.56 23 LEU B C 1
ATOM 3071 O O . LEU B 1 23 ? 16.609 -21.875 -19.719 1 96.56 23 LEU B O 1
ATOM 3075 N N . THR B 1 24 ? 14.977 -20.594 -18.812 1 96.38 24 THR B N 1
ATOM 3076 C CA . THR B 1 24 ? 14.625 -21.625 -17.828 1 96.38 24 THR B CA 1
ATOM 3077 C C . THR B 1 24 ? 14.141 -22.891 -18.531 1 96.38 24 THR B C 1
ATOM 3079 O O . THR B 1 24 ? 14.609 -24 -18.219 1 96.38 24 THR B O 1
ATOM 3082 N N . ALA B 1 25 ? 13.242 -22.766 -19.469 1 95.25 25 ALA B N 1
ATOM 3083 C CA . ALA B 1 25 ? 12.734 -23.922 -20.219 1 95.25 25 ALA B CA 1
ATOM 3084 C C . ALA B 1 25 ? 13.852 -24.594 -21.016 1 95.25 25 ALA B C 1
ATOM 3086 O O . ALA B 1 25 ? 13.914 -25.812 -21.078 1 95.25 25 ALA B O 1
ATOM 3087 N N . PHE B 1 26 ? 14.672 -23.812 -21.578 1 96.25 26 PHE B N 1
ATOM 3088 C CA . PHE B 1 26 ? 15.781 -24.312 -22.391 1 96.25 26 PHE B CA 1
ATOM 3089 C C . PHE B 1 26 ? 16.703 -25.188 -21.547 1 96.25 26 PHE B C 1
ATOM 3091 O O . PHE B 1 26 ? 17.078 -26.281 -21.953 1 96.25 26 PHE B O 1
ATOM 3098 N N . ILE B 1 27 ? 17.078 -24.703 -20.406 1 96.75 27 ILE B N 1
ATOM 3099 C CA . ILE B 1 27 ? 17.969 -25.422 -19.516 1 96.75 27 ILE B CA 1
ATOM 3100 C C . ILE B 1 27 ? 17.312 -26.719 -19.062 1 96.75 27 ILE B C 1
ATOM 3102 O O . ILE B 1 27 ? 17.938 -27.781 -19.047 1 96.75 27 ILE B O 1
ATOM 3106 N N . CYS B 1 28 ? 16.047 -26.641 -18.734 1 94.06 28 CYS B N 1
ATOM 3107 C CA . CYS B 1 28 ? 15.32 -27.828 -18.312 1 94.06 28 CYS B CA 1
ATOM 3108 C C . CYS B 1 28 ? 15.258 -28.859 -19.422 1 94.06 28 CYS B C 1
ATOM 3110 O O . CYS B 1 28 ? 15.391 -30.062 -19.188 1 94.06 28 CYS B O 1
ATOM 3112 N N . HIS B 1 29 ? 15.109 -28.453 -20.688 1 92.88 29 HIS B N 1
ATOM 3113 C CA . HIS B 1 29 ? 15.039 -29.359 -21.812 1 92.88 29 HIS B CA 1
ATOM 3114 C C . HIS B 1 29 ? 16.375 -30.062 -22.047 1 92.88 29 HIS B C 1
ATOM 3116 O O . HIS B 1 29 ? 16.406 -31.25 -22.359 1 92.88 29 HIS B O 1
ATOM 3122 N N . ILE B 1 30 ? 17.422 -29.375 -21.859 1 94.31 30 ILE B N 1
ATOM 3123 C CA . ILE B 1 30 ? 18.75 -29.953 -22.016 1 94.31 30 ILE B CA 1
ATOM 3124 C C . ILE B 1 30 ? 18.984 -31.031 -20.953 1 94.31 30 ILE B C 1
ATOM 3126 O O . ILE B 1 30 ? 19.594 -32.062 -21.234 1 94.31 30 ILE B O 1
ATOM 3130 N N . LEU B 1 31 ? 18.406 -30.828 -19.812 1 93.5 31 LEU B N 1
ATOM 3131 C CA . LEU B 1 31 ? 18.594 -31.75 -18.703 1 93.5 31 LEU B CA 1
ATOM 3132 C C . LEU B 1 31 ? 17.516 -32.844 -18.703 1 93.5 31 LEU B C 1
ATOM 3134 O O . LEU B 1 31 ? 17.547 -33.75 -17.875 1 93.5 31 LEU B O 1
ATOM 3138 N N . ASN B 1 32 ? 16.578 -32.719 -19.562 1 91.69 32 ASN B N 1
ATOM 3139 C CA . ASN B 1 32 ? 15.43 -33.625 -19.656 1 91.69 32 ASN B CA 1
ATOM 3140 C C . ASN B 1 32 ? 14.594 -33.594 -18.391 1 91.69 32 ASN B C 1
ATOM 3142 O O . ASN B 1 32 ? 14.188 -34.656 -17.891 1 91.69 32 ASN B O 1
ATOM 3146 N N . TRP B 1 33 ? 14.531 -32.469 -17.812 1 89.38 33 TRP B N 1
ATOM 3147 C CA . TRP B 1 33 ? 13.688 -32.25 -16.641 1 89.38 33 TRP B CA 1
ATOM 3148 C C . TRP B 1 33 ? 12.406 -31.5 -17.031 1 89.38 33 TRP B C 1
ATOM 3150 O O . TRP B 1 33 ? 12.375 -30.781 -18.031 1 89.38 33 TRP B O 1
ATOM 3160 N N . PRO B 1 34 ? 11.32 -31.828 -16.281 1 85.19 34 PRO B N 1
ATOM 3161 C CA . PRO B 1 34 ? 10.078 -31.109 -16.578 1 85.19 34 PRO B CA 1
ATOM 3162 C C . PRO B 1 34 ? 10.234 -29.594 -16.422 1 85.19 34 PRO B C 1
ATOM 3164 O O . PRO B 1 34 ? 10.641 -29.125 -15.352 1 85.19 34 PRO B O 1
ATOM 3167 N N . ALA B 1 35 ? 9.875 -28.828 -17.422 1 89.56 35 ALA B N 1
ATOM 3168 C CA . ALA B 1 35 ? 10.141 -27.391 -17.453 1 89.56 35 ALA B CA 1
ATOM 3169 C C . ALA B 1 35 ? 9.023 -26.609 -16.766 1 89.56 35 ALA B C 1
ATOM 3171 O O . ALA B 1 35 ? 9.234 -25.484 -16.328 1 89.56 35 ALA B O 1
ATOM 3172 N N . MET B 1 36 ? 7.879 -27.203 -16.641 1 85.12 36 MET B N 1
ATOM 3173 C CA . MET B 1 36 ? 6.664 -26.516 -16.203 1 85.12 36 MET B CA 1
ATOM 3174 C C . MET B 1 36 ? 6.891 -25.797 -14.883 1 85.12 36 MET B C 1
ATOM 3176 O O . MET B 1 36 ? 6.676 -24.594 -14.789 1 85.12 36 MET B O 1
ATOM 3180 N N . PHE B 1 37 ? 7.391 -26.438 -13.922 1 83.19 37 PHE B N 1
ATOM 3181 C CA . PHE B 1 37 ? 7.492 -25.875 -12.578 1 83.19 37 PHE B CA 1
ATOM 3182 C C . PHE B 1 37 ? 8.664 -24.906 -12.484 1 83.19 37 PHE B C 1
ATOM 3184 O O . PHE B 1 37 ? 8.602 -23.922 -11.742 1 83.19 37 PHE B O 1
ATOM 3191 N N . ALA B 1 38 ? 9.688 -25.203 -13.195 1 90.69 38 ALA B N 1
ATOM 3192 C CA . ALA B 1 38 ? 10.812 -24.281 -13.25 1 90.69 38 ALA B CA 1
ATOM 3193 C C . ALA B 1 38 ? 10.383 -22.938 -13.844 1 90.69 38 ALA B C 1
ATOM 3195 O O . ALA B 1 38 ? 10.742 -21.875 -13.328 1 90.69 38 ALA B O 1
ATOM 3196 N N . VAL B 1 39 ? 9.594 -23.062 -14.867 1 91.5 39 VAL B N 1
ATOM 3197 C CA . VAL B 1 39 ? 9.133 -21.859 -15.57 1 91.5 39 VAL B CA 1
ATOM 3198 C C . VAL B 1 39 ? 8.188 -21.078 -14.68 1 91.5 39 VAL B C 1
ATOM 3200 O O . VAL B 1 39 ? 8.266 -19.844 -14.617 1 91.5 39 VAL B O 1
ATOM 3203 N N . ILE B 1 40 ? 7.352 -21.734 -13.969 1 85.69 40 ILE B N 1
ATOM 3204 C CA . ILE B 1 40 ? 6.434 -21.078 -13.039 1 85.69 40 ILE B CA 1
ATOM 3205 C C . ILE B 1 40 ? 7.23 -20.328 -11.977 1 85.69 40 ILE B C 1
ATOM 3207 O O . ILE B 1 40 ? 6.949 -19.156 -11.695 1 85.69 40 ILE B O 1
ATOM 3211 N N . THR B 1 41 ? 8.18 -20.969 -11.422 1 87.75 41 THR B N 1
ATOM 3212 C CA . THR B 1 41 ? 9.023 -20.344 -10.406 1 87.75 41 THR B CA 1
ATOM 3213 C C . THR B 1 41 ? 9.711 -19.094 -10.953 1 87.75 41 THR B C 1
ATOM 3215 O O . THR B 1 41 ? 9.781 -18.078 -10.281 1 87.75 41 THR B O 1
ATOM 3218 N N . ALA B 1 42 ? 10.18 -19.25 -12.172 1 92.19 42 ALA B N 1
ATOM 3219 C CA . ALA B 1 42 ? 10.859 -18.109 -12.797 1 92.19 42 ALA B CA 1
ATOM 3220 C C . ALA B 1 42 ? 9.906 -16.938 -12.953 1 92.19 42 ALA B C 1
ATOM 3222 O O . ALA B 1 42 ? 10.281 -15.789 -12.695 1 92.19 42 ALA B O 1
ATOM 3223 N N . ILE B 1 43 ? 8.727 -17.188 -13.328 1 88.19 43 ILE B N 1
ATOM 3224 C CA . ILE B 1 43 ? 7.738 -16.156 -13.578 1 88.19 43 ILE B CA 1
ATOM 3225 C C . ILE B 1 43 ? 7.41 -15.422 -12.273 1 88.19 43 ILE B C 1
ATOM 3227 O O . ILE B 1 43 ? 7.398 -14.195 -12.227 1 88.19 43 ILE B O 1
ATOM 3231 N N . VAL B 1 44 ? 7.234 -16.156 -11.227 1 83.69 44 VAL B N 1
ATOM 3232 C CA . VAL B 1 44 ? 6.777 -15.578 -9.961 1 83.69 44 VAL B CA 1
ATOM 3233 C C . VAL B 1 44 ? 7.934 -14.867 -9.266 1 83.69 44 VAL B C 1
ATOM 3235 O O . VAL B 1 44 ? 7.719 -14.031 -8.391 1 83.69 44 VAL B O 1
ATOM 3238 N N . THR B 1 45 ? 9.133 -15.125 -9.617 1 86.88 45 THR B N 1
ATOM 3239 C CA . THR B 1 45 ? 10.289 -14.578 -8.914 1 86.88 45 THR B CA 1
ATOM 3240 C C . THR B 1 45 ? 10.812 -13.336 -9.625 1 86.88 45 THR B C 1
ATOM 3242 O O . THR B 1 4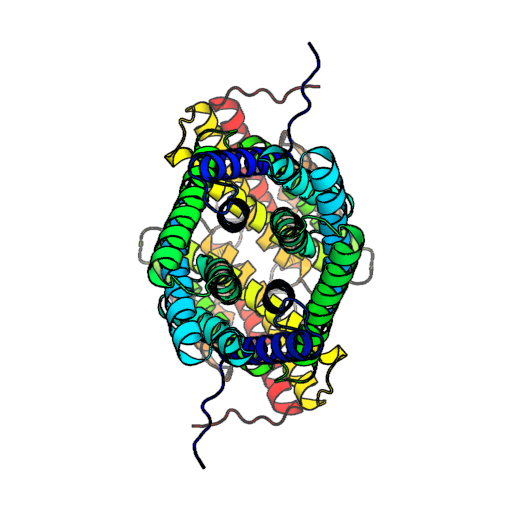5 ? 11.633 -12.602 -9.07 1 86.88 45 THR B O 1
ATOM 3245 N N . ILE B 1 46 ? 10.398 -13.188 -10.789 1 86.5 46 ILE B N 1
ATOM 3246 C CA . ILE B 1 46 ? 10.82 -11.977 -11.484 1 86.5 46 ILE B CA 1
ATOM 3247 C C . ILE B 1 46 ? 10.25 -10.75 -10.773 1 86.5 46 ILE B C 1
ATOM 3249 O O . ILE B 1 46 ? 9.047 -10.672 -10.516 1 86.5 46 ILE B O 1
ATOM 3253 N N . GLU B 1 47 ? 11.133 -9.898 -10.305 1 81.38 47 GLU B N 1
ATOM 3254 C CA . GLU B 1 47 ? 10.766 -8.695 -9.555 1 81.38 47 GLU B CA 1
ATOM 3255 C C . GLU B 1 47 ? 11.227 -7.434 -10.273 1 81.38 47 GLU B C 1
ATOM 3257 O O . GLU B 1 47 ? 12.008 -7.504 -11.227 1 81.38 47 GLU B O 1
ATOM 3262 N N . PRO B 1 48 ? 10.75 -6.297 -9.781 1 75.5 48 PRO B N 1
ATOM 3263 C CA . PRO B 1 48 ? 11.18 -5.039 -10.398 1 75.5 48 PRO B CA 1
ATOM 3264 C C . PRO B 1 48 ? 12.656 -4.742 -10.164 1 75.5 48 PRO B C 1
ATOM 3266 O O . PRO B 1 48 ? 13.305 -4.117 -11.008 1 75.5 48 PRO B O 1
ATOM 3269 N N . THR B 1 49 ? 13.242 -5.137 -9.008 1 79.81 49 THR B N 1
ATOM 3270 C CA . THR B 1 49 ? 14.641 -4.875 -8.703 1 79.81 49 THR B CA 1
ATOM 3271 C C . THR B 1 49 ? 15.398 -6.18 -8.469 1 79.81 49 THR B C 1
ATOM 3273 O O . THR B 1 49 ? 14.797 -7.195 -8.102 1 79.81 49 THR B O 1
ATOM 3276 N N . VAL B 1 50 ? 16.672 -6.07 -8.703 1 82.25 50 VAL B N 1
ATOM 3277 C CA . VAL B 1 50 ? 17.547 -7.219 -8.477 1 82.25 50 VAL B CA 1
ATOM 3278 C C . VAL B 1 50 ? 17.562 -7.57 -6.988 1 82.25 50 VAL B C 1
ATOM 3280 O O . VAL B 1 50 ? 17.516 -8.75 -6.625 1 82.25 50 VAL B O 1
ATOM 3283 N N . ALA B 1 51 ? 17.594 -6.566 -6.152 1 80.38 51 ALA B N 1
ATOM 3284 C CA . ALA B 1 51 ? 17.641 -6.781 -4.707 1 80.38 51 ALA B CA 1
ATOM 3285 C C . ALA B 1 51 ? 16.406 -7.562 -4.238 1 80.38 51 ALA B C 1
ATOM 3287 O O . ALA B 1 51 ? 16.531 -8.516 -3.467 1 80.38 51 ALA B O 1
ATOM 3288 N N . ASP B 1 52 ? 15.312 -7.184 -4.762 1 82.94 52 ASP B N 1
ATOM 3289 C CA . ASP B 1 52 ? 14.078 -7.867 -4.387 1 82.94 52 ASP B CA 1
ATOM 3290 C C . ASP B 1 52 ? 14.062 -9.305 -4.902 1 82.94 52 ASP B C 1
ATOM 3292 O O . ASP B 1 52 ? 13.57 -10.211 -4.223 1 82.94 52 ASP B O 1
ATOM 3296 N N . SER B 1 53 ? 14.562 -9.453 -6.082 1 85.19 53 SER B N 1
ATOM 3297 C CA . SER B 1 53 ? 14.617 -10.797 -6.66 1 85.19 53 SER B CA 1
ATOM 3298 C C . SER B 1 53 ? 15.492 -11.719 -5.82 1 85.19 53 SER B C 1
ATOM 3300 O O . SER B 1 53 ? 15.117 -12.867 -5.566 1 85.19 53 SER B O 1
ATOM 3302 N N . VAL B 1 54 ? 16.594 -11.234 -5.418 1 86.25 54 VAL B N 1
ATOM 3303 C CA . VAL B 1 54 ? 17.531 -12.031 -4.621 1 86.25 54 VAL B CA 1
ATOM 3304 C C . VAL B 1 54 ? 16.906 -12.344 -3.262 1 86.25 54 VAL B C 1
ATOM 3306 O O . VAL B 1 54 ? 16.953 -13.492 -2.809 1 86.25 54 VAL B O 1
ATOM 3309 N N . LYS B 1 55 ? 16.328 -11.367 -2.623 1 86.69 55 LYS B N 1
ATOM 3310 C CA . LYS B 1 55 ? 15.695 -11.555 -1.323 1 86.69 55 LYS B CA 1
ATOM 3311 C C . LYS B 1 55 ? 14.562 -12.578 -1.406 1 86.69 55 LYS B C 1
ATOM 3313 O O . LYS B 1 55 ? 14.453 -13.453 -0.55 1 86.69 55 LYS B O 1
ATOM 3318 N N . LYS B 1 56 ? 13.781 -12.5 -2.408 1 86.56 56 LYS B N 1
ATOM 3319 C CA . LYS B 1 56 ? 12.641 -13.398 -2.562 1 86.56 56 LYS B CA 1
ATOM 3320 C C . LYS B 1 56 ? 13.094 -14.82 -2.896 1 86.56 56 LYS B C 1
ATOM 3322 O O . LYS B 1 56 ? 12.477 -15.797 -2.469 1 86.56 56 LYS B O 1
ATOM 3327 N N . ALA B 1 57 ? 14.203 -14.805 -3.701 1 88.62 57 ALA B N 1
ATOM 3328 C CA . ALA B 1 57 ? 14.742 -16.125 -4.02 1 88.62 57 ALA B CA 1
ATOM 3329 C C . ALA B 1 57 ? 15.172 -16.859 -2.752 1 88.62 57 ALA B C 1
ATOM 3331 O O . ALA B 1 57 ? 14.945 -18.062 -2.617 1 88.62 57 ALA B O 1
ATOM 3332 N N . PHE B 1 58 ? 15.727 -16.188 -1.799 1 91.31 58 PHE B N 1
ATOM 3333 C CA . PHE B 1 58 ? 16.234 -16.781 -0.567 1 91.31 58 PHE B CA 1
ATOM 3334 C C . PHE B 1 58 ? 15.086 -17.188 0.349 1 91.31 58 PHE B C 1
ATOM 3336 O O . PHE B 1 58 ? 15.266 -18.031 1.229 1 91.31 58 PHE B O 1
ATOM 3343 N N . VAL B 1 59 ? 14 -16.641 0.137 1 91.94 59 VAL B N 1
ATOM 3344 C CA . VAL B 1 59 ? 12.828 -17 0.936 1 91.94 59 VAL B CA 1
ATOM 3345 C C . VAL B 1 59 ? 12.031 -18.078 0.228 1 91.94 59 VAL B C 1
ATOM 3347 O O . VAL B 1 59 ? 11.531 -19.016 0.869 1 91.94 59 VAL B O 1
ATOM 3350 N N . ARG B 1 60 ? 11.992 -18 -1.032 1 89.62 60 ARG B N 1
ATOM 3351 C CA . ARG B 1 60 ? 11.18 -18.906 -1.837 1 89.62 60 ARG B CA 1
ATOM 3352 C C . ARG B 1 60 ? 11.805 -20.297 -1.895 1 89.62 60 ARG B C 1
ATOM 3354 O O . ARG B 1 60 ? 11.086 -21.297 -1.933 1 89.62 60 ARG B O 1
ATOM 3361 N N . PHE B 1 61 ? 13.125 -20.375 -1.923 1 93 61 PHE B N 1
ATOM 3362 C CA . PHE B 1 61 ? 13.789 -21.672 -2.047 1 93 61 PHE B CA 1
ATOM 3363 C C . PHE B 1 61 ? 13.477 -22.547 -0.842 1 93 61 PHE B C 1
ATOM 3365 O O . PHE B 1 61 ? 12.945 -23.641 -0.993 1 93 61 PHE B O 1
ATOM 3372 N N . PRO B 1 62 ? 13.758 -22.047 0.39 1 93.94 62 PRO B N 1
ATOM 3373 C CA . PRO B 1 62 ? 13.398 -22.875 1.544 1 93.94 62 PRO B CA 1
ATOM 3374 C C . PRO B 1 62 ? 11.898 -23.156 1.624 1 93.94 62 PRO B C 1
ATOM 3376 O O . PRO B 1 62 ? 11.492 -24.234 2.051 1 93.94 62 PRO B O 1
ATOM 3379 N N . ALA B 1 63 ? 11.102 -22.203 1.289 1 94.25 63 ALA B N 1
ATOM 3380 C CA . ALA B 1 63 ? 9.656 -22.422 1.277 1 94.25 63 ALA B CA 1
ATOM 3381 C C . ALA B 1 63 ? 9.273 -23.547 0.33 1 94.25 63 ALA B C 1
ATOM 3383 O O . ALA B 1 63 ? 8.477 -24.422 0.684 1 94.25 63 ALA B O 1
ATOM 3384 N N . SER B 1 64 ? 9.867 -23.562 -0.849 1 91.56 64 SER B N 1
ATOM 3385 C CA . SER B 1 64 ? 9.57 -24.594 -1.84 1 91.56 64 SER B CA 1
ATOM 3386 C C . SER B 1 64 ? 10.016 -25.969 -1.354 1 91.56 64 SER B C 1
ATOM 3388 O O . SER B 1 64 ? 9.375 -26.969 -1.653 1 91.56 64 SER B O 1
ATOM 3390 N N . VAL B 1 65 ? 11.117 -25.984 -0.674 1 92.38 65 VAL B N 1
ATOM 3391 C CA . VAL B 1 65 ? 11.602 -27.234 -0.104 1 92.38 65 VAL B CA 1
ATOM 3392 C C . VAL B 1 65 ? 10.57 -27.781 0.875 1 92.38 65 VAL B C 1
ATOM 3394 O O . VAL B 1 65 ? 10.273 -28.984 0.867 1 92.38 65 VAL B O 1
ATOM 3397 N N . ILE B 1 66 ? 10.016 -26.922 1.651 1 94.56 66 ILE B N 1
ATOM 3398 C CA . ILE B 1 66 ? 9 -27.312 2.623 1 94.56 66 ILE B CA 1
ATOM 3399 C C . ILE B 1 66 ? 7.77 -27.844 1.896 1 94.56 66 ILE B C 1
ATOM 3401 O O . ILE B 1 66 ? 7.266 -28.922 2.221 1 94.56 66 ILE B O 1
ATOM 3405 N N . GLY B 1 67 ? 7.312 -27.109 0.968 1 93.62 67 GLY B N 1
ATOM 3406 C CA . GLY B 1 67 ? 6.164 -27.547 0.193 1 93.62 67 GLY B CA 1
ATOM 3407 C C . GLY B 1 67 ? 6.371 -28.891 -0.479 1 93.62 67 GLY B C 1
ATOM 3408 O O . GLY B 1 67 ? 5.5 -29.766 -0.424 1 93.62 67 GLY B O 1
ATOM 3409 N N . ALA B 1 68 ? 7.531 -29.047 -1.075 1 91 68 ALA B N 1
ATOM 3410 C CA . ALA B 1 68 ? 7.852 -30.297 -1.77 1 91 68 ALA B CA 1
ATOM 3411 C C . ALA B 1 68 ? 7.945 -31.453 -0.789 1 91 68 ALA B C 1
ATOM 3413 O O . ALA B 1 68 ? 7.445 -32.562 -1.062 1 91 68 ALA B O 1
ATOM 3414 N N . ALA B 1 69 ? 8.602 -31.203 0.287 1 91.75 69 ALA B N 1
ATOM 3415 C CA . ALA B 1 69 ? 8.766 -32.25 1.298 1 91.75 69 ALA B CA 1
ATOM 3416 C C . ALA B 1 69 ? 7.414 -32.688 1.857 1 91.75 69 ALA B C 1
ATOM 3418 O O . ALA B 1 69 ? 7.172 -33.875 2.047 1 91.75 69 ALA B O 1
ATOM 3419 N N . LEU B 1 70 ? 6.582 -31.797 2.125 1 94.44 70 LEU B N 1
ATOM 3420 C CA . LEU B 1 70 ? 5.262 -32.125 2.66 1 94.44 70 LEU B CA 1
ATOM 3421 C C . LEU B 1 70 ? 4.41 -32.844 1.619 1 94.44 70 LEU B C 1
ATOM 3423 O O . LEU B 1 70 ? 3.59 -33.688 1.963 1 94.44 70 LEU B O 1
ATOM 3427 N N . ALA B 1 71 ? 4.609 -32.406 0.399 1 92.62 71 ALA B N 1
ATOM 3428 C CA . ALA B 1 71 ? 3.906 -33.094 -0.678 1 92.62 71 ALA B CA 1
ATOM 3429 C C . ALA B 1 71 ? 4.301 -34.562 -0.734 1 92.62 71 ALA B C 1
ATOM 3431 O O . ALA B 1 71 ? 3.441 -35.438 -0.885 1 92.62 71 ALA B O 1
ATOM 3432 N N . VAL B 1 72 ? 5.613 -34.875 -0.625 1 89.81 72 VAL B N 1
ATOM 3433 C CA . VAL B 1 72 ? 6.105 -36.25 -0.651 1 89.81 72 VAL B CA 1
ATOM 3434 C C . VAL B 1 72 ? 5.555 -37 0.549 1 89.81 72 VAL B C 1
ATOM 3436 O O . VAL B 1 72 ? 5.102 -38.156 0.411 1 89.81 72 VAL B O 1
ATOM 3439 N N . LEU B 1 73 ? 5.559 -36.344 1.661 1 91.5 73 LEU B N 1
ATOM 3440 C CA . LEU B 1 73 ? 5.102 -36.969 2.896 1 91.5 73 LEU B CA 1
ATOM 3441 C C . LEU B 1 73 ? 3.629 -37.375 2.799 1 91.5 73 LEU B C 1
ATOM 3443 O O . LEU B 1 73 ? 3.268 -38.531 3.031 1 91.5 73 LEU B O 1
ATOM 3447 N N . PHE B 1 74 ? 2.771 -36.5 2.406 1 92.94 74 PHE B N 1
ATOM 3448 C CA . PHE B 1 74 ? 1.333 -36.75 2.434 1 92.94 74 PHE B CA 1
ATOM 3449 C C . PHE B 1 74 ? 0.903 -37.594 1.254 1 92.94 74 PHE B C 1
ATOM 3451 O O . PHE B 1 74 ? -0.071 -38.344 1.349 1 92.94 74 PHE B O 1
ATOM 3458 N N . THR B 1 75 ? 1.598 -37.438 0.17 1 89.94 75 THR B N 1
ATOM 3459 C CA . THR B 1 75 ? 1.289 -38.312 -0.948 1 89.94 75 THR B CA 1
ATOM 3460 C C . THR B 1 75 ? 1.657 -39.75 -0.613 1 89.94 75 THR B C 1
ATOM 3462 O O . THR B 1 75 ? 0.98 -40.688 -1.045 1 89.94 75 THR B O 1
ATOM 3465 N N . PHE B 1 76 ? 2.756 -39.906 0.071 1 87.94 76 PHE B N 1
ATOM 3466 C CA . PHE B 1 76 ? 3.162 -41.25 0.514 1 87.94 76 PHE B CA 1
ATOM 3467 C C . PHE B 1 76 ? 2.117 -41.844 1.443 1 87.94 76 PHE B C 1
ATOM 3469 O O . PHE B 1 76 ? 1.827 -43.062 1.365 1 87.94 76 PHE B O 1
ATOM 3476 N N . LEU B 1 77 ? 1.491 -41.125 2.246 1 90.81 77 LEU B N 1
ATOM 3477 C CA . LEU B 1 77 ? 0.547 -41.594 3.254 1 90.81 77 LEU B CA 1
ATOM 3478 C C . LEU B 1 77 ? -0.837 -41.781 2.648 1 90.81 77 LEU B C 1
ATOM 3480 O O . LEU B 1 77 ? -1.533 -42.75 2.984 1 90.81 77 LEU B O 1
ATOM 3484 N N . PHE B 1 78 ? -1.326 -40.812 1.763 1 92 78 PHE B N 1
ATOM 3485 C CA . PHE B 1 78 ? -2.725 -40.812 1.348 1 92 78 PHE B CA 1
ATOM 3486 C C . PHE B 1 78 ? -2.84 -40.938 -0.167 1 92 78 PHE B C 1
ATOM 3488 O O . PHE B 1 78 ? -3.943 -41.062 -0.704 1 92 78 PHE B O 1
ATOM 3495 N N . GLY B 1 79 ? -1.73 -40.938 -0.877 1 87.69 79 GLY B N 1
ATOM 3496 C CA . GLY B 1 79 ? -1.788 -41 -2.33 1 87.69 79 GLY B CA 1
ATOM 3497 C C . GLY B 1 79 ? -2.385 -39.75 -2.949 1 87.69 79 GLY B C 1
ATOM 3498 O O . GLY B 1 79 ? -2.371 -38.688 -2.336 1 87.69 79 GLY B O 1
ATOM 3499 N N . ASP B 1 80 ? -2.801 -39.812 -4.215 1 89.12 80 ASP B N 1
ATOM 3500 C CA . ASP B 1 80 ? -3.467 -38.719 -4.91 1 89.12 80 ASP B CA 1
ATOM 3501 C C . ASP B 1 80 ? -4.93 -38.594 -4.492 1 89.12 80 ASP B C 1
ATOM 3503 O O . ASP B 1 80 ? -5.816 -39.125 -5.176 1 89.12 80 ASP B O 1
ATOM 3507 N N . SER B 1 81 ? -5.16 -38.031 -3.357 1 91.44 81 SER B N 1
ATOM 3508 C CA . SER B 1 81 ? -6.484 -37.906 -2.76 1 91.44 81 SER B CA 1
ATOM 3509 C C . SER B 1 81 ? -6.766 -36.469 -2.355 1 91.44 81 SER B C 1
ATOM 3511 O O . SER B 1 81 ? -5.84 -35.656 -2.203 1 91.44 81 SER B O 1
ATOM 3513 N N . PRO B 1 82 ? -8.016 -36.156 -2.248 1 92.75 82 PRO B N 1
ATOM 3514 C CA . PRO B 1 82 ? -8.383 -34.812 -1.811 1 92.75 82 PRO B CA 1
ATOM 3515 C C . PRO B 1 82 ? -7.766 -34.438 -0.462 1 92.75 82 PRO B C 1
ATOM 3517 O O . PRO B 1 82 ? -7.434 -33.281 -0.229 1 92.75 82 PRO B O 1
ATOM 3520 N N . TYR B 1 83 ? -7.539 -35.406 0.298 1 94.06 83 TYR B N 1
ATOM 3521 C CA . TYR B 1 83 ? -6.914 -35.188 1.597 1 94.06 83 TYR B CA 1
ATOM 3522 C C . TYR B 1 83 ? -5.473 -34.719 1.437 1 94.06 83 TYR B C 1
ATOM 3524 O O . TYR B 1 83 ? -5.016 -33.844 2.158 1 94.06 83 TYR B O 1
ATOM 3532 N N . SER B 1 84 ? -4.844 -35.344 0.53 1 93.94 84 SER B N 1
ATOM 3533 C CA . SER B 1 84 ? -3.451 -34.969 0.297 1 93.94 84 SER B CA 1
ATOM 3534 C C . SER B 1 84 ? -3.326 -33.5 -0.144 1 93.94 84 SER B C 1
ATOM 3536 O O . SER B 1 84 ? -2.48 -32.781 0.365 1 93.94 84 SER B O 1
ATOM 3538 N N . TYR B 1 85 ? -4.227 -33.094 -1.033 1 94.56 85 TYR B N 1
ATOM 3539 C CA . TYR B 1 85 ? -4.188 -31.703 -1.526 1 94.56 85 TYR B CA 1
ATOM 3540 C C . TYR B 1 85 ? -4.434 -30.719 -0.396 1 94.56 85 TYR B C 1
ATOM 3542 O O . TYR B 1 85 ? -3.697 -29.734 -0.25 1 94.56 85 TYR B O 1
ATOM 3550 N N . ALA B 1 86 ? -5.41 -31.031 0.382 1 94.38 86 ALA B N 1
ATOM 3551 C CA . ALA B 1 86 ? -5.785 -30.125 1.466 1 94.38 86 ALA B CA 1
ATOM 3552 C C . ALA B 1 86 ? -4.695 -30.062 2.531 1 94.38 86 ALA B C 1
ATOM 3554 O O . ALA B 1 86 ? -4.336 -28.969 2.994 1 94.38 86 ALA B O 1
ATOM 3555 N N . LEU B 1 87 ? -4.18 -31.172 2.848 1 95.5 87 LEU B N 1
ATOM 3556 C CA . LEU B 1 87 ? -3.18 -31.234 3.91 1 95.5 87 LEU B CA 1
ATOM 3557 C C . LEU B 1 87 ? -1.874 -30.578 3.467 1 95.5 87 LEU B C 1
ATOM 3559 O O . LEU B 1 87 ? -1.221 -29.891 4.254 1 95.5 87 LEU B O 1
ATOM 3563 N N . VAL B 1 88 ? -1.498 -30.828 2.248 1 94.81 88 VAL B N 1
ATOM 3564 C CA . VAL B 1 88 ? -0.284 -30.203 1.724 1 94.81 88 VAL B CA 1
ATOM 3565 C C . VAL B 1 88 ? -0.439 -28.688 1.707 1 94.81 88 VAL B C 1
ATOM 3567 O O . VAL B 1 88 ? 0.448 -27.969 2.162 1 94.81 88 VAL B O 1
ATOM 3570 N N . ALA B 1 89 ? -1.563 -28.203 1.218 1 94.06 89 ALA B N 1
ATOM 3571 C CA . ALA B 1 89 ? -1.795 -26.766 1.14 1 94.06 89 ALA B CA 1
ATOM 3572 C C . ALA B 1 89 ? -1.802 -26.125 2.529 1 94.06 89 ALA B C 1
ATOM 3574 O O . ALA B 1 89 ? -1.087 -25.156 2.779 1 94.06 89 ALA B O 1
ATOM 3575 N N . LEU B 1 90 ? -2.502 -26.75 3.42 1 94.44 90 LEU B N 1
ATOM 3576 C CA . LEU B 1 90 ? -2.66 -26.219 4.766 1 94.44 90 LEU B CA 1
ATOM 3577 C C . LEU B 1 90 ? -1.339 -26.25 5.527 1 94.44 90 LEU B C 1
ATOM 3579 O O . LEU B 1 90 ? -0.931 -25.25 6.117 1 94.44 90 LEU B O 1
ATOM 3583 N N . SER B 1 91 ? -0.739 -27.359 5.52 1 95.38 91 SER B N 1
ATOM 3584 C CA . SER B 1 91 ? 0.502 -27.516 6.27 1 95.38 91 SER B CA 1
ATOM 3585 C C . SER B 1 91 ? 1.602 -26.625 5.719 1 95.38 91 SER B C 1
ATOM 3587 O O . SER B 1 91 ? 2.402 -26.078 6.477 1 95.38 91 SER B O 1
ATOM 3589 N N . THR B 1 92 ? 1.643 -26.516 4.395 1 95.38 92 THR B N 1
ATOM 3590 C CA . THR B 1 92 ? 2.648 -25.656 3.773 1 95.38 92 THR B CA 1
ATOM 3591 C C . THR B 1 92 ? 2.426 -24.203 4.152 1 95.38 92 THR B C 1
ATOM 3593 O O . THR B 1 92 ? 3.373 -23.5 4.508 1 95.38 92 THR B O 1
ATOM 3596 N N . ILE B 1 93 ? 1.175 -23.766 4.121 1 92.69 93 ILE B N 1
ATOM 3597 C CA . ILE B 1 93 ? 0.844 -22.391 4.438 1 92.69 93 ILE B CA 1
ATOM 3598 C C . ILE B 1 93 ? 1.171 -22.094 5.902 1 92.69 93 ILE B C 1
ATOM 3600 O O . ILE B 1 93 ? 1.793 -21.078 6.223 1 92.69 93 ILE B O 1
ATOM 3604 N N . ILE B 1 94 ? 0.857 -23.016 6.766 1 93.38 94 ILE B N 1
ATOM 3605 C CA . ILE B 1 94 ? 1.102 -22.859 8.195 1 93.38 94 ILE B CA 1
ATOM 3606 C C . ILE B 1 94 ? 2.605 -22.844 8.461 1 93.38 94 ILE B C 1
ATOM 3608 O O . ILE B 1 94 ? 3.1 -21.984 9.211 1 93.38 94 ILE B O 1
ATOM 3612 N N . ALA B 1 95 ? 3.314 -23.75 7.867 1 94.75 95 ALA B N 1
ATOM 3613 C CA . ALA B 1 95 ? 4.758 -23.844 8.07 1 94.75 95 ALA B CA 1
ATOM 3614 C C . ALA B 1 95 ? 5.461 -22.578 7.59 1 94.75 95 ALA B C 1
ATOM 3616 O O . ALA B 1 95 ? 6.324 -22.047 8.289 1 94.75 95 ALA B O 1
ATOM 3617 N N . CYS B 1 96 ? 5.055 -22.141 6.406 1 93.62 96 CYS B N 1
ATOM 3618 C CA . CYS B 1 96 ? 5.672 -20.938 5.863 1 93.62 96 CYS B CA 1
ATOM 3619 C C . CYS B 1 96 ? 5.336 -19.719 6.719 1 93.62 96 CYS B C 1
ATOM 3621 O O . CYS B 1 96 ? 6.168 -18.828 6.891 1 93.62 96 CYS B O 1
ATOM 3623 N N . HIS B 1 97 ? 4.141 -19.734 7.223 1 90.31 97 HIS B N 1
ATOM 3624 C CA . HIS B 1 97 ? 3.738 -18.625 8.078 1 90.31 97 HIS B CA 1
ATOM 3625 C C . HIS B 1 97 ? 4.543 -18.609 9.375 1 90.31 97 HIS B C 1
ATOM 3627 O O . HIS B 1 97 ? 5.016 -17.562 9.812 1 90.31 97 HIS B O 1
ATOM 3633 N N . LYS B 1 98 ? 4.746 -19.688 9.984 1 92.12 98 LYS B N 1
ATOM 3634 C CA . LYS B 1 98 ? 5.469 -19.812 11.25 1 92.12 98 LYS B CA 1
ATOM 3635 C C . LYS B 1 98 ? 6.945 -19.484 11.07 1 92.12 98 LYS B C 1
ATOM 3637 O O . LYS B 1 98 ? 7.578 -18.938 11.984 1 92.12 98 LYS B O 1
ATOM 3642 N N . LEU B 1 99 ? 7.488 -19.781 9.922 1 93.94 99 LEU B N 1
ATOM 3643 C CA . LEU B 1 99 ? 8.906 -19.562 9.656 1 93.94 99 LEU B CA 1
ATOM 3644 C C . LEU B 1 99 ? 9.117 -18.203 9 1 93.94 99 LEU B C 1
ATOM 3646 O O . LEU B 1 99 ? 10.227 -17.875 8.562 1 93.94 99 LEU B O 1
ATOM 3650 N N . LYS B 1 100 ? 8.039 -17.453 8.758 1 92.06 100 LYS B N 1
ATOM 3651 C CA . LYS B 1 100 ? 8.07 -16.109 8.203 1 92.06 100 LYS B CA 1
ATOM 3652 C C . LYS B 1 100 ? 8.555 -16.109 6.754 1 92.06 100 LYS B C 1
ATOM 3654 O O . LYS B 1 100 ? 9.336 -15.25 6.352 1 92.06 100 LYS B O 1
ATOM 3659 N N . LEU B 1 101 ? 8.18 -17.125 6.066 1 92.62 101 LEU B N 1
ATOM 3660 C CA . LEU B 1 101 ? 8.477 -17.219 4.641 1 92.62 101 LEU B CA 1
ATOM 3661 C C . LEU B 1 101 ? 7.285 -16.766 3.807 1 92.62 101 LEU B C 1
ATOM 3663 O O . LEU B 1 101 ? 6.852 -17.484 2.9 1 92.62 101 LEU B O 1
ATOM 3667 N N . HIS B 1 102 ? 6.859 -15.617 4.039 1 87.62 102 HIS B N 1
ATOM 3668 C CA . HIS B 1 102 ? 5.617 -15.109 3.463 1 87.62 102 HIS B CA 1
ATOM 3669 C C . HIS B 1 102 ? 5.723 -14.977 1.948 1 87.62 102 HIS B C 1
ATOM 3671 O O . HIS B 1 102 ? 4.809 -15.367 1.22 1 87.62 102 HIS B O 1
ATOM 3677 N N . ASP B 1 103 ? 6.855 -14.602 1.472 1 85.25 103 ASP B N 1
ATOM 3678 C CA . ASP B 1 103 ? 7.035 -14.344 0.047 1 85.25 103 ASP B CA 1
ATOM 3679 C C . ASP B 1 103 ? 7.074 -15.641 -0.749 1 85.25 103 ASP B C 1
ATOM 3681 O O . ASP B 1 103 ? 6.863 -15.641 -1.964 1 85.25 103 ASP B O 1
ATOM 3685 N N . GLY B 1 104 ? 7.289 -16.688 -0.032 1 87.81 104 GLY B N 1
ATOM 3686 C CA . GLY B 1 104 ? 7.406 -17.969 -0.72 1 87.81 104 GLY B CA 1
ATOM 3687 C C . GLY B 1 104 ? 6.199 -18.859 -0.524 1 87.81 104 GLY B C 1
ATOM 3688 O O . GLY B 1 104 ? 6.137 -19.953 -1.084 1 87.81 104 GLY B O 1
ATOM 3689 N N . THR B 1 105 ? 5.238 -18.422 0.189 1 88.25 105 THR B N 1
ATOM 3690 C CA . THR B 1 105 ? 4.117 -19.266 0.582 1 88.25 105 THR B CA 1
ATOM 3691 C C . THR B 1 105 ? 3.34 -19.734 -0.644 1 88.25 105 THR B C 1
ATOM 3693 O O . THR B 1 105 ? 3.039 -20.922 -0.778 1 88.25 105 THR B O 1
ATOM 3696 N N . LEU B 1 106 ? 3.098 -18.812 -1.484 1 83.06 106 LEU B N 1
ATOM 3697 C CA . LEU B 1 106 ? 2.307 -19.141 -2.662 1 83.06 106 LEU B CA 1
ATOM 3698 C C . LEU B 1 106 ? 3.041 -20.156 -3.533 1 83.06 106 LEU B C 1
ATOM 3700 O O . LEU B 1 106 ? 2.48 -21.203 -3.891 1 83.06 106 LEU B O 1
ATOM 3704 N N . VAL B 1 107 ? 4.262 -19.875 -3.826 1 83.19 107 VAL B N 1
ATOM 3705 C CA . VAL B 1 107 ? 5.055 -20.734 -4.684 1 83.19 107 VAL B CA 1
ATOM 3706 C C . VAL B 1 107 ? 5.23 -22.109 -4.02 1 83.19 107 VAL B C 1
ATOM 3708 O O . VAL B 1 107 ? 5.164 -23.141 -4.688 1 83.19 107 VAL B O 1
ATOM 3711 N N . ALA B 1 108 ? 5.473 -22.031 -2.752 1 90.56 108 ALA B N 1
ATOM 3712 C CA . ALA B 1 108 ? 5.645 -23.266 -1.995 1 90.56 108 ALA B CA 1
ATOM 3713 C C . ALA B 1 108 ? 4.383 -24.125 -2.047 1 90.56 108 ALA B C 1
ATOM 3715 O O . ALA B 1 108 ? 4.457 -25.328 -2.26 1 90.56 108 ALA B O 1
ATOM 3716 N N . THR B 1 109 ? 3.268 -23.516 -1.819 1 89.75 109 THR B N 1
ATOM 3717 C CA . THR B 1 109 ? 1.994 -24.219 -1.812 1 89.75 109 THR B CA 1
ATOM 3718 C C . THR B 1 109 ? 1.674 -24.766 -3.197 1 89.75 109 THR B C 1
ATOM 3720 O O . THR B 1 109 ? 1.247 -25.922 -3.328 1 89.75 109 THR B O 1
ATOM 3723 N N . LEU B 1 110 ? 1.913 -23.984 -4.195 1 84.25 110 LEU B N 1
ATOM 3724 C CA . LEU B 1 110 ? 1.668 -24.438 -5.562 1 84.25 110 LEU B CA 1
ATOM 3725 C C . LEU B 1 110 ? 2.598 -25.578 -5.941 1 84.25 110 LEU B C 1
ATOM 3727 O O . LEU B 1 110 ? 2.186 -26.516 -6.621 1 84.25 110 LEU B O 1
ATOM 3731 N N . THR B 1 111 ? 3.83 -25.422 -5.52 1 83.56 111 THR B N 1
ATOM 3732 C CA . THR B 1 111 ? 4.805 -26.484 -5.766 1 83.56 111 THR B CA 1
ATOM 3733 C C . THR B 1 111 ? 4.363 -27.797 -5.102 1 83.56 111 THR B C 1
ATOM 3735 O O . THR B 1 111 ? 4.391 -28.844 -5.73 1 83.56 111 THR B O 1
ATOM 3738 N N . GLY B 1 112 ? 3.955 -27.719 -3.889 1 89 112 GLY B N 1
ATOM 3739 C CA . GLY B 1 112 ? 3.502 -28.891 -3.172 1 89 112 GLY B CA 1
ATOM 3740 C C . GLY B 1 112 ? 2.303 -29.562 -3.82 1 89 112 GLY B C 1
ATOM 3741 O O . GLY B 1 112 ? 2.326 -30.766 -4.086 1 89 112 GLY B O 1
ATOM 3742 N N . VAL B 1 113 ? 1.348 -28.797 -4.105 1 88.38 113 VAL B N 1
ATOM 3743 C CA . VAL B 1 113 ? 0.109 -29.312 -4.684 1 88.38 113 VAL B CA 1
ATOM 3744 C C . VAL B 1 113 ? 0.388 -29.906 -6.059 1 88.38 113 VAL B C 1
ATOM 3746 O O . VAL B 1 113 ? -0.17 -30.953 -6.41 1 88.38 113 VAL B O 1
ATOM 3749 N N . ALA B 1 114 ? 1.203 -29.328 -6.793 1 81.44 114 ALA B N 1
ATOM 3750 C CA . ALA B 1 114 ? 1.527 -29.797 -8.141 1 81.44 114 ALA B CA 1
ATOM 3751 C C . ALA B 1 114 ? 2.275 -31.125 -8.102 1 81.44 114 ALA B C 1
ATOM 3753 O O . ALA B 1 114 ? 2.178 -31.922 -9.031 1 81.44 114 ALA B O 1
ATOM 3754 N N . MET B 1 115 ? 2.965 -31.359 -7.117 1 84.44 115 MET B N 1
ATOM 3755 C CA . MET B 1 115 ? 3.781 -32.562 -7.004 1 84.44 115 MET B CA 1
ATOM 3756 C C . MET B 1 115 ? 2.918 -33.781 -6.691 1 84.44 115 MET B C 1
ATOM 3758 O O . MET B 1 115 ? 3.324 -34.906 -6.945 1 84.44 115 MET B O 1
ATOM 3762 N N . ILE B 1 116 ? 1.789 -33.531 -6.172 1 85.69 116 ILE B N 1
ATOM 3763 C CA . ILE B 1 116 ? 0.936 -34.656 -5.77 1 85.69 116 ILE B CA 1
ATOM 3764 C C . ILE B 1 116 ? 0.538 -35.469 -7 1 85.69 116 ILE B C 1
ATOM 3766 O O . ILE B 1 116 ? 0.587 -36.688 -6.98 1 85.69 116 ILE B O 1
ATOM 3770 N N . SER B 1 117 ? 0.212 -34.781 -8.023 1 78.5 117 SER B N 1
ATOM 3771 C CA . SER B 1 117 ? -0.281 -35.438 -9.219 1 78.5 117 SER B CA 1
ATOM 3772 C C . SER B 1 117 ? 0.87 -35.938 -10.086 1 78.5 117 SER B C 1
ATOM 3774 O O . SER B 1 117 ? 0.674 -36.812 -10.961 1 78.5 117 SER B O 1
ATOM 3776 N N . THR B 1 118 ? 2.033 -35.438 -9.852 1 72.81 118 THR B N 1
ATOM 3777 C CA . THR B 1 118 ? 3.127 -35.781 -10.758 1 72.81 118 THR B CA 1
ATOM 3778 C C . THR B 1 118 ? 4.023 -36.844 -10.156 1 72.81 118 THR B C 1
ATOM 3780 O O . THR B 1 118 ? 4.754 -37.531 -10.875 1 72.81 118 THR B O 1
ATOM 3783 N N . VAL B 1 119 ? 3.922 -37.031 -8.852 1 63.97 119 VAL B N 1
ATOM 3784 C CA . VAL B 1 119 ? 4.844 -37.969 -8.211 1 63.97 119 VAL B CA 1
ATOM 3785 C C . VAL B 1 119 ? 4.16 -39.312 -8 1 63.97 119 VAL B C 1
ATOM 3787 O O . VAL B 1 119 ? 3.148 -39.406 -7.301 1 63.97 119 VAL B O 1
ATOM 3790 N N . HIS B 1 120 ? 4.422 -40.312 -8.648 1 63.44 120 HIS B N 1
ATOM 3791 C CA . HIS B 1 120 ? 3.789 -41.594 -8.453 1 63.44 120 HIS B CA 1
ATOM 3792 C C . HIS B 1 120 ? 4.762 -42.594 -7.828 1 63.44 120 HIS B C 1
ATOM 3794 O O . HIS B 1 120 ? 4.414 -43.281 -6.871 1 63.44 120 HIS B O 1
ATOM 3800 N N . ASP B 1 121 ? 5.918 -42.875 -8.328 1 64.88 121 ASP B N 1
ATOM 3801 C CA . ASP B 1 121 ? 6.684 -44 -7.824 1 64.88 121 ASP B CA 1
ATOM 3802 C C . ASP B 1 121 ? 8.016 -43.531 -7.238 1 64.88 121 ASP B C 1
ATOM 3804 O O . ASP B 1 121 ? 8.469 -44.094 -6.227 1 64.88 121 ASP B O 1
ATOM 3808 N N . HIS B 1 122 ? 8.656 -42.688 -7.824 1 79.5 122 HIS B N 1
ATOM 3809 C CA . HIS B 1 122 ? 9.977 -42.281 -7.363 1 79.5 122 HIS B CA 1
ATOM 3810 C C . HIS B 1 122 ? 9.93 -40.906 -6.66 1 79.5 122 HIS B C 1
ATOM 3812 O O . HIS B 1 122 ? 10.422 -39.906 -7.188 1 79.5 122 HIS B O 1
ATOM 3818 N N . TYR B 1 123 ? 9.539 -41.156 -5.281 1 78.44 123 TYR B N 1
ATOM 3819 C CA . TYR B 1 123 ? 9.234 -39.938 -4.508 1 78.44 123 TYR B CA 1
ATOM 3820 C C . TYR B 1 123 ? 10.492 -39.125 -4.277 1 78.44 123 TYR B C 1
ATOM 3822 O O . TYR B 1 123 ? 10.484 -37.906 -4.484 1 78.44 123 TYR B O 1
ATOM 3830 N N . PHE B 1 124 ? 11.617 -39.781 -3.967 1 81.19 124 PHE B N 1
ATOM 3831 C CA . PHE B 1 124 ? 12.836 -39.031 -3.639 1 81.19 124 PHE B CA 1
ATOM 3832 C C . PHE B 1 124 ? 13.445 -38.438 -4.891 1 81.19 124 PHE B C 1
ATOM 3834 O O . PHE B 1 124 ? 13.906 -37.281 -4.863 1 81.19 124 PHE B O 1
ATOM 3841 N N . ALA B 1 125 ? 13.453 -39.25 -5.891 1 81.94 125 ALA B N 1
ATOM 3842 C CA . ALA B 1 125 ? 13.969 -38.688 -7.148 1 81.94 125 ALA B CA 1
ATOM 3843 C C . ALA B 1 125 ? 13.148 -37.5 -7.617 1 81.94 125 ALA B C 1
ATOM 3845 O O . ALA B 1 125 ? 13.703 -36.531 -8.117 1 81.94 125 ALA B O 1
ATOM 3846 N N . SER B 1 126 ? 11.859 -37.625 -7.375 1 82.62 126 SER B N 1
ATOM 3847 C CA . SER B 1 126 ? 10.969 -36.562 -7.773 1 82.62 126 SER B CA 1
ATOM 3848 C C . SER B 1 126 ? 11.211 -35.312 -6.938 1 82.62 126 SER B C 1
ATOM 3850 O O . SER B 1 126 ? 11.133 -34.188 -7.449 1 82.62 126 SER B O 1
ATOM 3852 N N . LEU B 1 127 ? 11.531 -35.531 -5.695 1 85.44 127 LEU B N 1
ATOM 3853 C CA . LEU B 1 127 ? 11.852 -34.406 -4.82 1 85.44 127 LEU B CA 1
ATOM 3854 C C . LEU B 1 127 ? 13.117 -33.688 -5.285 1 85.44 127 LEU B C 1
ATOM 3856 O O . LEU B 1 127 ? 13.172 -32.469 -5.316 1 85.44 127 LEU B O 1
ATOM 3860 N N . PHE B 1 128 ? 14.062 -34.406 -5.656 1 87.44 128 PHE B N 1
ATOM 3861 C CA . PHE B 1 128 ? 15.328 -33.844 -6.098 1 87.44 128 PHE B CA 1
ATOM 3862 C C . PHE B 1 128 ? 15.164 -33.125 -7.422 1 87.44 128 PHE B C 1
ATOM 3864 O O . PHE B 1 128 ? 15.742 -32.031 -7.613 1 87.44 128 PHE B O 1
ATOM 3871 N N . ILE B 1 129 ? 14.461 -33.688 -8.258 1 86.62 129 ILE B N 1
ATOM 3872 C CA . ILE B 1 129 ? 14.227 -33.062 -9.555 1 86.62 129 ILE B CA 1
ATOM 3873 C C . ILE B 1 129 ? 13.445 -31.781 -9.367 1 86.62 129 ILE B C 1
ATOM 3875 O O . ILE B 1 129 ? 13.75 -30.766 -9.992 1 86.62 129 ILE B O 1
ATOM 3879 N N . ARG B 1 130 ? 12.531 -31.828 -8.453 1 84.62 130 ARG B N 1
ATOM 3880 C CA . ARG B 1 130 ? 11.734 -30.625 -8.172 1 84.62 130 ARG B CA 1
ATOM 3881 C C . ARG B 1 130 ? 12.594 -29.516 -7.586 1 84.62 130 ARG B C 1
ATOM 3883 O O . ARG B 1 130 ? 12.484 -28.359 -7.988 1 84.62 130 ARG B O 1
ATOM 3890 N N . LEU B 1 131 ? 13.406 -29.891 -6.66 1 89.56 131 LEU B N 1
ATOM 3891 C CA . LEU B 1 131 ? 14.305 -28.906 -6.062 1 89.56 131 LEU B CA 1
ATOM 3892 C C . LEU B 1 131 ? 15.289 -28.359 -7.098 1 89.56 131 LEU B C 1
ATOM 3894 O O . LEU B 1 131 ? 15.633 -27.188 -7.074 1 89.56 131 LEU B O 1
ATOM 3898 N N . GLY B 1 132 ? 15.68 -29.297 -7.926 1 92.06 132 GLY B N 1
ATOM 3899 C CA . GLY B 1 132 ? 16.547 -28.875 -9.008 1 92.06 132 GLY B CA 1
ATOM 3900 C C . GLY B 1 132 ? 15.883 -27.906 -9.969 1 92.06 132 GLY B C 1
ATOM 3901 O O . GLY B 1 132 ? 16.469 -26.875 -10.328 1 92.06 132 GLY B O 1
ATOM 3902 N N . THR B 1 133 ? 14.68 -28.219 -10.359 1 91.38 133 THR B N 1
ATOM 3903 C CA . THR B 1 133 ? 13.961 -27.359 -11.289 1 91.38 133 THR B CA 1
ATOM 3904 C C . THR B 1 133 ? 13.633 -26.016 -10.641 1 91.38 133 THR B C 1
ATOM 3906 O O . THR B 1 133 ? 13.688 -24.969 -11.297 1 91.38 133 THR B O 1
ATOM 3909 N N . THR B 1 134 ? 13.242 -26.016 -9.359 1 89.88 134 THR B N 1
ATOM 3910 C CA . THR B 1 134 ? 12.992 -24.766 -8.625 1 89.88 134 THR B CA 1
ATOM 3911 C C . THR B 1 134 ? 14.25 -23.906 -8.578 1 89.88 134 THR B C 1
ATOM 3913 O O . THR B 1 134 ? 14.188 -22.703 -8.781 1 89.88 134 THR B O 1
ATOM 3916 N N . SER B 1 135 ? 15.352 -24.578 -8.359 1 93.88 135 SER B N 1
ATOM 3917 C CA . SER B 1 135 ? 16.625 -23.859 -8.305 1 93.88 135 SER B CA 1
ATOM 3918 C C . SER B 1 135 ? 16.953 -23.219 -9.648 1 93.88 135 SER B C 1
ATOM 3920 O O . SER B 1 135 ? 17.406 -22.078 -9.703 1 93.88 135 SER B O 1
ATOM 3922 N N . ILE B 1 136 ? 16.719 -23.953 -10.664 1 95.19 136 ILE B N 1
ATOM 3923 C CA . ILE B 1 136 ? 16.969 -23.422 -12 1 95.19 136 ILE B CA 1
ATOM 3924 C C . ILE B 1 136 ? 16.109 -22.188 -12.234 1 95.19 136 ILE B C 1
ATOM 3926 O O . ILE B 1 136 ? 16.609 -21.141 -12.672 1 95.19 136 ILE B O 1
ATOM 3930 N N . GLY B 1 137 ? 14.797 -22.25 -11.93 1 94.19 137 GLY B N 1
ATOM 3931 C CA . GLY B 1 137 ? 13.914 -21.109 -12.094 1 94.19 137 GLY B CA 1
ATOM 3932 C C . GLY B 1 137 ? 14.344 -19.906 -11.281 1 94.19 137 GLY B C 1
ATOM 3933 O O . GLY B 1 137 ? 14.352 -18.781 -11.781 1 94.19 137 GLY B O 1
ATOM 3934 N N . LEU B 1 138 ? 14.758 -20.156 -10.031 1 93.19 138 LEU B N 1
ATOM 3935 C CA . LEU B 1 138 ? 15.172 -19.078 -9.125 1 93.19 138 LEU B CA 1
ATOM 3936 C C . LEU B 1 138 ? 16.469 -18.438 -9.609 1 93.19 138 LEU B C 1
ATOM 3938 O O . LEU B 1 138 ? 16.562 -17.203 -9.656 1 93.19 138 LEU B O 1
ATOM 3942 N N . ILE B 1 139 ? 17.406 -19.234 -10.023 1 94.62 139 ILE B N 1
ATOM 3943 C CA . ILE B 1 139 ? 18.719 -18.75 -10.414 1 94.62 139 ILE B CA 1
ATOM 3944 C C . ILE B 1 139 ? 18.625 -18 -11.742 1 94.62 139 ILE B C 1
ATOM 3946 O O . ILE B 1 139 ? 19.141 -16.891 -11.867 1 94.62 139 ILE B O 1
ATOM 3950 N N . VAL B 1 140 ? 17.938 -18.531 -12.68 1 94.94 140 VAL B N 1
ATOM 3951 C CA . VAL B 1 140 ? 17.844 -17.922 -14 1 94.94 140 VAL B CA 1
ATOM 3952 C C . VAL B 1 140 ? 17.094 -16.594 -13.891 1 94.94 140 VAL B C 1
ATOM 3954 O O . VAL B 1 140 ? 17.5 -15.594 -14.484 1 94.94 140 VAL B O 1
ATOM 3957 N N . SER B 1 141 ? 15.945 -16.625 -13.18 1 93.31 141 SER B N 1
ATOM 3958 C CA . SER B 1 141 ? 15.172 -15.391 -13.047 1 93.31 141 SER B CA 1
ATOM 3959 C C . SER B 1 141 ? 15.984 -14.297 -12.367 1 93.31 141 SER B C 1
ATOM 3961 O O . SER B 1 141 ? 15.938 -13.133 -12.781 1 93.31 141 SER B O 1
ATOM 3963 N N . THR B 1 142 ? 16.75 -14.633 -11.391 1 91 142 THR B N 1
ATOM 3964 C CA . THR B 1 142 ? 17.578 -13.664 -10.672 1 91 142 THR B CA 1
ATOM 3965 C C . THR B 1 142 ? 18.703 -13.141 -11.578 1 91 142 THR B C 1
ATOM 3967 O O . THR B 1 142 ? 18.984 -11.938 -11.578 1 91 142 THR B O 1
ATOM 3970 N N . LEU B 1 143 ? 19.266 -14.016 -12.328 1 92.75 143 LEU B N 1
ATOM 3971 C CA . LEU B 1 143 ? 20.344 -13.625 -13.234 1 92.75 143 LEU B CA 1
ATOM 3972 C C . LEU B 1 143 ? 19.812 -12.727 -14.352 1 92.75 143 LEU B C 1
ATOM 3974 O O . LEU B 1 143 ? 20.469 -11.75 -14.727 1 92.75 143 LEU B O 1
ATOM 3978 N N . VAL B 1 144 ? 18.703 -13.078 -14.859 1 92.06 144 VAL B N 1
ATOM 3979 C CA . VAL B 1 144 ? 18.094 -12.266 -15.906 1 92.06 144 VAL B CA 1
ATOM 3980 C C . VAL B 1 144 ? 17.781 -10.875 -15.367 1 92.06 144 VAL B C 1
ATOM 3982 O O . VAL B 1 144 ? 17.984 -9.875 -16.047 1 92.06 144 VAL B O 1
ATOM 3985 N N . ASN B 1 145 ? 17.297 -10.797 -14.133 1 86.44 145 ASN B N 1
ATOM 3986 C CA . ASN B 1 145 ? 17 -9.516 -13.5 1 86.44 145 ASN B CA 1
ATOM 3987 C C . ASN B 1 145 ? 18.266 -8.68 -13.312 1 86.44 145 ASN B C 1
ATOM 3989 O O . ASN B 1 145 ? 18.219 -7.449 -13.383 1 86.44 145 ASN B O 1
ATOM 3993 N N . PHE B 1 146 ? 19.312 -9.367 -13.062 1 85.62 146 PHE B N 1
ATOM 3994 C CA . PHE B 1 146 ? 20.578 -8.695 -12.797 1 85.62 146 PHE B CA 1
ATOM 3995 C C . PHE B 1 146 ? 21.203 -8.164 -14.094 1 85.62 146 PHE B C 1
ATOM 3997 O O . PHE B 1 146 ? 21.688 -7.035 -14.133 1 85.62 146 PHE B O 1
ATOM 4004 N N . PHE B 1 147 ? 21.094 -8.914 -15.172 1 86.56 147 PHE B N 1
ATOM 4005 C CA . PHE B 1 147 ? 21.875 -8.594 -16.359 1 86.56 147 PHE B CA 1
ATOM 4006 C C . PHE B 1 147 ? 21.016 -7.898 -17.406 1 86.56 147 PHE B C 1
ATOM 4008 O O . PHE B 1 147 ? 21.531 -7.141 -18.234 1 86.56 147 PHE B O 1
ATOM 4015 N N . ILE B 1 148 ? 19.812 -8.117 -17.297 1 82.62 148 ILE B N 1
ATOM 4016 C CA . ILE B 1 148 ? 18.984 -7.641 -18.391 1 82.62 148 ILE B CA 1
ATOM 4017 C C . ILE B 1 148 ? 18.219 -6.391 -17.969 1 82.62 148 ILE B C 1
ATOM 4019 O O . ILE B 1 148 ? 17.453 -6.426 -17.016 1 82.62 148 ILE B O 1
ATOM 4023 N N . LEU B 1 149 ? 18.359 -5.352 -18.734 1 72.56 149 LEU B N 1
ATOM 4024 C CA . LEU B 1 149 ? 17.609 -4.102 -18.656 1 72.56 149 LEU B CA 1
ATOM 4025 C C . LEU B 1 149 ? 17.453 -3.662 -17.203 1 72.56 149 LEU B C 1
ATOM 4027 O O . LEU B 1 149 ? 16.328 -3.637 -16.688 1 72.56 149 LEU B O 1
ATOM 4031 N N . PRO B 1 150 ? 18.469 -3.252 -16.562 1 73.31 150 PRO B N 1
ATOM 4032 C CA . PRO B 1 150 ? 18.281 -2.703 -15.211 1 73.31 150 PRO B CA 1
ATOM 4033 C C . PRO B 1 150 ? 17.297 -1.536 -15.18 1 73.31 150 PRO B C 1
ATOM 4035 O O . PRO B 1 150 ? 17.297 -0.693 -16.078 1 73.31 150 PRO B O 1
ATOM 4038 N N . PRO B 1 151 ? 16.328 -1.757 -14.258 1 72.38 151 PRO B N 1
ATOM 4039 C CA . PRO B 1 151 ? 15.32 -0.691 -14.242 1 72.38 151 PRO B CA 1
ATOM 4040 C C . PRO B 1 151 ? 15.914 0.676 -13.914 1 72.38 151 PRO B C 1
ATOM 4042 O O . PRO B 1 151 ? 16.875 0.767 -13.141 1 72.38 151 PRO B O 1
ATOM 4045 N N . ASN B 1 152 ? 15.672 1.683 -14.656 1 74 152 ASN B N 1
ATOM 4046 C CA . ASN B 1 152 ? 15.992 3.072 -14.344 1 74 152 ASN B CA 1
ATOM 4047 C C . ASN B 1 152 ? 14.734 3.896 -14.094 1 74 152 ASN B C 1
ATOM 4049 O O . ASN B 1 152 ? 14.016 4.246 -15.031 1 74 152 ASN B O 1
ATOM 4053 N N . TYR B 1 153 ? 14.602 4.074 -12.758 1 75.75 153 TYR B N 1
ATOM 4054 C CA . TYR B 1 153 ? 13.359 4.734 -12.367 1 75.75 153 TYR B CA 1
ATOM 4055 C C . TYR B 1 153 ? 13.555 6.238 -12.234 1 75.75 153 TYR B C 1
ATOM 4057 O O . TYR B 1 153 ? 12.633 6.965 -11.867 1 75.75 153 TYR B O 1
ATOM 4065 N N . SER B 1 154 ? 14.703 6.766 -12.594 1 78.19 154 SER B N 1
ATOM 4066 C CA . SER B 1 154 ? 15.023 8.172 -12.359 1 78.19 154 SER B CA 1
ATOM 4067 C C . SER B 1 154 ? 14.078 9.086 -13.133 1 78.19 154 SER B C 1
ATOM 4069 O O . SER B 1 154 ? 13.516 10.023 -12.562 1 78.19 154 SER B O 1
ATOM 4071 N N . LYS B 1 155 ? 13.992 8.75 -14.398 1 78.81 155 LYS B N 1
ATOM 4072 C CA . LYS B 1 155 ? 13.125 9.578 -15.219 1 78.81 155 LYS B CA 1
ATOM 4073 C C . LYS B 1 155 ? 11.672 9.469 -14.766 1 78.81 155 LYS B C 1
ATOM 4075 O O . LYS B 1 155 ? 10.945 10.461 -14.727 1 78.81 155 LYS B O 1
ATOM 4080 N N . THR B 1 156 ? 11.266 8.336 -14.414 1 81.5 156 THR B N 1
ATOM 4081 C CA . THR B 1 156 ? 9.898 8.102 -13.953 1 81.5 156 THR B CA 1
ATOM 4082 C C . THR B 1 156 ? 9.633 8.852 -12.656 1 81.5 156 THR B C 1
ATOM 4084 O O . THR B 1 156 ? 8.57 9.453 -12.484 1 81.5 156 THR B O 1
ATOM 4087 N N . ILE B 1 157 ? 10.602 8.82 -11.82 1 87.62 157 ILE B N 1
ATOM 4088 C CA . ILE B 1 157 ? 10.469 9.5 -10.531 1 87.62 157 ILE B CA 1
ATOM 4089 C C . ILE B 1 157 ? 10.32 11 -10.758 1 87.62 157 ILE B C 1
ATOM 4091 O O . ILE B 1 157 ? 9.445 11.641 -10.172 1 87.62 157 ILE B O 1
ATOM 4095 N N . SER B 1 158 ? 11.156 11.562 -11.625 1 87 158 SER B N 1
ATOM 4096 C CA . SER B 1 158 ? 11.109 12.992 -11.898 1 87 158 SER B CA 1
ATOM 4097 C C . SER B 1 158 ? 9.766 13.398 -12.492 1 87 158 SER B C 1
ATOM 4099 O O . SER B 1 158 ? 9.18 14.398 -12.086 1 87 158 SER B O 1
ATOM 4101 N N . ASN B 1 159 ? 9.312 12.594 -13.383 1 89 159 ASN B N 1
ATOM 4102 C CA . ASN B 1 159 ? 8.016 12.867 -14 1 89 159 ASN B CA 1
ATOM 4103 C C . ASN B 1 159 ? 6.879 12.75 -12.984 1 89 159 ASN B C 1
ATOM 4105 O O . ASN B 1 159 ? 5.938 13.547 -13.008 1 89 159 ASN B O 1
ATOM 4109 N N . GLU B 1 160 ? 6.969 11.75 -12.172 1 92.12 160 GLU B N 1
ATOM 4110 C CA . GLU B 1 160 ? 5.941 11.555 -11.156 1 92.12 160 GLU B CA 1
ATOM 4111 C C . GLU B 1 160 ? 5.934 12.703 -10.156 1 92.12 160 GLU B C 1
ATOM 4113 O O . GLU B 1 160 ? 4.871 13.109 -9.68 1 92.12 160 GLU B O 1
ATOM 4118 N N . ILE B 1 161 ? 7.094 13.18 -9.805 1 93.56 161 ILE B N 1
ATOM 4119 C CA . ILE B 1 161 ? 7.207 14.297 -8.883 1 93.56 161 ILE B CA 1
ATOM 4120 C C . ILE B 1 161 ? 6.48 15.516 -9.445 1 93.56 161 ILE B C 1
ATOM 4122 O O . ILE B 1 161 ? 5.711 16.172 -8.742 1 93.56 161 ILE B O 1
ATOM 4126 N N . GLN B 1 162 ? 6.695 15.766 -10.719 1 92.69 162 GLN B N 1
ATOM 4127 C CA . GLN B 1 162 ? 6.043 16.906 -11.359 1 92.69 162 GLN B CA 1
ATOM 4128 C C . GLN B 1 162 ? 4.527 16.734 -11.375 1 92.69 162 GLN B C 1
ATOM 4130 O O . GLN B 1 162 ? 3.787 17.688 -11.156 1 92.69 162 GLN B O 1
ATOM 4135 N N . LEU B 1 163 ? 4.129 15.594 -11.617 1 94.81 163 LEU B N 1
ATOM 4136 C CA . LEU B 1 163 ? 2.699 15.305 -11.641 1 94.81 163 LEU B CA 1
ATOM 4137 C C . LEU B 1 163 ? 2.092 15.477 -10.25 1 94.81 163 LEU B C 1
ATOM 4139 O O . LEU B 1 163 ? 0.995 16.016 -10.109 1 94.81 163 LEU B O 1
ATOM 4143 N N . LEU B 1 164 ? 2.805 14.977 -9.25 1 96.44 164 LEU B N 1
ATOM 4144 C CA . LEU B 1 164 ? 2.336 15.086 -7.871 1 96.44 164 LEU B CA 1
ATOM 4145 C C . LEU B 1 164 ? 2.201 16.547 -7.457 1 96.44 164 LEU B C 1
ATOM 4147 O O . LEU B 1 164 ? 1.23 16.922 -6.793 1 96.44 164 LEU B O 1
ATOM 4151 N N . LEU B 1 165 ? 3.166 17.344 -7.879 1 96.12 165 LEU B N 1
ATOM 4152 C CA . LEU B 1 165 ? 3.125 18.766 -7.562 1 96.12 165 LEU B CA 1
ATOM 4153 C C . LEU B 1 165 ? 1.932 19.438 -8.234 1 96.12 165 LEU B C 1
ATOM 4155 O O . LEU B 1 165 ? 1.188 20.172 -7.59 1 96.12 165 LEU B O 1
ATOM 4159 N N . SER B 1 166 ? 1.749 19.125 -9.469 1 96 166 SER B N 1
ATOM 4160 C CA . SER B 1 166 ? 0.63 19.703 -10.211 1 96 166 SER B CA 1
ATOM 4161 C C . SER B 1 166 ? -0.706 19.281 -9.602 1 96 166 SER B C 1
ATOM 4163 O O . SER B 1 166 ? -1.608 20.109 -9.453 1 96 166 SER B O 1
ATOM 4165 N N . LYS B 1 167 ? -0.829 18.062 -9.211 1 96.81 167 LYS B N 1
ATOM 4166 C CA . LYS B 1 167 ? -2.055 17.562 -8.602 1 96.81 167 LYS B CA 1
ATOM 4167 C C . LYS B 1 167 ? -2.324 18.25 -7.266 1 96.81 167 LYS B C 1
ATOM 4169 O O . LYS B 1 167 ? -3.475 18.531 -6.93 1 96.81 167 LYS B O 1
ATOM 4174 N N . THR B 1 168 ? -1.284 18.438 -6.492 1 97.12 168 THR B N 1
ATOM 4175 C CA . THR B 1 168 ? -1.423 19.141 -5.223 1 97.12 168 THR B CA 1
ATOM 4176 C C . THR B 1 168 ? -2 20.547 -5.441 1 97.12 168 THR B C 1
ATOM 4178 O O . THR B 1 168 ? -2.92 20.953 -4.73 1 97.12 168 THR B O 1
ATOM 4181 N N . GLY B 1 169 ? -1.436 21.203 -6.445 1 96.38 169 GLY B N 1
ATOM 4182 C CA . GLY B 1 169 ? -1.953 22.531 -6.77 1 96.38 169 GLY B CA 1
ATOM 4183 C C . GLY B 1 169 ? -3.414 22.516 -7.18 1 96.38 169 GLY B C 1
ATOM 4184 O O . GLY B 1 169 ? -4.184 23.391 -6.789 1 96.38 169 GLY B O 1
ATOM 4185 N N . GLU B 1 170 ? -3.785 21.562 -7.898 1 95.62 170 GLU B N 1
ATOM 4186 C CA . GLU B 1 170 ? -5.164 21.422 -8.359 1 95.62 170 GLU B CA 1
ATOM 4187 C C . GLU B 1 170 ? -6.113 21.188 -7.188 1 95.62 170 GLU B C 1
ATOM 4189 O O . GLU B 1 170 ? -7.211 21.75 -7.148 1 95.62 170 GLU B O 1
ATOM 4194 N N . ILE B 1 171 ? -5.711 20.344 -6.285 1 95.81 171 ILE B N 1
ATOM 4195 C CA . ILE B 1 171 ? -6.535 20.016 -5.125 1 95.81 171 ILE B CA 1
ATOM 4196 C C . ILE B 1 171 ? -6.738 21.266 -4.27 1 95.81 171 ILE B C 1
ATOM 4198 O O . ILE B 1 171 ? -7.852 21.547 -3.82 1 95.81 171 ILE B O 1
ATOM 4202 N N . LEU B 1 172 ? -5.668 22.016 -4.074 1 95.5 172 LEU B N 1
ATOM 4203 C CA . LEU B 1 172 ? -5.758 23.25 -3.297 1 95.5 172 LEU B CA 1
ATOM 4204 C C . LEU B 1 172 ? -6.699 24.25 -3.965 1 95.5 172 LEU B C 1
ATOM 4206 O O . LEU B 1 172 ? -7.508 24.891 -3.291 1 95.5 172 LEU B O 1
ATOM 4210 N N . ASP B 1 173 ? -6.566 24.344 -5.246 1 94.31 173 ASP B N 1
ATOM 4211 C CA . ASP B 1 173 ? -7.402 25.266 -6.012 1 94.31 173 ASP B CA 1
ATOM 4212 C C . ASP B 1 173 ? -8.875 24.891 -5.914 1 94.31 173 ASP B C 1
ATOM 4214 O O . ASP B 1 173 ? -9.734 25.75 -5.711 1 94.31 173 ASP B O 1
ATOM 4218 N N . LYS B 1 174 ? -9.172 23.641 -6.062 1 91.94 174 LYS B N 1
ATOM 4219 C CA . LYS B 1 174 ? -10.539 23.156 -5.953 1 91.94 174 LYS B CA 1
ATOM 4220 C C . LYS B 1 174 ? -11.094 23.391 -4.551 1 91.94 174 LYS B C 1
ATOM 4222 O O . LYS B 1 174 ? -12.258 23.781 -4.395 1 91.94 174 LYS B O 1
ATOM 4227 N N . ARG B 1 175 ? -10.305 23.172 -3.564 1 92.06 175 ARG B N 1
ATOM 4228 C CA . ARG B 1 175 ? -10.75 23.359 -2.188 1 92.06 175 ARG B CA 1
ATOM 4229 C C . ARG B 1 175 ? -11.055 24.828 -1.912 1 92.06 175 ARG B C 1
ATOM 4231 O O . ARG B 1 175 ? -12.062 25.141 -1.268 1 92.06 175 ARG B O 1
ATOM 4238 N N . ALA B 1 176 ? -10.203 25.703 -2.385 1 90.94 176 ALA B N 1
ATOM 4239 C CA . ALA B 1 176 ? -10.422 27.125 -2.197 1 90.94 176 ALA B CA 1
ATOM 4240 C C . ALA B 1 176 ? -11.719 27.578 -2.863 1 90.94 176 ALA B C 1
ATOM 4242 O O . ALA B 1 176 ? -12.477 28.375 -2.297 1 90.94 176 ALA B O 1
ATOM 4243 N N . LYS B 1 177 ? -11.984 27.031 -3.996 1 87.62 177 LYS B N 1
ATOM 4244 C CA . LYS B 1 177 ? -13.211 27.375 -4.715 1 87.62 177 LYS B CA 1
ATOM 4245 C C . LYS B 1 177 ? -14.438 26.828 -3.998 1 87.62 177 LYS B C 1
ATOM 4247 O O . LYS B 1 177 ? -15.5 27.453 -4.004 1 87.62 177 LYS B O 1
ATOM 4252 N N . GLU B 1 178 ? -14.281 25.688 -3.381 1 85.88 178 GLU B N 1
ATOM 4253 C CA . GLU B 1 178 ? -15.375 25.125 -2.607 1 85.88 178 GLU B CA 1
ATOM 4254 C C . GLU B 1 178 ? -15.727 26.016 -1.416 1 85.88 178 GLU B C 1
ATOM 4256 O O . GLU B 1 178 ? -16.906 26.141 -1.061 1 85.88 178 GLU B O 1
ATOM 4261 N N . TRP B 1 179 ? -14.727 26.5 -0.755 1 82.19 179 TRP B N 1
ATOM 4262 C CA . TRP B 1 179 ? -14.953 27.359 0.399 1 82.19 179 TRP B CA 1
ATOM 4263 C C . TRP B 1 179 ? -15.773 28.578 0.01 1 82.19 179 TRP B C 1
ATOM 4265 O O . TRP B 1 179 ? -16.672 29 0.749 1 82.19 179 TRP B O 1
ATOM 4275 N N . PHE B 1 180 ? -15.586 29.078 -1.144 1 78.94 180 PHE B N 1
ATOM 4276 C CA . PHE B 1 180 ? -16.078 30.422 -1.396 1 78.94 180 PHE B CA 1
ATOM 4277 C C . PHE B 1 180 ? -17.203 30.391 -2.434 1 78.94 180 PHE B C 1
ATOM 4279 O O . PHE B 1 180 ? -17.953 31.359 -2.561 1 78.94 180 PHE B O 1
ATOM 4286 N N . HIS B 1 181 ? -17.219 29.391 -3.207 1 72.75 181 HIS B N 1
ATOM 4287 C CA . HIS B 1 181 ? -18.312 29.359 -4.172 1 72.75 181 HIS B CA 1
ATOM 4288 C C . HIS B 1 181 ? -19.391 28.375 -3.756 1 72.75 181 HIS B C 1
ATOM 4290 O O . HIS B 1 181 ? -20.234 27.984 -4.566 1 72.75 181 HIS B O 1
ATOM 4296 N N . GLU B 1 182 ? -19.516 28.141 -2.41 1 61.75 182 GLU B N 1
ATOM 4297 C CA . GLU B 1 182 ? -20.578 27.375 -1.758 1 61.75 182 GLU B CA 1
ATOM 4298 C C . GLU B 1 182 ? -20.797 26.031 -2.459 1 61.75 182 GLU B C 1
ATOM 4300 O O . GLU B 1 182 ? -21.953 25.625 -2.656 1 61.75 182 GLU B O 1
ATOM 4305 N N . GLN B 1 183 ? -19.812 25.625 -3.064 1 61.12 183 GLN B N 1
ATOM 4306 C CA . GLN B 1 183 ? -20.047 24.328 -3.691 1 61.12 183 GLN B CA 1
ATOM 4307 C C . GLN B 1 183 ? -20.016 23.203 -2.658 1 61.12 183 GLN B C 1
ATOM 4309 O O . GLN B 1 183 ? -19.359 23.328 -1.626 1 61.12 183 GLN B O 1
ATOM 4314 N N . PRO B 1 184 ? -20.984 22.359 -2.736 1 58.84 184 PRO B N 1
ATOM 4315 C CA . PRO B 1 184 ? -21.062 21.25 -1.772 1 58.84 184 PRO B CA 1
ATOM 4316 C C . PRO B 1 184 ? -19.734 20.516 -1.618 1 58.84 184 PRO B C 1
ATOM 4318 O O . PRO B 1 184 ? -18.938 20.469 -2.557 1 58.84 184 PRO B O 1
ATOM 4321 N N . VAL B 1 185 ? -19.469 20.312 -0.34 1 60.31 185 VAL B N 1
ATOM 4322 C CA . VAL B 1 185 ? -18.312 19.5 0.032 1 60.31 185 VAL B CA 1
ATOM 4323 C C . VAL B 1 185 ? -18.25 18.25 -0.831 1 60.31 185 VAL B C 1
ATOM 4325 O O . VAL B 1 185 ? -19.234 17.5 -0.907 1 60.31 185 VAL B O 1
ATOM 4328 N N . ASP B 1 186 ? -17.281 18.219 -1.877 1 62.94 186 ASP B N 1
ATOM 4329 C CA . ASP B 1 186 ? -17.203 17.141 -2.854 1 62.94 186 ASP B CA 1
ATOM 4330 C C . ASP B 1 186 ? -16.422 15.945 -2.289 1 62.94 186 ASP B C 1
ATOM 4332 O O . ASP B 1 186 ? -15.266 16.078 -1.901 1 62.94 186 ASP B O 1
ATOM 4336 N N . LYS B 1 187 ? -17.219 14.898 -1.794 1 76.06 187 LYS B N 1
ATOM 4337 C CA . LYS B 1 187 ? -16.625 13.578 -1.588 1 76.06 187 LYS B CA 1
ATOM 4338 C C . LYS B 1 187 ? -15.508 13.32 -2.6 1 76.06 187 LYS B C 1
ATOM 4340 O O . LYS B 1 187 ? -14.516 12.656 -2.283 1 76.06 187 LYS B O 1
ATOM 4345 N N . LYS B 1 188 ? -15.562 14.031 -3.684 1 86.06 188 LYS B N 1
ATOM 4346 C CA . LYS B 1 188 ? -14.609 13.82 -4.762 1 86.06 188 LYS B CA 1
ATOM 4347 C C . LYS B 1 188 ? -13.25 14.422 -4.422 1 86.06 188 LYS B C 1
ATOM 4349 O O . LYS B 1 188 ? -12.203 13.844 -4.738 1 86.06 188 LYS B O 1
ATOM 4354 N N . LEU B 1 189 ? -13.227 15.555 -3.672 1 89.94 189 LEU B N 1
ATOM 4355 C CA . LEU B 1 189 ? -11.977 16.219 -3.318 1 89.94 189 LEU B CA 1
ATOM 4356 C C . LEU B 1 189 ? -11.172 15.367 -2.334 1 89.94 189 LEU B C 1
ATOM 4358 O O . LEU B 1 189 ? -9.953 15.242 -2.475 1 89.94 189 LEU B O 1
ATOM 4362 N N . ARG B 1 190 ? -11.914 14.852 -1.414 1 87.88 190 ARG B N 1
ATOM 4363 C CA . ARG B 1 190 ? -11.242 13.992 -0.449 1 87.88 190 ARG B CA 1
ATOM 4364 C C . ARG B 1 190 ? -10.672 12.742 -1.127 1 87.88 190 ARG B C 1
ATOM 4366 O O . ARG B 1 190 ? -9.578 12.297 -0.797 1 87.88 190 ARG B O 1
ATOM 4373 N N . GLN B 1 191 ? -11.383 12.242 -2.053 1 90 191 GLN B N 1
ATOM 4374 C CA . GLN B 1 191 ? -10.922 11.078 -2.809 1 90 191 GLN B CA 1
ATOM 4375 C C . GLN B 1 191 ? -9.68 11.414 -3.635 1 90 191 GLN B C 1
ATOM 4377 O O . GLN B 1 191 ? -8.734 10.625 -3.697 1 90 191 GLN B O 1
ATOM 4382 N N . ASP B 1 192 ? -9.742 12.57 -4.266 1 92.38 192 ASP B N 1
ATOM 4383 C CA . ASP B 1 192 ? -8.594 13.023 -5.039 1 92.38 192 ASP B CA 1
ATOM 4384 C C . ASP B 1 192 ? -7.359 13.172 -4.152 1 92.38 192 ASP B C 1
ATOM 4386 O O . ASP B 1 192 ? -6.25 12.82 -4.562 1 92.38 192 ASP B O 1
ATOM 4390 N N . PHE B 1 193 ? -7.617 13.664 -3.021 1 93.81 193 PHE B N 1
ATOM 4391 C CA . PHE B 1 193 ? -6.508 13.859 -2.094 1 93.81 193 PHE B CA 1
ATOM 4392 C C . PHE B 1 193 ? -5.949 12.516 -1.63 1 93.81 193 PHE B C 1
ATOM 4394 O O . PHE B 1 193 ? -4.734 12.336 -1.548 1 93.81 193 PHE B O 1
ATOM 4401 N N . GLN B 1 194 ? -6.789 11.641 -1.338 1 89.62 194 GLN B N 1
ATOM 4402 C CA . GLN B 1 1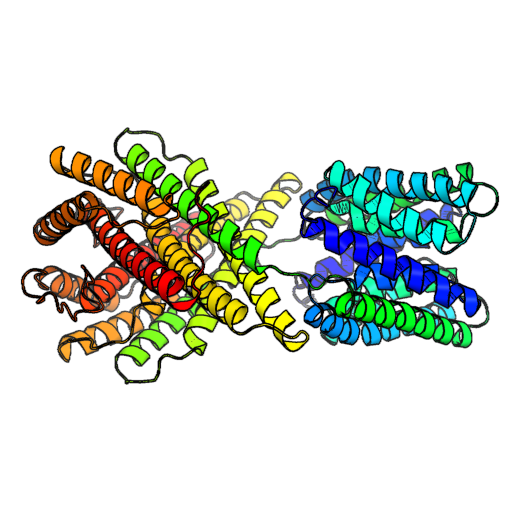94 ? -6.352 10.312 -0.939 1 89.62 194 GLN B CA 1
ATOM 4403 C C . GLN B 1 194 ? -5.547 9.641 -2.051 1 89.62 194 GLN B C 1
ATOM 4405 O O . GLN B 1 194 ? -4.555 8.961 -1.783 1 89.62 194 GLN B O 1
ATOM 4410 N N . GLN B 1 195 ? -6.016 9.836 -3.209 1 92.44 195 GLN B N 1
ATOM 4411 C CA . GLN B 1 195 ? -5.285 9.297 -4.352 1 92.44 195 GLN B CA 1
ATOM 4412 C C . GLN B 1 195 ? -3.902 9.93 -4.465 1 92.44 195 GLN B C 1
ATOM 4414 O O . GLN B 1 195 ? -2.93 9.25 -4.805 1 92.44 195 GLN B O 1
ATOM 4419 N N . LEU B 1 196 ? -3.859 11.211 -4.23 1 95.44 196 LEU B N 1
ATOM 4420 C CA . LEU B 1 196 ? -2.58 11.914 -4.238 1 95.44 196 LEU B CA 1
ATOM 4421 C C . LEU B 1 196 ? -1.622 11.305 -3.219 1 95.44 196 LEU B C 1
ATOM 4423 O O . LEU B 1 196 ? -0.455 11.055 -3.529 1 95.44 196 LEU B O 1
ATOM 4427 N N . VAL B 1 197 ? -2.107 11.102 -2.059 1 93 197 VAL B N 1
ATOM 4428 C CA . VAL B 1 197 ? -1.289 10.539 -0.986 1 93 197 VAL B CA 1
ATOM 4429 C C . VAL B 1 197 ? -0.798 9.148 -1.38 1 93 197 VAL B C 1
ATOM 4431 O O . VAL B 1 197 ? 0.373 8.82 -1.179 1 93 197 VAL B O 1
ATOM 4434 N N . LYS B 1 198 ? -1.621 8.383 -1.986 1 90.88 198 LYS B N 1
ATOM 4435 C CA . LYS B 1 198 ? -1.245 7.051 -2.447 1 90.88 198 LYS B CA 1
ATOM 4436 C C . LYS B 1 198 ? -0.158 7.125 -3.514 1 90.88 198 LYS B C 1
ATOM 4438 O O . LYS B 1 198 ? 0.76 6.301 -3.531 1 90.88 198 LYS B O 1
ATOM 4443 N N . GLU B 1 199 ? -0.325 8.016 -4.375 1 93.44 199 GLU B N 1
ATOM 4444 C CA . GLU B 1 199 ? 0.667 8.188 -5.43 1 93.44 199 GLU B CA 1
ATOM 4445 C C . GLU B 1 199 ? 2.014 8.625 -4.859 1 93.44 199 GLU B C 1
ATOM 4447 O O . GLU B 1 199 ? 3.066 8.227 -5.363 1 93.44 199 GLU B O 1
ATOM 4452 N N . ILE B 1 200 ? 1.959 9.445 -3.861 1 94.69 200 ILE B N 1
ATOM 4453 C CA . ILE B 1 200 ? 3.191 9.836 -3.186 1 94.69 200 ILE B CA 1
ATOM 4454 C C . ILE B 1 200 ? 3.865 8.602 -2.59 1 94.69 200 ILE B C 1
ATOM 4456 O O . ILE B 1 200 ? 5.07 8.398 -2.76 1 94.69 200 ILE B O 1
ATOM 4460 N N . ASP B 1 201 ? 3.117 7.781 -1.976 1 89.81 201 ASP B N 1
ATOM 4461 C CA . ASP B 1 201 ? 3.633 6.543 -1.401 1 89.81 201 ASP B CA 1
ATOM 4462 C C . ASP B 1 201 ? 4.277 5.668 -2.473 1 89.81 201 ASP B C 1
ATOM 4464 O O . ASP B 1 201 ? 5.359 5.109 -2.26 1 89.81 201 ASP B O 1
ATOM 4468 N N . LYS B 1 202 ? 3.578 5.551 -3.537 1 89 202 LYS B N 1
ATOM 4469 C CA . LYS B 1 202 ? 4.09 4.742 -4.641 1 89 202 LYS B CA 1
ATOM 4470 C C . LYS B 1 202 ? 5.426 5.281 -5.145 1 89 202 LYS B C 1
ATOM 4472 O O . LYS B 1 202 ? 6.359 4.52 -5.383 1 89 202 LYS B O 1
ATOM 4477 N N . THR B 1 203 ? 5.488 6.559 -5.316 1 91.44 203 THR B N 1
ATOM 4478 C CA . THR B 1 203 ? 6.715 7.184 -5.805 1 91.44 203 THR B CA 1
ATOM 4479 C C . THR B 1 203 ? 7.852 6.996 -4.805 1 91.44 203 THR B C 1
ATOM 4481 O O . THR B 1 203 ? 9 6.793 -5.199 1 91.44 203 THR B O 1
ATOM 4484 N N . GLU B 1 204 ? 7.5 7.086 -3.564 1 90.5 204 GLU B N 1
ATOM 4485 C CA . GLU B 1 204 ? 8.508 6.848 -2.533 1 90.5 204 GLU B CA 1
ATOM 4486 C C . GLU B 1 204 ? 9.023 5.41 -2.586 1 90.5 204 GLU B C 1
ATOM 4488 O O . GLU B 1 204 ? 10.219 5.168 -2.428 1 90.5 204 GLU B O 1
ATOM 4493 N N . THR B 1 205 ? 8.164 4.504 -2.854 1 84.69 205 THR B N 1
ATOM 4494 C CA . THR B 1 205 ? 8.547 3.104 -2.973 1 84.69 205 THR B CA 1
ATOM 4495 C C . THR B 1 205 ? 9.461 2.893 -4.18 1 84.69 205 THR B C 1
ATOM 4497 O O . THR B 1 205 ? 10.492 2.225 -4.074 1 84.69 205 THR B O 1
ATOM 4500 N N . VAL B 1 206 ? 9.055 3.48 -5.262 1 85.62 206 VAL B N 1
ATOM 4501 C CA . VAL B 1 206 ? 9.852 3.383 -6.48 1 85.62 206 VAL B CA 1
ATOM 4502 C C . VAL B 1 206 ? 11.227 4.004 -6.25 1 85.62 206 VAL B C 1
ATOM 4504 O O . VAL B 1 206 ? 12.234 3.504 -6.758 1 85.62 206 VAL B O 1
ATOM 4507 N N . SER B 1 207 ? 11.25 5.09 -5.52 1 88.44 207 SER B N 1
ATOM 4508 C CA . SER B 1 207 ? 12.523 5.723 -5.188 1 88.44 207 SER B CA 1
ATOM 4509 C C . SER B 1 207 ? 13.398 4.797 -4.352 1 88.44 207 SER B C 1
ATOM 4511 O O . SER B 1 207 ? 14.617 4.758 -4.535 1 88.44 207 SER B O 1
ATOM 4513 N N . GLN B 1 208 ? 12.805 4.062 -3.514 1 84.5 208 GLN B N 1
ATOM 4514 C CA . GLN B 1 208 ? 13.555 3.105 -2.703 1 84.5 208 GLN B CA 1
ATOM 4515 C C . GLN B 1 208 ? 14.102 1.969 -3.562 1 84.5 208 GLN B C 1
ATOM 4517 O O . GLN B 1 208 ? 15.219 1.499 -3.34 1 84.5 208 GLN B O 1
ATOM 4522 N N . TYR B 1 209 ? 13.289 1.592 -4.543 1 79.88 209 TYR B N 1
ATOM 4523 C CA . TYR B 1 209 ? 13.75 0.581 -5.488 1 79.88 209 TYR B CA 1
ATOM 4524 C C . TYR B 1 209 ? 14.992 1.051 -6.227 1 79.88 209 TYR B C 1
ATOM 4526 O O . TYR B 1 209 ? 15.945 0.283 -6.402 1 79.88 209 TYR B O 1
ATOM 4534 N N . GLN B 1 210 ? 14.969 2.244 -6.613 1 82.62 210 GLN B N 1
ATOM 4535 C CA . GLN B 1 210 ? 16.109 2.807 -7.336 1 82.62 210 GLN B CA 1
ATOM 4536 C C . GLN B 1 210 ? 17.359 2.795 -6.473 1 82.62 210 GLN B C 1
ATOM 4538 O O . GLN B 1 210 ? 18.453 2.461 -6.949 1 82.62 210 GLN B O 1
ATOM 4543 N N . LYS B 1 211 ? 17.203 3.113 -5.277 1 84 211 LYS B N 1
ATOM 4544 C CA . LYS B 1 211 ? 18.344 3.115 -4.355 1 84 211 LYS B CA 1
ATOM 4545 C C . LYS B 1 211 ? 18.891 1.706 -4.164 1 84 211 LYS B C 1
ATOM 4547 O O . LYS B 1 211 ? 20.109 1.512 -4.137 1 84 211 LYS B O 1
ATOM 4552 N N . GLU B 1 212 ? 18.047 0.753 -4.109 1 81.31 212 GLU B N 1
ATOM 4553 C CA . GLU B 1 212 ? 18.453 -0.637 -3.932 1 81.31 212 GLU B CA 1
ATOM 4554 C C . GLU B 1 212 ? 19.172 -1.162 -5.168 1 81.31 212 GLU B C 1
ATOM 4556 O O . GLU B 1 212 ? 20.094 -1.977 -5.059 1 81.31 212 GLU B O 1
ATOM 4561 N N . GLU B 1 213 ? 18.734 -0.674 -6.273 1 80.06 213 GLU B N 1
ATOM 4562 C CA . GLU B 1 213 ? 19.328 -1.105 -7.531 1 80.06 213 GLU B CA 1
ATOM 4563 C C . GLU B 1 213 ? 20.781 -0.633 -7.637 1 80.06 213 GLU B C 1
ATOM 4565 O O . GLU B 1 213 ? 21.609 -1.282 -8.289 1 80.06 213 GLU B O 1
ATOM 4570 N N . TRP B 1 214 ? 21.109 0.432 -6.973 1 80.5 214 TRP B N 1
ATOM 4571 C CA . TRP B 1 214 ? 22.438 1.005 -7.047 1 80.5 214 TRP B CA 1
ATOM 4572 C C . TRP B 1 214 ? 23.453 0.12 -6.328 1 80.5 214 TRP B C 1
ATOM 4574 O O . TRP B 1 214 ? 24.656 0.226 -6.562 1 80.5 214 TRP B O 1
ATOM 4584 N N . LYS B 1 215 ? 22.953 -0.738 -5.5 1 77.38 215 LYS B N 1
ATOM 4585 C CA . LYS B 1 215 ? 23.828 -1.681 -4.82 1 77.38 215 LYS B CA 1
ATOM 4586 C C . LYS B 1 215 ? 24.375 -2.721 -5.793 1 77.38 215 LYS B C 1
ATOM 4588 O O . LYS B 1 215 ? 25.438 -3.299 -5.559 1 77.38 215 LYS B O 1
ATOM 4593 N N . TYR B 1 216 ? 23.688 -2.869 -6.789 1 77.81 216 TYR B N 1
ATOM 4594 C CA . TYR B 1 216 ? 24.031 -3.992 -7.652 1 77.81 216 TYR B CA 1
ATOM 4595 C C . TYR B 1 216 ? 24.484 -3.506 -9.023 1 77.81 216 TYR B C 1
ATOM 4597 O O . TYR B 1 216 ? 24.953 -4.297 -9.852 1 77.81 216 TYR B O 1
ATOM 4605 N N . HIS B 1 217 ? 24.312 -2.27 -9.289 1 76.94 217 HIS B N 1
ATOM 4606 C CA . HIS B 1 217 ? 24.703 -1.729 -10.594 1 76.94 217 HIS B CA 1
ATOM 4607 C C . HIS B 1 217 ? 25.531 -0.457 -10.438 1 76.94 217 HIS B C 1
ATOM 4609 O O . HIS B 1 217 ? 25.375 0.276 -9.461 1 76.94 217 HIS B O 1
ATOM 4615 N N . ARG B 1 218 ? 26.344 -0.207 -11.281 1 75.56 218 ARG B N 1
ATOM 4616 C CA . ARG B 1 218 ? 27.156 1.007 -11.258 1 75.56 218 ARG B CA 1
ATOM 4617 C C . ARG B 1 218 ? 26.344 2.217 -11.703 1 75.56 218 ARG B C 1
ATOM 4619 O O . ARG B 1 218 ? 25.547 2.123 -12.633 1 75.56 218 ARG B O 1
ATOM 4626 N N . VAL B 1 219 ? 26.391 3.191 -10.836 1 79.88 219 VAL B N 1
ATOM 4627 C CA . VAL B 1 219 ? 25.656 4.41 -11.156 1 79.88 219 VAL B CA 1
ATOM 4628 C C . VAL B 1 219 ? 26.625 5.598 -11.188 1 79.88 219 VAL B C 1
ATOM 4630 O O . VAL B 1 219 ? 27.594 5.645 -10.422 1 79.88 219 VAL B O 1
ATOM 4633 N N . SER B 1 220 ? 26.359 6.426 -12.141 1 83.31 220 SER B N 1
ATOM 4634 C CA . SER B 1 220 ? 27.188 7.629 -12.273 1 83.31 220 SER B CA 1
ATOM 4635 C C . SER B 1 220 ? 26.906 8.609 -11.133 1 83.31 220 SER B C 1
ATOM 4637 O O . SER B 1 220 ? 25.828 8.586 -10.539 1 83.31 220 SER B O 1
ATOM 4639 N N . ARG B 1 221 ? 27.875 9.391 -10.859 1 83.44 221 ARG B N 1
ATOM 4640 C CA . ARG B 1 221 ? 27.75 10.414 -9.82 1 83.44 221 ARG B CA 1
ATOM 4641 C C . ARG B 1 221 ? 26.625 11.391 -10.164 1 83.44 221 ARG B C 1
ATOM 4643 O O . ARG B 1 221 ? 25.906 11.852 -9.273 1 83.44 221 ARG B O 1
ATOM 4650 N N . LYS B 1 222 ? 26.531 11.672 -11.414 1 83.69 222 LYS B N 1
ATOM 4651 C CA . LYS B 1 222 ? 25.5 12.594 -11.867 1 83.69 222 LYS B CA 1
ATOM 4652 C C . LYS B 1 222 ? 24.109 12.031 -11.586 1 83.69 222 LYS B C 1
ATOM 4654 O O . LYS B 1 222 ? 23.219 12.75 -11.117 1 83.69 222 LYS B O 1
ATOM 4659 N N . GLU B 1 223 ? 23.969 10.797 -11.797 1 83.38 223 GLU B N 1
ATOM 4660 C CA . GLU B 1 223 ? 22.688 10.141 -11.562 1 83.38 223 GLU B CA 1
ATOM 4661 C C . GLU B 1 223 ? 22.359 10.102 -10.07 1 83.38 223 GLU B C 1
ATOM 4663 O O . GLU B 1 223 ? 21.203 10.266 -9.68 1 83.38 223 GLU B O 1
ATOM 4668 N N . ILE B 1 224 ? 23.359 9.93 -9.328 1 85.94 224 ILE B N 1
ATOM 4669 C CA . ILE B 1 224 ? 23.188 9.891 -7.883 1 85.94 224 ILE B CA 1
ATOM 4670 C C . ILE B 1 224 ? 22.734 11.266 -7.379 1 85.94 224 ILE B C 1
ATOM 4672 O O . ILE B 1 224 ? 21.844 11.359 -6.535 1 85.94 224 ILE B O 1
ATOM 4676 N N . ARG B 1 225 ? 23.312 12.258 -7.918 1 85.75 225 ARG B N 1
ATOM 4677 C CA . ARG B 1 225 ? 22.953 13.609 -7.512 1 85.75 225 ARG B CA 1
ATOM 4678 C C . ARG B 1 225 ? 21.531 13.945 -7.91 1 85.75 225 ARG B C 1
ATOM 4680 O O . ARG B 1 225 ? 20.766 14.508 -7.117 1 85.75 225 ARG B O 1
ATOM 4687 N N . LEU B 1 226 ? 21.203 13.562 -9.094 1 84.94 226 LEU B N 1
ATOM 4688 C CA . LEU B 1 226 ? 19.859 13.805 -9.57 1 84.94 226 LEU B CA 1
ATOM 4689 C C . LEU B 1 226 ? 18.828 13.078 -8.703 1 84.94 226 LEU B C 1
ATOM 4691 O O . LEU B 1 226 ? 17.766 13.625 -8.406 1 84.94 226 LEU B O 1
ATOM 4695 N N . PHE B 1 227 ? 19.188 11.953 -8.352 1 86.81 227 PHE B N 1
ATOM 4696 C CA . PHE B 1 227 ? 18.312 11.172 -7.492 1 86.81 227 PHE B CA 1
ATOM 4697 C C . PHE B 1 227 ? 18.172 11.828 -6.125 1 86.81 227 PHE B C 1
ATOM 4699 O O . PHE B 1 227 ? 17.078 11.875 -5.562 1 86.81 227 PHE B O 1
ATOM 4706 N N . HIS B 1 228 ? 19.203 12.305 -5.641 1 88.5 228 HIS B N 1
ATOM 4707 C CA . HIS B 1 228 ? 19.172 12.945 -4.332 1 88.5 228 HIS B CA 1
ATOM 4708 C C . HIS B 1 228 ? 18.25 14.164 -4.328 1 88.5 228 HIS B C 1
ATOM 4710 O O . HIS B 1 228 ? 17.469 14.344 -3.398 1 88.5 228 HIS B O 1
ATOM 4716 N N . TYR B 1 229 ? 18.328 14.938 -5.336 1 89.56 229 TYR B N 1
ATOM 4717 C CA . TYR B 1 229 ? 17.453 16.109 -5.434 1 89.56 229 TYR B CA 1
ATOM 4718 C C . TYR B 1 229 ? 15.992 15.68 -5.594 1 89.56 229 TYR B C 1
ATOM 4720 O O . TYR B 1 229 ? 15.094 16.312 -5.023 1 89.56 229 TYR B O 1
ATOM 4728 N N . GLY B 1 230 ? 15.805 14.648 -6.359 1 89.12 230 GLY B N 1
ATOM 4729 C CA . GLY B 1 230 ? 14.461 14.109 -6.484 1 89.12 230 GLY B CA 1
ATOM 4730 C C . GLY B 1 230 ? 13.883 13.641 -5.164 1 89.12 230 GLY B C 1
ATOM 4731 O O . GLY B 1 230 ? 12.711 13.898 -4.863 1 89.12 230 GLY B O 1
ATOM 4732 N N . PHE B 1 231 ? 14.742 13.039 -4.449 1 89.81 231 PHE B N 1
ATOM 4733 C CA . PHE B 1 231 ? 14.312 12.531 -3.154 1 89.81 231 PHE B CA 1
ATOM 4734 C C . PHE B 1 231 ? 13.984 13.672 -2.203 1 89.81 231 PHE B C 1
ATOM 4736 O O . PHE B 1 231 ? 13 13.609 -1.456 1 89.81 231 PHE B O 1
ATOM 4743 N N . LYS B 1 232 ? 14.734 14.672 -2.207 1 92.06 232 LYS B N 1
ATOM 4744 C CA . LYS B 1 232 ? 14.469 15.844 -1.382 1 92.06 232 LYS B CA 1
ATOM 4745 C C . LYS B 1 232 ? 13.125 16.484 -1.747 1 92.06 232 LYS B C 1
ATOM 4747 O O . LYS B 1 232 ? 12.367 16.891 -0.868 1 92.06 232 LYS B O 1
ATOM 4752 N N . LYS B 1 233 ? 12.906 16.531 -3.033 1 93.38 233 LYS B N 1
ATOM 4753 C CA . LYS B 1 233 ? 11.633 17.078 -3.49 1 93.38 233 LYS B CA 1
ATOM 4754 C C . LYS B 1 233 ? 10.461 16.234 -3.004 1 93.38 233 LYS B C 1
ATOM 4756 O O . LYS B 1 233 ? 9.422 16.766 -2.621 1 93.38 233 LYS B O 1
ATOM 4761 N N . LEU B 1 234 ? 10.695 14.992 -3 1 93.38 234 LEU B N 1
ATOM 4762 C CA . LEU B 1 234 ? 9.641 14.078 -2.574 1 93.38 234 LEU B CA 1
ATOM 4763 C C . LEU B 1 234 ? 9.312 14.273 -1.097 1 93.38 234 LEU B C 1
ATOM 4765 O O . LEU B 1 234 ? 8.148 14.195 -0.697 1 93.38 234 LEU B O 1
ATOM 4769 N N . VAL B 1 235 ? 10.305 14.531 -0.333 1 92.06 235 VAL B N 1
ATOM 4770 C CA . VAL B 1 235 ? 10.102 14.789 1.091 1 92.06 235 VAL B CA 1
ATOM 4771 C C . VAL B 1 235 ? 9.258 16.047 1.279 1 92.06 235 VAL B C 1
ATOM 4773 O O . VAL B 1 235 ? 8.352 16.078 2.109 1 92.06 235 VAL B O 1
ATOM 4776 N N . ILE B 1 236 ? 9.508 17 0.514 1 94.62 236 ILE B N 1
ATOM 4777 C CA . ILE B 1 236 ? 8.766 18.266 0.603 1 94.62 236 ILE B CA 1
ATOM 4778 C C . ILE B 1 236 ? 7.328 18.047 0.148 1 94.62 236 ILE B C 1
ATOM 4780 O O . ILE B 1 236 ? 6.395 18.594 0.738 1 94.62 236 ILE B O 1
ATOM 4784 N N . ILE B 1 237 ? 7.207 17.25 -0.894 1 95.81 237 ILE B N 1
ATOM 4785 C CA . ILE B 1 237 ? 5.871 16.969 -1.412 1 95.81 237 ILE B CA 1
ATOM 4786 C C . ILE B 1 237 ? 5.039 16.266 -0.335 1 95.81 237 ILE B C 1
ATOM 4788 O O . ILE B 1 237 ? 3.846 16.547 -0.189 1 95.81 237 ILE B O 1
ATOM 4792 N N . ARG B 1 238 ? 5.645 15.445 0.388 1 94.5 238 ARG B N 1
ATOM 4793 C CA . ARG B 1 238 ? 4.965 14.789 1.5 1 94.5 238 ARG B CA 1
ATOM 4794 C C . ARG B 1 238 ? 4.496 15.805 2.533 1 94.5 238 ARG B C 1
ATOM 4796 O O . ARG B 1 238 ? 3.369 15.719 3.027 1 94.5 238 ARG B O 1
ATOM 4803 N N . GLN B 1 239 ? 5.32 16.672 2.848 1 94.62 239 GLN B N 1
ATOM 4804 C CA . GLN B 1 239 ? 4.953 17.734 3.785 1 94.62 239 GLN B CA 1
ATOM 4805 C C . GLN B 1 239 ? 3.82 18.594 3.229 1 94.62 239 GLN B C 1
ATOM 4807 O O . GLN B 1 239 ? 2.9 18.953 3.961 1 94.62 239 GLN B O 1
ATOM 4812 N N . LEU B 1 240 ? 3.953 18.891 1.955 1 96.69 240 LEU B N 1
ATOM 4813 C CA . LEU B 1 240 ? 2.879 19.625 1.302 1 96.69 240 LEU B CA 1
ATOM 4814 C C . LEU B 1 240 ? 1.551 18.891 1.438 1 96.69 240 LEU B C 1
ATOM 4816 O O . LEU B 1 240 ? 0.51 19.516 1.657 1 96.69 240 LEU B O 1
ATOM 4820 N N . ALA B 1 241 ? 1.666 17.625 1.315 1 96.5 241 ALA B N 1
ATOM 4821 C CA . ALA B 1 241 ? 0.458 16.797 1.411 1 96.5 241 ALA B CA 1
ATOM 4822 C C . ALA B 1 241 ? -0.153 16.891 2.807 1 96.5 241 ALA B C 1
ATOM 4824 O O . ALA B 1 241 ? -1.377 16.891 2.955 1 96.5 241 ALA B O 1
ATOM 4825 N N . TYR B 1 242 ? 0.669 16.938 3.824 1 95.5 242 TYR B N 1
ATOM 4826 C CA . TYR B 1 242 ? 0.144 17.078 5.176 1 95.5 242 TYR B CA 1
ATOM 4827 C C . TYR B 1 242 ? -0.621 18.375 5.34 1 95.5 242 TYR B C 1
ATOM 4829 O O . TYR B 1 242 ? -1.74 18.391 5.855 1 95.5 242 TYR B O 1
ATOM 4837 N N . HIS B 1 243 ? -0.056 19.406 4.91 1 96.38 243 HIS B N 1
ATOM 4838 C CA . HIS B 1 243 ? -0.708 20.719 5 1 96.38 243 HIS B CA 1
ATOM 4839 C C . HIS B 1 243 ? -1.966 20.766 4.141 1 96.38 243 HIS B C 1
ATOM 4841 O O . HIS B 1 243 ? -2.988 21.312 4.559 1 96.38 243 HIS B O 1
ATOM 4847 N N . THR B 1 244 ? -1.854 20.203 2.961 1 96 244 THR B N 1
ATOM 4848 C CA . THR B 1 244 ? -3.02 20.141 2.086 1 96 244 THR B CA 1
ATOM 4849 C C . THR B 1 244 ? -4.133 19.312 2.729 1 96 244 THR B C 1
ATOM 4851 O O . THR B 1 244 ? -5.309 19.656 2.627 1 96 244 THR B O 1
ATOM 4854 N N . GLY B 1 245 ? -3.678 18.234 3.352 1 94.31 245 GLY B N 1
ATOM 4855 C CA . GLY B 1 245 ? -4.652 17.422 4.062 1 94.31 245 GLY B CA 1
ATOM 4856 C C . GLY B 1 245 ? -5.402 18.188 5.137 1 94.31 245 GLY B C 1
ATOM 4857 O O . GLY B 1 245 ? -6.613 18.031 5.289 1 94.31 245 GLY B O 1
ATOM 4858 N N . ASN B 1 246 ? -4.719 19.016 5.863 1 93.62 246 ASN B N 1
ATOM 4859 C CA . ASN B 1 246 ? -5.336 19.844 6.891 1 93.62 246 ASN B CA 1
ATOM 4860 C C . ASN B 1 246 ? -6.395 20.781 6.301 1 93.62 246 ASN B C 1
ATOM 4862 O O . ASN B 1 246 ? -7.41 21.062 6.938 1 93.62 246 ASN B O 1
ATOM 4866 N N . LEU B 1 247 ? -6.168 21.219 5.105 1 93.12 247 LEU B N 1
ATOM 4867 C CA . LEU B 1 247 ? -7.117 22.094 4.445 1 93.12 247 LEU B CA 1
ATOM 4868 C C . LEU B 1 247 ? -8.305 21.312 3.895 1 93.12 247 LEU B C 1
ATOM 4870 O O . LEU B 1 247 ? -9.438 21.797 3.939 1 93.12 247 LEU B O 1
ATOM 4874 N N . VAL B 1 248 ? -8.031 20.172 3.387 1 92.25 248 VAL B N 1
ATOM 4875 C CA . VAL B 1 248 ? -9.062 19.344 2.77 1 92.25 248 VAL B CA 1
ATOM 4876 C C . VAL B 1 248 ? -10.062 18.891 3.828 1 92.25 248 VAL B C 1
ATOM 4878 O O . VAL B 1 248 ? -11.273 18.844 3.568 1 92.25 248 VAL B O 1
ATOM 4881 N N . TYR B 1 249 ? -9.57 18.656 5.043 1 89 249 TYR B N 1
ATOM 4882 C CA . TYR B 1 249 ? -10.438 18.109 6.074 1 89 249 TYR B CA 1
ATOM 4883 C C . TYR B 1 249 ? -11.016 19.203 6.953 1 89 249 TYR B C 1
ATOM 4885 O O . TYR B 1 249 ? -11.766 18.938 7.891 1 89 249 TYR B O 1
ATOM 4893 N N . LEU B 1 250 ? -10.633 20.453 6.691 1 86.69 250 LEU B N 1
ATOM 4894 C CA . LEU B 1 250 ? -11.188 21.578 7.434 1 86.69 250 LEU B CA 1
ATOM 4895 C C . LEU B 1 250 ? -12.688 21.703 7.188 1 86.69 250 LEU B C 1
ATOM 4897 O O . LEU B 1 250 ? -13.133 21.734 6.039 1 86.69 250 LEU B O 1
ATOM 4901 N N . PRO B 1 251 ? -13.461 21.594 8.297 1 75.31 251 PRO B N 1
ATOM 4902 C CA . PRO B 1 251 ? -14.914 21.688 8.133 1 75.31 251 PRO B CA 1
ATOM 4903 C C . PRO B 1 251 ? -15.344 23.016 7.488 1 75.31 251 PRO B C 1
ATOM 4905 O O . PRO B 1 251 ? -14.695 24.047 7.68 1 75.31 251 PRO B O 1
ATOM 4908 N N . PHE B 1 252 ? -16.312 22.922 6.574 1 64.19 252 PHE B N 1
ATOM 4909 C CA . PHE B 1 252 ? -16.828 23.984 5.723 1 64.19 252 PHE B CA 1
ATOM 4910 C C . PHE B 1 252 ? -17.594 25 6.543 1 64.19 252 PHE B C 1
ATOM 4912 O O . PHE B 1 252 ? -17.781 26.141 6.113 1 64.19 252 PHE B O 1
ATOM 4919 N N . TYR B 1 253 ? -17.781 24.781 7.805 1 60.75 253 TYR B N 1
ATOM 4920 C CA . TYR B 1 253 ? -18.859 25.625 8.32 1 60.75 253 TYR B CA 1
ATOM 4921 C C . TYR B 1 253 ? -18.344 27.031 8.617 1 60.75 253 TYR B C 1
ATOM 4923 O O . TYR B 1 253 ? -17.25 27.188 9.172 1 60.75 253 TYR B O 1
ATOM 4931 N N . GLN B 1 254 ? -19.047 28.156 8.289 1 63.12 254 GLN B N 1
ATOM 4932 C CA . GLN B 1 254 ? -19.234 29.578 8.531 1 63.12 254 GLN B CA 1
ATOM 4933 C C . GLN B 1 254 ? -17.891 30.328 8.523 1 63.12 254 GLN B C 1
ATOM 4935 O O . GLN B 1 254 ? -17.469 30.875 9.547 1 63.12 254 GLN B O 1
ATOM 4940 N N . LEU B 1 255 ? -17.156 30.188 7.406 1 74.5 255 LEU B N 1
ATOM 4941 C CA . LEU B 1 255 ? -16 31.078 7.312 1 74.5 255 LEU B CA 1
ATOM 4942 C C . LEU B 1 255 ? -16.438 32.531 7.379 1 74.5 255 LEU B C 1
ATOM 4944 O O . LEU B 1 255 ? -17.25 32.969 6.574 1 74.5 255 LEU B O 1
ATOM 4948 N N . LYS B 1 256 ? -16.172 33.156 8.523 1 74.69 256 LYS B N 1
ATOM 4949 C CA . LYS B 1 256 ? -16.484 34.594 8.695 1 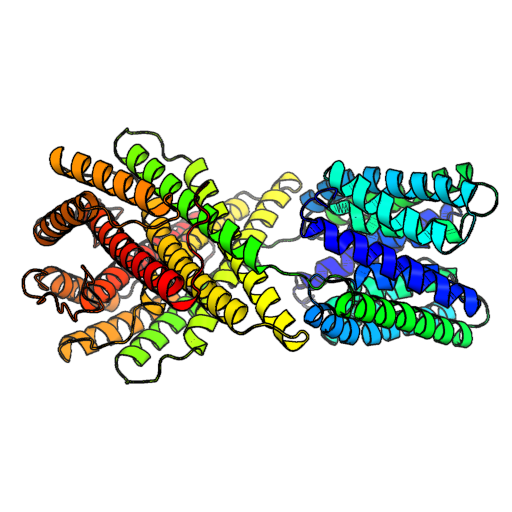74.69 256 LYS B CA 1
ATOM 4950 C C . LYS B 1 256 ? -15.336 35.469 8.211 1 74.69 256 LYS B C 1
ATOM 4952 O O . LYS B 1 256 ? -14.547 35.969 9.008 1 74.69 256 LYS B O 1
ATOM 4957 N N . MET B 1 257 ? -15.156 35.469 6.836 1 78.38 257 MET B N 1
ATOM 4958 C CA . MET B 1 257 ? -14.078 36.281 6.293 1 78.38 257 MET B CA 1
ATOM 4959 C C . MET B 1 257 ? -14.633 37.406 5.43 1 78.38 257 MET B C 1
ATOM 4961 O O . MET B 1 257 ? -15.672 37.25 4.785 1 78.38 257 MET B O 1
ATOM 4965 N N . ASP B 1 258 ? -13.961 38.531 5.598 1 82.88 258 ASP B N 1
ATOM 4966 C CA . ASP B 1 258 ? -14.336 39.656 4.742 1 82.88 258 ASP B CA 1
ATOM 4967 C C . ASP B 1 258 ? -14.008 39.344 3.281 1 82.88 258 ASP B C 1
ATOM 4969 O O . ASP B 1 258 ? -13.289 38.406 2.977 1 82.88 258 ASP B O 1
ATOM 4973 N N . ARG B 1 259 ? -14.648 40.062 2.385 1 86.12 259 ARG B N 1
ATOM 4974 C CA . ARG B 1 259 ? -14.523 39.844 0.945 1 86.12 259 ARG B CA 1
ATOM 4975 C C . ARG B 1 259 ? -13.078 40.031 0.494 1 86.12 259 ARG B C 1
ATOM 4977 O O . ARG B 1 259 ? -12.602 39.281 -0.368 1 86.12 259 ARG B O 1
ATOM 4984 N N . GLU B 1 260 ? -12.375 40.969 1.071 1 87.81 260 GLU B N 1
ATOM 4985 C CA . GLU B 1 260 ? -10.992 41.219 0.7 1 87.81 260 GLU B CA 1
ATOM 4986 C C . GLU B 1 260 ? -10.102 40 1.046 1 87.81 260 GLU B C 1
ATOM 4988 O O . GLU B 1 260 ? -9.234 39.625 0.259 1 87.81 260 GLU B O 1
ATOM 4993 N N . CYS B 1 261 ? -10.383 39.469 2.189 1 88.31 261 CYS B N 1
ATOM 4994 C CA . CYS B 1 261 ? -9.609 38.312 2.623 1 88.31 261 CYS B CA 1
ATOM 4995 C C . CYS B 1 261 ? -9.906 37.094 1.745 1 88.31 261 CYS B C 1
ATOM 4997 O O . CYS B 1 261 ? -8.992 36.344 1.408 1 88.31 261 CYS B O 1
ATOM 4999 N N . LYS B 1 262 ? -11.125 37 1.333 1 89.31 262 LYS B N 1
ATOM 5000 C CA . LYS B 1 262 ? -11.516 35.906 0.462 1 89.31 262 LYS B CA 1
ATOM 5001 C C . LYS B 1 262 ? -10.797 35.969 -0.882 1 89.31 262 LYS B C 1
ATOM 5003 O O . LYS B 1 262 ? -10.289 34.969 -1.378 1 89.31 262 LYS B O 1
ATOM 5008 N N . GLU B 1 263 ? -10.773 37.062 -1.417 1 90.81 263 GLU B N 1
ATOM 5009 C CA . GLU B 1 263 ? -10.102 37.281 -2.699 1 90.81 263 GLU B CA 1
ATOM 5010 C C . GLU B 1 263 ? -8.594 37.031 -2.58 1 90.81 263 GLU B C 1
ATOM 5012 O O . GLU B 1 263 ? -7.977 36.5 -3.488 1 90.81 263 GLU B O 1
ATOM 5017 N N . LEU B 1 264 ? -8.023 37.5 -1.458 1 91.44 264 LEU B N 1
ATOM 5018 C CA . LEU B 1 264 ? -6.598 37.312 -1.212 1 91.44 264 LEU B CA 1
ATOM 5019 C C . LEU B 1 264 ? -6.258 35.812 -1.168 1 91.44 264 LEU B C 1
ATOM 5021 O O . LEU B 1 264 ? -5.262 35.375 -1.751 1 91.44 264 LEU B O 1
ATOM 5025 N N . ILE B 1 265 ? -7.109 35.094 -0.527 1 91.88 265 ILE B N 1
ATOM 5026 C CA . ILE B 1 265 ? -6.891 33.656 -0.398 1 91.88 265 ILE B CA 1
ATOM 5027 C C . ILE B 1 265 ? -7.004 32.969 -1.768 1 91.88 265 ILE B C 1
ATOM 5029 O O . ILE B 1 265 ? -6.16 32.156 -2.139 1 91.88 265 ILE B O 1
ATOM 5033 N N . LEU B 1 266 ? -8 33.344 -2.539 1 92.25 266 LEU B N 1
ATOM 5034 C CA . LEU B 1 266 ? -8.203 32.781 -3.867 1 92.25 266 LEU B CA 1
ATOM 5035 C C . LEU B 1 266 ? -7.016 33.062 -4.773 1 92.25 266 LEU B C 1
ATOM 5037 O O . LEU B 1 266 ? -6.539 32.188 -5.492 1 92.25 266 LEU B O 1
ATOM 5041 N N . CYS B 1 267 ? -6.527 34.25 -4.699 1 92.19 267 CYS B N 1
ATOM 5042 C CA . CYS B 1 267 ? -5.391 34.656 -5.52 1 92.19 267 CYS B CA 1
ATOM 5043 C C . CYS B 1 267 ? -4.121 33.938 -5.086 1 92.19 267 CYS B C 1
ATOM 5045 O O . CYS B 1 267 ? -3.314 33.531 -5.93 1 92.19 267 CYS B O 1
ATOM 5047 N N . THR B 1 268 ? -3.973 33.844 -3.795 1 92.75 268 THR B N 1
ATOM 5048 C CA . THR B 1 268 ? -2.801 33.156 -3.264 1 92.75 268 THR B CA 1
ATOM 5049 C C . THR B 1 268 ? -2.789 31.703 -3.689 1 92.75 268 THR B C 1
ATOM 5051 O O . THR B 1 268 ? -1.758 31.172 -4.121 1 92.75 268 THR B O 1
ATOM 5054 N N . VAL B 1 269 ? -3.928 31.062 -3.623 1 94.31 269 VAL B N 1
ATOM 5055 C CA . VAL B 1 269 ? -4.031 29.656 -3.992 1 94.31 269 VAL B CA 1
ATOM 5056 C C . VAL B 1 269 ? -3.777 29.484 -5.488 1 94.31 269 VAL B C 1
ATOM 5058 O O . VAL B 1 269 ? -3.117 28.531 -5.914 1 94.31 269 VAL B O 1
ATOM 5061 N N . ALA B 1 270 ? -4.258 30.375 -6.266 1 92.56 270 ALA B N 1
ATOM 5062 C CA . ALA B 1 270 ? -4.012 30.344 -7.707 1 92.56 270 ALA B CA 1
ATOM 5063 C C . ALA B 1 270 ? -2.523 30.469 -8.008 1 92.56 270 ALA B C 1
ATOM 5065 O O . ALA B 1 270 ? -2.008 29.812 -8.922 1 92.56 270 ALA B O 1
ATOM 5066 N N . SER B 1 271 ? -1.889 31.359 -7.281 1 92.19 271 SER B N 1
ATOM 5067 C CA . SER B 1 271 ? -0.45 31.531 -7.453 1 92.19 271 SER B CA 1
ATOM 5068 C C . SER B 1 271 ? 0.309 30.266 -7.066 1 92.19 271 SER B C 1
ATOM 5070 O O . SER B 1 271 ? 1.272 29.875 -7.73 1 92.19 271 SER B O 1
ATOM 5072 N N . ILE B 1 272 ? -0.117 29.672 -5.977 1 93.38 272 ILE B N 1
ATOM 5073 C CA . ILE B 1 272 ? 0.49 28.422 -5.527 1 93.38 272 ILE B CA 1
ATOM 5074 C C . ILE B 1 272 ? 0.325 27.359 -6.602 1 93.38 272 ILE B C 1
ATOM 5076 O O . ILE B 1 272 ? 1.281 26.656 -6.941 1 93.38 272 ILE B O 1
ATOM 5080 N N . LYS B 1 273 ? -0.858 27.219 -7.152 1 94.19 273 LYS B N 1
ATOM 5081 C CA . LYS B 1 273 ? -1.13 26.25 -8.203 1 94.19 273 LYS B CA 1
ATOM 5082 C C . LYS B 1 273 ? -0.224 26.469 -9.414 1 94.19 273 LYS B C 1
ATOM 5084 O O . LYS B 1 273 ? 0.332 25.531 -9.969 1 94.19 273 LYS B O 1
ATOM 5089 N N . SER B 1 274 ? -0.08 27.703 -9.742 1 92 274 SER B N 1
ATOM 5090 C CA . SER B 1 274 ? 0.765 28.031 -10.883 1 92 274 SER B CA 1
ATOM 5091 C C . SER B 1 274 ? 2.221 27.672 -10.625 1 92 274 SER B C 1
ATOM 5093 O O . SER B 1 274 ? 2.898 27.141 -11.508 1 92 274 SER B O 1
ATOM 5095 N N . MET B 1 275 ? 2.682 27.922 -9.43 1 91.06 275 MET B N 1
ATOM 5096 C CA . MET B 1 275 ? 4.062 27.609 -9.07 1 91.06 275 MET B CA 1
ATOM 5097 C C . MET B 1 275 ? 4.293 26.109 -9.062 1 91.06 275 MET B C 1
ATOM 5099 O O . MET B 1 275 ? 5.324 25.625 -9.547 1 91.06 275 MET B O 1
ATOM 5103 N N . LEU B 1 276 ? 3.34 25.391 -8.531 1 92.88 276 LEU B N 1
ATOM 5104 C CA . LEU B 1 276 ? 3.479 23.938 -8.406 1 92.88 276 LEU B CA 1
ATOM 5105 C C . LEU B 1 276 ? 3.357 23.266 -9.766 1 92.88 276 LEU B C 1
ATOM 5107 O O . LEU B 1 276 ? 3.895 22.172 -9.969 1 92.88 276 LEU B O 1
ATOM 5111 N N . SER B 1 277 ? 2.688 23.906 -10.68 1 91.19 277 SER B N 1
ATOM 5112 C CA . SER B 1 277 ? 2.518 23.328 -12.016 1 91.19 277 SER B CA 1
ATOM 5113 C C . SER B 1 277 ? 3.689 23.672 -12.922 1 91.19 277 SER B C 1
ATOM 5115 O O . SER B 1 277 ? 3.871 23.062 -13.977 1 91.19 277 SER B O 1
ATOM 5117 N N . ASP B 1 278 ? 4.43 24.641 -12.438 1 85.56 278 ASP B N 1
ATOM 5118 C CA . ASP B 1 278 ? 5.566 25.078 -13.25 1 85.56 278 ASP B CA 1
ATOM 5119 C C . ASP B 1 278 ? 6.766 24.156 -13.047 1 85.56 278 ASP B C 1
ATOM 5121 O O . ASP B 1 278 ? 7.223 23.953 -11.922 1 85.56 278 ASP B O 1
ATOM 5125 N N . GLN B 1 279 ? 7.277 23.656 -14.055 1 76.5 279 GLN B N 1
ATOM 5126 C CA . GLN B 1 279 ? 8.398 22.734 -14 1 76.5 279 GLN B CA 1
ATOM 5127 C C . GLN B 1 279 ? 9.688 23.438 -13.602 1 76.5 279 GLN B C 1
ATOM 5129 O O . GLN B 1 279 ? 10.57 22.844 -12.984 1 76.5 279 GLN B O 1
ATOM 5134 N N . GLU B 1 280 ? 9.711 24.672 -13.875 1 76.88 280 GLU B N 1
ATOM 5135 C CA . GLU B 1 280 ? 10.961 25.391 -13.664 1 76.88 280 GLU B CA 1
ATOM 5136 C C . GLU B 1 280 ? 10.945 26.141 -12.328 1 76.88 280 GLU B C 1
ATOM 5138 O O . GLU B 1 280 ? 11.992 26.562 -11.844 1 76.88 280 GLU B O 1
ATOM 5143 N N . PHE B 1 281 ? 9.898 26.062 -11.617 1 73.06 281 PHE B N 1
ATOM 5144 C CA . PHE B 1 281 ? 9.742 26.734 -10.336 1 73.06 281 PHE B CA 1
ATOM 5145 C C . PHE B 1 281 ? 10.328 28.141 -10.391 1 73.06 281 PHE B C 1
ATOM 5147 O O . PHE B 1 281 ? 11.094 28.531 -9.508 1 73.06 281 PHE B O 1
ATOM 5154 N N . ILE B 1 282 ? 9.984 28.891 -11.469 1 69.69 282 ILE B N 1
ATOM 5155 C CA . ILE B 1 282 ? 10.492 30.25 -11.57 1 69.69 282 ILE B CA 1
ATOM 5156 C C . ILE B 1 282 ? 9.773 31.141 -10.562 1 69.69 282 ILE B C 1
ATOM 5158 O O . ILE B 1 282 ? 8.539 31.188 -10.523 1 69.69 282 ILE B O 1
ATOM 5162 N N . TYR B 1 283 ? 10.539 31.641 -9.727 1 69.19 283 TYR B N 1
ATOM 5163 C CA . TYR B 1 283 ? 10.023 32.5 -8.672 1 69.19 283 TYR B CA 1
ATOM 5164 C C . TYR B 1 283 ? 9.336 33.75 -9.266 1 69.19 283 TYR B C 1
ATOM 5166 O O . TYR B 1 283 ? 9.938 34.5 -10.039 1 69.19 283 TYR B O 1
ATOM 5174 N N . LYS B 1 284 ? 8.078 33.812 -9.055 1 73.5 284 LYS B N 1
ATOM 5175 C CA . LYS B 1 284 ? 7.301 34.938 -9.547 1 73.5 284 LYS B CA 1
ATOM 5176 C C . LYS B 1 284 ? 7.102 36 -8.445 1 73.5 284 LYS B C 1
ATOM 5178 O O . LYS B 1 284 ? 6.766 35.656 -7.312 1 73.5 284 LYS B O 1
ATOM 5183 N N . GLU B 1 285 ? 7.387 37.219 -8.695 1 74.69 285 GLU B N 1
ATOM 5184 C CA . GLU B 1 285 ? 7.305 38.344 -7.762 1 74.69 285 GLU B CA 1
ATOM 5185 C C . GLU B 1 285 ? 5.906 38.438 -7.164 1 74.69 285 GLU B C 1
ATOM 5187 O O . GLU B 1 285 ? 5.754 38.75 -5.98 1 74.69 285 GLU B O 1
ATOM 5192 N N . ASP B 1 286 ? 4.922 38.156 -7.93 1 76.56 286 ASP B N 1
ATOM 5193 C CA . ASP B 1 286 ? 3.541 38.25 -7.461 1 76.56 286 ASP B CA 1
ATOM 5194 C C . ASP B 1 286 ? 3.273 37.25 -6.344 1 76.56 286 ASP B C 1
ATOM 5196 O O . ASP B 1 286 ? 2.521 37.531 -5.41 1 76.56 286 ASP B O 1
ATOM 5200 N N . PHE B 1 287 ? 4.047 36.25 -6.367 1 80.25 287 PHE B N 1
ATOM 5201 C CA . PHE B 1 287 ? 3.881 35.188 -5.367 1 80.25 287 PHE B CA 1
ATOM 5202 C C . PHE B 1 287 ? 4.344 35.688 -3.996 1 80.25 287 PHE B C 1
ATOM 5204 O O . PHE B 1 287 ? 3.639 35.5 -3 1 80.25 287 PHE B O 1
ATOM 5211 N N . HIS B 1 288 ? 5.371 36.375 -3.951 1 79.56 288 HIS B N 1
ATOM 5212 C CA . HIS B 1 288 ? 5.918 36.875 -2.689 1 79.56 288 HIS B CA 1
ATOM 5213 C C . HIS B 1 288 ? 5.055 38 -2.113 1 79.56 288 HIS B C 1
ATOM 5215 O O . HIS B 1 288 ? 4.859 38.062 -0.898 1 79.56 288 HIS B O 1
ATOM 5221 N N . GLU B 1 289 ? 4.559 38.812 -3.02 1 84.38 289 GLU B N 1
ATOM 5222 C CA . GLU B 1 289 ? 3.723 39.906 -2.584 1 84.38 289 GLU B CA 1
ATOM 5223 C C . GLU B 1 289 ? 2.43 39.406 -1.941 1 84.38 289 GLU B C 1
ATOM 5225 O O . GLU B 1 289 ? 2.014 39.938 -0.899 1 84.38 289 GLU B O 1
ATOM 5230 N N . ASN B 1 290 ? 1.827 38.469 -2.562 1 85.31 290 ASN B N 1
ATOM 5231 C CA . ASN B 1 290 ? 0.601 37.875 -2.02 1 85.31 290 ASN B CA 1
ATOM 5232 C C . ASN B 1 290 ? 0.835 37.25 -0.651 1 85.31 290 ASN B C 1
ATOM 5234 O O . ASN B 1 290 ? 0.007 37.406 0.251 1 85.31 290 ASN B O 1
ATOM 5238 N N . MET B 1 291 ? 1.949 36.75 -0.467 1 86.19 291 MET B N 1
ATOM 5239 C CA . MET B 1 291 ? 2.227 36.031 0.772 1 86.19 291 MET B CA 1
ATOM 5240 C C . MET B 1 291 ? 2.496 37 1.917 1 86.19 291 MET B C 1
ATOM 5242 O O . MET B 1 291 ? 2.135 36.719 3.064 1 86.19 291 MET B O 1
ATOM 5246 N N . GLU B 1 292 ? 3.094 38.094 1.534 1 86.38 292 GLU B N 1
ATOM 5247 C CA . GLU B 1 292 ? 3.283 39.094 2.553 1 86.38 292 GLU B CA 1
ATOM 5248 C C . GLU B 1 292 ? 1.944 39.656 3.041 1 86.38 292 GLU B C 1
ATOM 5250 O O . GLU B 1 292 ? 1.787 39.969 4.227 1 86.38 292 GLU B O 1
ATOM 5255 N N . LYS B 1 293 ? 1.041 39.719 2.127 1 90.25 293 LYS B N 1
ATOM 5256 C CA . LYS B 1 293 ? -0.301 40.188 2.496 1 90.25 293 LYS B CA 1
ATOM 5257 C C . LYS B 1 293 ? -0.99 39.156 3.387 1 90.25 293 LYS B C 1
ATOM 5259 O O . LYS B 1 293 ? -1.64 39.5 4.371 1 90.25 293 LYS B O 1
ATOM 5264 N N . VAL B 1 294 ? -0.813 37.906 3.051 1 90.31 294 VAL B N 1
ATOM 5265 C CA . VAL B 1 294 ? -1.403 36.844 3.852 1 90.31 294 VAL B CA 1
ATOM 5266 C C . VAL B 1 294 ? -0.803 36.844 5.254 1 90.31 294 VAL B C 1
ATOM 5268 O O . VAL B 1 294 ? -1.521 36.688 6.246 1 90.31 294 VAL B O 1
ATOM 5271 N N . LYS B 1 295 ? 0.486 37 5.309 1 89.31 295 LYS B N 1
ATOM 5272 C CA . LYS B 1 295 ? 1.165 37.062 6.602 1 89.31 295 LYS B CA 1
ATOM 5273 C C . LYS B 1 295 ? 0.628 38.219 7.445 1 89.31 295 LYS B C 1
ATOM 5275 O O . LYS B 1 295 ? 0.416 38.062 8.648 1 89.31 295 LYS B O 1
ATOM 5280 N N . THR B 1 296 ? 0.411 39.344 6.805 1 87.38 296 THR B N 1
ATOM 5281 C CA . THR B 1 296 ? -0.11 40.531 7.496 1 87.38 296 THR B CA 1
ATOM 5282 C C . THR B 1 296 ? -1.506 40.25 8.047 1 87.38 296 THR B C 1
ATOM 5284 O O . THR B 1 296 ? -1.801 40.594 9.195 1 87.38 296 THR B O 1
ATOM 5287 N N . VAL B 1 297 ? -2.316 39.625 7.258 1 87 297 VAL B N 1
ATOM 5288 C CA . VAL B 1 297 ? -3.668 39.281 7.699 1 87 297 VAL B CA 1
ATOM 5289 C C . VAL B 1 297 ? -3.607 38.281 8.844 1 87 297 VAL B C 1
ATOM 5291 O O . VAL B 1 297 ? -4.367 38.375 9.812 1 87 297 VAL B O 1
ATOM 5294 N N . PHE B 1 298 ? -2.727 37.375 8.766 1 87.12 298 PHE B N 1
ATOM 5295 C CA . PHE B 1 298 ? -2.555 36.344 9.789 1 87.12 298 PHE B CA 1
ATOM 5296 C C . PHE B 1 298 ? -2.139 36.969 11.117 1 87.12 298 PHE B C 1
ATOM 5298 O O . PHE B 1 298 ? -2.648 36.594 12.172 1 87.12 298 PHE B O 1
ATOM 5305 N N . THR B 1 299 ? -1.22 37.938 11.055 1 82 299 THR B N 1
ATOM 5306 C CA . THR B 1 299 ? -0.693 38.562 12.266 1 82 299 THR B CA 1
ATOM 5307 C C . THR B 1 299 ? -1.726 39.5 12.875 1 82 299 THR B C 1
ATOM 5309 O O . THR B 1 299 ? -1.745 39.688 14.094 1 82 299 THR B O 1
ATOM 5312 N N . GLN B 1 300 ? -2.549 40.062 11.992 1 77.5 300 GLN B N 1
ATOM 5313 C CA . GLN B 1 300 ? -3.549 41.031 12.469 1 77.5 300 GLN B CA 1
ATOM 5314 C C . GLN B 1 300 ? -4.758 40.281 13.062 1 77.5 300 GLN B C 1
ATOM 5316 O O . GLN B 1 300 ? -5.52 40.875 13.828 1 77.5 300 GLN B O 1
ATOM 5321 N N . GLN B 1 301 ? -4.93 39.062 12.594 1 70.81 301 GLN B N 1
ATOM 5322 C CA . GLN B 1 301 ? -6.074 38.344 13.117 1 70.81 301 GLN B CA 1
ATOM 5323 C C . GLN B 1 301 ? -5.895 38.031 14.602 1 70.81 301 GLN B C 1
ATOM 5325 O O . GLN B 1 301 ? -4.863 37.5 15.008 1 70.81 301 GLN B O 1
ATOM 5330 N N . ASN B 1 302 ? -6.074 38.969 15.508 1 54.34 302 ASN B N 1
ATOM 5331 C CA . ASN B 1 302 ? -6.055 38.781 16.953 1 54.34 302 ASN B CA 1
ATOM 5332 C C . ASN B 1 302 ? -6.922 37.625 17.391 1 54.34 302 ASN B C 1
ATOM 5334 O O . ASN B 1 302 ? -8.125 37.594 17.109 1 54.34 302 ASN B O 1
ATOM 5338 N N . PRO B 1 303 ? -6.234 36.469 17.688 1 51.84 303 PRO B N 1
ATOM 5339 C CA . PRO B 1 303 ? -7.09 35.375 18.203 1 51.84 303 PRO B CA 1
ATOM 5340 C C . PRO B 1 303 ? -8.031 35.875 19.312 1 51.84 303 PRO B C 1
ATOM 5342 O O . PRO B 1 303 ? -8.891 35.094 19.766 1 51.84 303 PRO B O 1
ATOM 5345 N N . LYS B 1 304 ? -7.77 36.938 20.078 1 49.38 304 LYS B N 1
ATOM 5346 C CA . LYS B 1 304 ? -8.562 37.406 21.203 1 49.38 304 LYS B CA 1
ATOM 5347 C C . LYS B 1 304 ? -10.055 37.406 20.859 1 49.38 304 LYS B C 1
ATOM 5349 O O . LYS B 1 304 ? -10.891 37.125 21.719 1 49.38 304 LYS B O 1
ATOM 5354 N N . GLU B 1 305 ? -10.367 38.156 19.75 1 46.56 305 GLU B N 1
ATOM 5355 C CA . GLU B 1 305 ? -11.781 38.469 19.516 1 46.56 305 GLU B CA 1
ATOM 5356 C C . GLU B 1 305 ? -12.5 37.25 18.938 1 46.56 305 GLU B C 1
ATOM 5358 O O . GLU B 1 305 ? -13.711 37.281 18.719 1 46.56 305 GLU B O 1
ATOM 5363 N N . ASP B 1 306 ? -11.828 36.469 18.406 1 45.25 306 ASP B N 1
ATOM 5364 C CA . ASP B 1 306 ? -12.656 35.375 17.891 1 45.25 306 ASP B CA 1
ATOM 5365 C C . ASP B 1 306 ? -13.469 34.719 19.016 1 45.25 306 ASP B C 1
ATOM 5367 O O . ASP B 1 306 ? -12.898 34.125 19.922 1 45.25 306 ASP B O 1
ATOM 5371 N N . GLU B 1 307 ? -14.469 35.375 19.422 1 42.97 307 GLU B N 1
ATOM 5372 C CA . GLU B 1 307 ? -15.547 34.812 20.219 1 42.97 307 GLU B CA 1
ATOM 5373 C C . GLU B 1 307 ? -15.555 33.281 20.094 1 42.97 307 GLU B C 1
ATOM 5375 O O . GLU B 1 307 ? -15.523 32.75 18.984 1 42.97 307 GLU B O 1
ATOM 5380 N N . MET B 1 308 ? -14.953 32.562 21.109 1 44.81 308 MET B N 1
ATOM 5381 C CA . MET B 1 308 ? -15.289 31.172 21.312 1 44.81 308 MET B CA 1
ATOM 5382 C C . MET B 1 308 ? -16.609 30.828 20.625 1 44.81 308 MET B C 1
ATOM 5384 O O . MET B 1 308 ? -17.672 31.234 21.094 1 44.81 308 MET B O 1
ATOM 5388 N N . ILE B 1 309 ? -16.75 31.062 19.484 1 41.31 309 ILE B N 1
ATOM 5389 C CA . ILE B 1 309 ? -18.016 30.5 19.016 1 41.31 309 ILE B CA 1
ATOM 5390 C C . ILE B 1 309 ? -18.25 29.156 19.688 1 41.31 309 ILE B C 1
ATOM 5392 O O . ILE B 1 309 ? -17.641 28.141 19.297 1 41.31 309 ILE B O 1
ATOM 5396 N N . SER B 1 310 ? -18.203 29.156 20.969 1 41.06 310 SER B N 1
ATOM 5397 C CA . SER B 1 310 ? -18.719 28 21.672 1 41.06 310 SER B CA 1
ATOM 5398 C C . SER B 1 310 ? -20.078 27.578 21.156 1 41.06 310 SER B C 1
ATOM 5400 O O . SER B 1 310 ? -21.094 28.203 21.484 1 41.06 310 SER B O 1
ATOM 5402 N N . THR B 1 311 ? -20.25 27.359 19.938 1 40.97 311 THR B N 1
ATOM 5403 C CA . THR B 1 311 ? -21.484 26.594 19.875 1 40.97 311 THR B CA 1
ATOM 5404 C C . THR B 1 311 ? -21.391 25.375 20.797 1 40.97 311 THR B C 1
ATOM 5406 O O . THR B 1 311 ? -20.312 24.844 21.031 1 40.97 311 THR B O 1
ATOM 5409 N N . PRO B 1 312 ? -22.266 25.172 21.609 1 44.38 312 PRO B N 1
ATOM 5410 C CA . PRO B 1 312 ? -22.25 24.062 22.562 1 44.38 312 PRO B CA 1
ATOM 5411 C C . PRO B 1 312 ? -21.5 22.844 22.047 1 44.38 312 PRO B C 1
ATOM 5413 O O . PRO B 1 312 ? -20.859 22.125 22.812 1 44.38 312 PRO B O 1
ATOM 5416 N N . ASP B 1 313 ? -21.469 22.578 20.703 1 48.91 313 ASP B N 1
ATOM 5417 C CA . ASP B 1 313 ? -21.062 21.281 20.172 1 48.91 313 ASP B CA 1
ATOM 5418 C C . ASP B 1 313 ? -19.625 21.328 19.625 1 48.91 313 ASP B C 1
ATOM 5420 O O . ASP B 1 313 ? -19.031 20.281 19.344 1 48.91 313 ASP B O 1
ATOM 5424 N N . HIS B 1 314 ? -18.984 22.594 19.188 1 53.19 314 HIS B N 1
ATOM 5425 C CA . HIS B 1 314 ? -17.688 22.5 18.547 1 53.19 314 HIS B CA 1
ATOM 5426 C C . HIS B 1 314 ? -16.703 23.5 19.141 1 53.19 314 HIS B C 1
ATOM 5428 O O . HIS B 1 314 ? -16.75 24.688 18.812 1 53.19 314 HIS B O 1
ATOM 5434 N N . HIS B 1 315 ? -16.078 23.297 20.312 1 57.38 315 HIS B N 1
ATOM 5435 C CA . HIS B 1 315 ? -15.055 24.156 20.891 1 57.38 315 HIS B CA 1
ATOM 5436 C C . HIS B 1 315 ? -13.727 24 20.156 1 57.38 315 HIS B C 1
ATOM 5438 O O . HIS B 1 315 ? -12.984 23.047 20.406 1 57.38 315 HIS B O 1
ATOM 5444 N N . HIS B 1 316 ? -13.609 24.719 18.953 1 66.88 316 HIS B N 1
ATOM 5445 C CA . HIS B 1 316 ? -12.281 24.734 18.359 1 66.88 316 HIS B CA 1
ATOM 5446 C C . HIS B 1 316 ? -11.453 25.891 18.891 1 66.88 316 HIS B C 1
ATOM 5448 O O . HIS B 1 316 ? -11.953 27.016 19.047 1 66.88 316 HIS B O 1
ATOM 5454 N N . LEU B 1 317 ? -10.242 25.609 19.328 1 77.5 317 LEU B N 1
ATOM 5455 C CA . LEU B 1 317 ? -9.328 26.609 19.859 1 77.5 317 LEU B CA 1
ATOM 5456 C C . LEU B 1 317 ? -8.82 27.531 18.75 1 77.5 317 LEU B C 1
ATOM 5458 O O . LEU B 1 317 ? -8.461 28.688 19.016 1 77.5 317 LEU B O 1
ATOM 5462 N N . ILE B 1 318 ? -8.844 27.047 17.484 1 83.25 318 ILE B N 1
ATOM 5463 C CA . ILE B 1 318 ? -8.352 27.828 16.344 1 83.25 318 ILE B CA 1
ATOM 5464 C C . ILE B 1 318 ? -9.469 28.031 15.328 1 83.25 318 ILE B C 1
ATOM 5466 O O . ILE B 1 318 ? -10.195 27.078 15.008 1 83.25 318 ILE B O 1
ATOM 5470 N N . SER B 1 319 ? -9.656 29.281 14.922 1 83.06 319 SER B N 1
ATOM 5471 C CA . SER B 1 319 ? -10.688 29.578 13.93 1 83.06 319 SER B CA 1
ATOM 5472 C C . SER B 1 319 ? -10.32 29 12.562 1 83.06 319 SER B C 1
ATOM 5474 O O . SER B 1 319 ? -9.133 28.875 12.234 1 83.06 319 SER B O 1
ATOM 5476 N N . PRO B 1 320 ? -11.266 28.609 11.797 1 86.12 320 PRO B N 1
ATOM 5477 C CA . PRO B 1 320 ? -10.992 28.094 10.453 1 86.12 320 PRO B CA 1
ATOM 5478 C C . PRO B 1 320 ? -10.195 29.078 9.602 1 86.12 320 PRO B C 1
ATOM 5480 O O . PRO B 1 320 ? -9.406 28.672 8.75 1 86.12 320 PRO B O 1
ATOM 5483 N N . GLU B 1 321 ? -10.367 30.344 9.828 1 86.88 321 GLU B N 1
ATOM 5484 C CA . GLU B 1 321 ? -9.633 31.375 9.086 1 86.88 321 GLU B CA 1
ATOM 5485 C C . GLU B 1 321 ? -8.141 31.312 9.406 1 86.88 321 GLU B C 1
ATOM 5487 O O . GLU B 1 321 ? -7.309 31.406 8.508 1 86.88 321 GLU B O 1
ATOM 5492 N N . THR B 1 322 ? -7.91 31.172 10.703 1 86.94 322 THR B N 1
ATOM 5493 C CA . THR B 1 322 ? -6.52 31.094 11.141 1 86.94 322 THR B CA 1
ATOM 5494 C C . THR B 1 322 ? -5.852 29.844 10.562 1 86.94 322 THR B C 1
ATOM 5496 O O . THR B 1 322 ? -4.68 29.875 10.18 1 86.94 322 THR B O 1
ATOM 5499 N N . VAL B 1 323 ? -6.637 28.797 10.492 1 89.75 323 VAL B N 1
ATOM 5500 C CA . VAL B 1 323 ? -6.117 27.531 9.953 1 89.75 323 VAL B CA 1
ATOM 5501 C C . VAL B 1 323 ? -5.734 27.734 8.492 1 89.75 323 VAL B C 1
ATOM 5503 O O . VAL B 1 323 ? -4.637 27.344 8.078 1 89.75 323 VAL B O 1
ATOM 5506 N N . ILE B 1 324 ? -6.609 28.328 7.742 1 91.81 324 ILE B N 1
ATOM 5507 C CA . ILE B 1 324 ? -6.387 28.516 6.312 1 91.81 324 ILE B CA 1
ATOM 5508 C C . ILE B 1 324 ? -5.133 29.359 6.094 1 91.81 324 ILE B C 1
ATOM 5510 O O . ILE B 1 324 ? -4.262 29 5.301 1 91.81 324 ILE B O 1
ATOM 5514 N N . LEU B 1 325 ? -5.059 30.438 6.848 1 90.56 325 LEU B N 1
ATOM 5515 C CA . LEU B 1 325 ? -3.938 31.359 6.688 1 90.56 325 LEU B CA 1
ATOM 5516 C C . LEU B 1 325 ? -2.625 30.688 7.086 1 90.56 325 LEU B C 1
ATOM 5518 O O . LEU B 1 325 ? -1.626 30.797 6.371 1 90.56 325 LEU B O 1
ATOM 5522 N N . TYR B 1 326 ? -2.67 29.969 8.164 1 91.62 326 TYR B N 1
ATOM 5523 C CA . TYR B 1 326 ? -1.48 29.25 8.625 1 91.62 326 TYR B CA 1
ATOM 5524 C C . TYR B 1 326 ? -1.019 28.234 7.598 1 91.62 326 TYR B C 1
ATOM 5526 O O . TYR B 1 326 ? 0.173 28.156 7.289 1 91.62 326 TYR B O 1
ATOM 5534 N N . GLU B 1 327 ? -1.916 27.469 7.133 1 94.44 327 GLU B N 1
ATOM 5535 C CA . GLU B 1 327 ? -1.578 26.406 6.184 1 94.44 327 GLU B CA 1
ATOM 5536 C C . GLU B 1 327 ? -1.03 27 4.883 1 94.44 327 GLU B C 1
ATOM 5538 O O . GLU B 1 327 ? -0.087 26.453 4.301 1 94.44 327 GLU B O 1
ATOM 5543 N N . LEU B 1 328 ? -1.623 28.062 4.445 1 93.75 328 LEU B N 1
ATOM 5544 C CA . LEU B 1 328 ? -1.146 28.688 3.221 1 93.75 328 LEU B CA 1
ATOM 5545 C C . LEU B 1 328 ? 0.274 29.219 3.398 1 93.75 328 LEU B C 1
ATOM 5547 O O . LEU B 1 328 ? 1.106 29.094 2.498 1 93.75 328 LEU B O 1
ATOM 5551 N N . LEU B 1 329 ? 0.548 29.812 4.574 1 92.44 329 LEU B N 1
ATOM 5552 C CA . LEU B 1 329 ? 1.889 30.312 4.852 1 92.44 329 LEU B CA 1
ATOM 5553 C C . LEU B 1 329 ? 2.896 29.172 4.91 1 92.44 329 LEU B C 1
ATOM 5555 O O . LEU B 1 329 ? 4.008 29.281 4.387 1 92.44 329 LEU B O 1
ATOM 5559 N N . SER B 1 330 ? 2.506 28.094 5.531 1 93.12 330 SER B N 1
ATOM 5560 C CA . SER B 1 330 ? 3.373 26.922 5.633 1 93.12 330 SER B CA 1
ATOM 5561 C C . SER B 1 330 ? 3.648 26.328 4.258 1 93.12 330 SER B C 1
ATOM 5563 O O . SER B 1 330 ? 4.777 25.922 3.967 1 93.12 330 SER B O 1
ATOM 5565 N N . ILE B 1 331 ? 2.623 26.25 3.412 1 94.75 331 ILE B N 1
ATOM 5566 C CA . ILE B 1 331 ? 2.762 25.719 2.059 1 94.75 331 ILE B CA 1
ATOM 5567 C C . ILE B 1 331 ? 3.725 26.594 1.262 1 94.75 331 ILE B C 1
ATOM 5569 O O . ILE B 1 331 ? 4.562 26.094 0.513 1 94.75 331 ILE B O 1
ATOM 5573 N N . HIS B 1 332 ? 3.59 27.859 1.449 1 91.5 332 HIS B N 1
ATOM 5574 C CA . HIS B 1 332 ? 4.492 28.781 0.776 1 91.5 332 HIS B CA 1
ATOM 5575 C C . HIS B 1 332 ? 5.941 28.531 1.169 1 91.5 332 HIS B C 1
ATOM 5577 O O . HIS B 1 332 ? 6.832 28.547 0.316 1 91.5 332 HIS B O 1
ATOM 5583 N N . ASP B 1 333 ? 6.207 28.344 2.428 1 90.69 333 ASP B N 1
ATOM 5584 C CA . ASP B 1 333 ? 7.562 28.062 2.895 1 90.69 333 ASP B CA 1
ATOM 5585 C C . ASP B 1 333 ? 8.125 26.812 2.223 1 90.69 333 ASP B C 1
ATOM 5587 O O . ASP B 1 333 ? 9.305 26.781 1.847 1 90.69 333 ASP B O 1
ATOM 5591 N N . LEU B 1 334 ? 7.316 25.875 2.082 1 92.94 334 LEU B N 1
ATOM 5592 C CA . LEU B 1 334 ? 7.746 24.625 1.463 1 92.94 334 LEU B CA 1
ATOM 5593 C C . LEU B 1 334 ? 8.016 24.828 -0.026 1 92.94 334 LEU B C 1
ATOM 5595 O O . LEU B 1 334 ? 8.945 24.234 -0.576 1 92.94 334 LEU B O 1
ATOM 5599 N N . ILE B 1 335 ? 7.176 25.609 -0.683 1 92.69 335 ILE B N 1
ATOM 5600 C CA . ILE B 1 335 ? 7.379 25.891 -2.1 1 92.69 335 ILE B CA 1
ATOM 5601 C C . ILE B 1 335 ? 8.695 26.641 -2.295 1 92.69 335 ILE B C 1
ATOM 5603 O O . ILE B 1 335 ? 9.422 26.391 -3.254 1 92.69 335 ILE B O 1
ATOM 5607 N N . ASP B 1 336 ? 8.953 27.531 -1.349 1 90.06 336 ASP B N 1
ATOM 5608 C CA . ASP B 1 336 ? 10.227 28.234 -1.398 1 90.06 336 ASP B CA 1
ATOM 5609 C C . ASP B 1 336 ? 11.398 27.266 -1.286 1 90.06 336 ASP B C 1
ATOM 5611 O O . ASP B 1 336 ? 12.414 27.438 -1.967 1 90.06 336 ASP B O 1
ATOM 5615 N N . GLU B 1 337 ? 11.25 26.375 -0.405 1 90.56 337 GLU B N 1
ATOM 5616 C CA . GLU B 1 337 ? 12.289 25.344 -0.273 1 90.56 337 GLU B CA 1
ATOM 5617 C C . GLU B 1 337 ? 12.422 24.531 -1.555 1 90.56 337 GLU B C 1
ATOM 5619 O O . GLU B 1 337 ? 13.539 24.188 -1.962 1 90.56 337 GLU B O 1
ATOM 5624 N N . LEU B 1 338 ? 11.336 24.219 -2.201 1 91.38 338 LEU B N 1
ATOM 5625 C CA . LEU B 1 338 ? 11.336 23.484 -3.463 1 91.38 338 LEU B CA 1
ATOM 5626 C C . LEU B 1 338 ? 12.078 24.266 -4.543 1 91.38 338 LEU B C 1
ATOM 5628 O O . LEU B 1 338 ? 12.836 23.688 -5.32 1 91.38 338 LEU B O 1
ATOM 5632 N N . CYS B 1 339 ? 11.836 25.531 -4.559 1 88.88 339 CYS B N 1
ATOM 5633 C CA . CYS B 1 339 ? 12.5 26.391 -5.527 1 88.88 339 CYS B CA 1
ATOM 5634 C C . CYS B 1 339 ? 14.008 26.406 -5.301 1 88.88 339 CYS B C 1
ATOM 5636 O O . CYS B 1 339 ? 14.781 26.391 -6.258 1 88.88 339 CYS B O 1
ATOM 5638 N N . ARG B 1 340 ? 14.422 26.406 -4.09 1 88.56 340 ARG B N 1
ATOM 5639 C CA . ARG B 1 340 ? 15.844 26.375 -3.768 1 88.56 340 ARG B CA 1
ATOM 5640 C C . ARG B 1 340 ? 16.484 25.062 -4.223 1 88.56 340 ARG B C 1
ATOM 5642 O O . ARG B 1 340 ? 17.578 25.078 -4.797 1 88.56 340 ARG B O 1
ATOM 5649 N N . ILE B 1 341 ? 15.828 24.047 -3.961 1 89.81 341 ILE B N 1
ATOM 5650 C CA . ILE B 1 341 ? 16.344 22.734 -4.355 1 89.81 341 ILE B CA 1
ATOM 5651 C C . ILE B 1 341 ? 16.484 22.672 -5.875 1 89.81 341 ILE B C 1
ATOM 5653 O O . ILE B 1 341 ? 17.484 22.141 -6.391 1 89.81 341 ILE B O 1
ATOM 5657 N N . LYS B 1 342 ? 15.5 23.156 -6.555 1 88.06 342 LYS B N 1
ATOM 5658 C CA . LYS B 1 342 ? 15.562 23.172 -8.016 1 88.06 342 LYS B CA 1
ATOM 5659 C C . LYS B 1 342 ? 16.734 24 -8.516 1 88.06 342 LYS B C 1
ATOM 5661 O O . LYS B 1 342 ? 17.391 23.641 -9.492 1 88.06 342 LYS B O 1
ATOM 5666 N N . THR B 1 343 ? 16.969 25.094 -7.852 1 86.25 343 THR B N 1
ATOM 5667 C CA . THR B 1 343 ? 18.094 25.953 -8.219 1 86.25 343 THR B CA 1
ATOM 5668 C C . THR B 1 343 ? 19.422 25.203 -8.023 1 86.25 343 THR B C 1
ATOM 5670 O O . THR B 1 343 ? 20.312 25.281 -8.883 1 86.25 343 THR B O 1
ATOM 5673 N N . TRP B 1 344 ? 19.5 24.5 -6.926 1 86.5 344 TRP B N 1
ATOM 5674 C CA . TRP B 1 344 ? 20.703 23.719 -6.668 1 86.5 344 TRP B CA 1
ATOM 5675 C C . TRP B 1 344 ? 20.844 22.594 -7.68 1 86.5 344 TRP B C 1
ATOM 5677 O O . TRP B 1 344 ? 21.953 22.297 -8.148 1 86.5 344 TRP B O 1
ATOM 5687 N N . GLU B 1 345 ? 19.766 21.938 -7.969 1 86.81 345 GLU B N 1
ATOM 5688 C CA . GLU B 1 345 ? 19.766 20.859 -8.953 1 86.81 345 GLU B CA 1
ATOM 5689 C C . GLU B 1 345 ? 20.281 21.359 -10.305 1 86.81 345 GLU B C 1
ATOM 5691 O O . GLU B 1 345 ? 21.094 20.688 -10.945 1 86.81 345 GLU B O 1
ATOM 5696 N N . LYS B 1 346 ? 19.844 22.5 -10.758 1 84.06 346 LYS B N 1
ATOM 5697 C CA . LYS B 1 346 ? 20.281 23.078 -12.031 1 84.06 346 LYS B CA 1
ATOM 5698 C C . LYS B 1 346 ? 21.766 23.453 -11.984 1 84.06 346 LYS B C 1
ATOM 5700 O O . LYS B 1 346 ? 22.484 23.25 -12.961 1 84.06 346 LYS B O 1
ATOM 5705 N N . LYS B 1 347 ? 22.172 23.906 -10.898 1 82.56 347 LYS B N 1
ATOM 5706 C CA . LYS B 1 347 ? 23.547 24.359 -10.742 1 82.56 347 LYS B CA 1
ATOM 5707 C C . LYS B 1 347 ? 24.516 23.188 -10.75 1 82.56 347 LYS B C 1
ATOM 5709 O O . LYS B 1 347 ? 25.578 23.266 -11.375 1 82.56 347 LYS B O 1
ATOM 5714 N N . TYR B 1 348 ? 24.156 22.125 -10.109 1 79.12 348 TYR B N 1
ATOM 5715 C CA . TYR B 1 348 ? 25.141 21.062 -9.867 1 79.12 348 TYR B CA 1
ATOM 5716 C C . TYR B 1 348 ? 24.969 19.922 -10.867 1 79.12 348 TYR B C 1
ATOM 5718 O O . TYR B 1 348 ? 25.859 19.078 -10.992 1 79.12 348 TYR B O 1
ATOM 5726 N N . THR B 1 349 ? 23.891 19.688 -11.484 1 74.06 349 THR B N 1
ATOM 5727 C CA . THR B 1 349 ? 23.734 18.594 -12.438 1 74.06 349 THR B CA 1
ATOM 5728 C C . THR B 1 349 ? 23.797 19.109 -13.875 1 74.06 349 THR B C 1
ATOM 5730 O O . THR B 1 349 ? 23.953 18.328 -14.812 1 74.06 349 THR B O 1
ATOM 5733 N N . GLY B 1 350 ? 24.016 20.328 -14.164 1 65.5 350 GLY B N 1
ATOM 5734 C CA . GLY B 1 350 ? 24.125 20.906 -15.5 1 65.5 350 GLY B CA 1
ATOM 5735 C C . GLY B 1 350 ? 22.875 20.688 -16.344 1 65.5 350 GLY B C 1
ATOM 5736 O O . GLY B 1 350 ? 22.922 20.797 -17.562 1 65.5 350 GLY B O 1
ATOM 5737 N N . VAL B 1 351 ? 21.922 19.922 -16.078 1 55.44 351 VAL B N 1
ATOM 5738 C CA . VAL B 1 351 ? 20.766 19.562 -16.906 1 55.44 351 VAL B CA 1
ATOM 5739 C C . VAL B 1 351 ? 19.891 20.797 -17.125 1 55.44 351 VAL B C 1
ATOM 5741 O O . VAL B 1 351 ? 19.359 21.375 -16.188 1 55.44 351 VAL B O 1
ATOM 5744 N N . ARG B 1 352 ? 20.188 21.703 -18.156 1 46.03 352 ARG B N 1
ATOM 5745 C CA . ARG B 1 352 ? 19.25 22.703 -18.656 1 46.03 352 ARG B CA 1
ATOM 5746 C C . ARG B 1 352 ? 17.875 22.094 -18.922 1 46.03 352 ARG B C 1
ATOM 5748 O O . ARG B 1 352 ? 17.781 20.922 -19.281 1 46.03 352 ARG B O 1
ATOM 5755 N N . ALA B 1 353 ? 16.734 22.625 -18.328 1 39.78 353 ALA B N 1
ATOM 5756 C CA . ALA B 1 353 ? 15.398 22.281 -18.797 1 39.78 353 ALA B CA 1
ATOM 5757 C C . ALA B 1 353 ? 15.375 22.016 -20.297 1 39.78 353 ALA B C 1
ATOM 5759 O O . ALA B 1 353 ? 15.961 22.781 -21.078 1 39.78 353 ALA B O 1
ATOM 5760 N N . MET B 1 354 ? 15.297 20.812 -20.812 1 30.03 354 MET B N 1
ATOM 5761 C CA . MET B 1 354 ? 15.055 20.641 -22.25 1 30.03 354 MET B CA 1
ATOM 5762 C C . MET B 1 354 ? 14.07 21.672 -22.766 1 30.03 354 MET B C 1
ATOM 5764 O O . MET B 1 354 ? 12.922 21.734 -22.312 1 30.03 354 MET B O 1
ATOM 5768 N N . SER B 1 355 ? 14.422 22.906 -22.969 1 27.03 355 SER B N 1
ATOM 5769 C CA . SER B 1 355 ? 13.617 23.703 -23.891 1 27.03 355 SER B CA 1
ATOM 5770 C C . SER B 1 355 ? 13.016 22.828 -24.984 1 27.03 355 SER B C 1
ATOM 5772 O O . SER B 1 355 ? 13.711 22.016 -25.594 1 27.03 355 SER B O 1
ATOM 5774 N N . GLN B 1 356 ? 11.648 22.609 -25.062 1 21.89 356 GLN B N 1
ATOM 5775 C CA . GLN B 1 356 ? 11.211 22.469 -26.453 1 21.89 356 GLN B CA 1
ATOM 5776 C C . GLN B 1 356 ? 11.867 23.516 -27.344 1 21.89 356 GLN B C 1
ATOM 5778 O O . GLN B 1 356 ? 11.969 24.688 -26.969 1 21.89 356 GLN B O 1
#

Solvent-accessible surface area (backbone atoms only — not comparable to full-atom values): 37532 Å² total; per-residue (Å²): 132,78,78,74,71,80,69,46,75,69,45,51,53,49,52,46,46,26,50,23,26,24,52,29,24,43,54,23,56,77,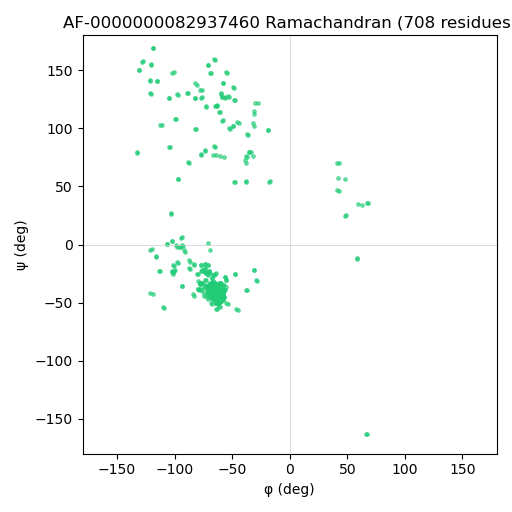68,71,43,78,32,52,61,12,27,47,41,15,57,72,45,54,51,86,35,41,57,55,16,50,56,44,40,67,32,25,50,61,26,33,51,49,9,40,51,43,17,50,53,36,28,70,75,58,35,86,36,34,63,26,45,16,48,28,39,38,51,27,43,51,51,20,55,75,69,66,19,66,84,5,29,64,60,6,27,48,49,9,42,48,42,37,80,69,51,84,80,52,55,66,62,46,48,51,50,48,52,48,28,40,47,44,5,43,51,40,19,37,48,37,41,60,71,45,75,66,75,74,49,62,64,56,48,53,53,48,50,50,49,53,34,30,50,52,20,50,52,50,40,54,50,52,47,33,72,70,64,72,42,72,86,51,74,60,56,58,49,53,47,51,49,49,54,50,49,50,52,50,50,52,49,50,51,50,45,46,58,49,37,51,77,78,39,91,72,56,69,65,56,52,51,53,48,51,52,51,50,53,48,49,55,49,50,51,52,46,46,29,46,50,46,57,58,71,68,48,76,81,75,79,78,87,65,55,70,68,56,50,52,50,50,50,50,44,38,51,45,48,24,51,44,36,55,36,88,76,40,72,85,51,70,69,52,56,54,45,47,53,50,48,51,50,52,51,62,62,54,56,65,81,68,56,63,70,60,58,47,96,86,53,74,56,86,65,55,70,66,56,50,52,46,50,40,53,48,54,47,47,36,50,51,52,52,48,34,49,51,51,52,50,46,42,67,74,63,64,59,69,78,79,68,129,131,79,78,75,72,80,70,45,75,70,46,52,53,48,51,46,45,26,51,24,26,23,52,28,22,43,54,22,55,76,69,71,42,77,31,52,61,12,27,46,40,15,58,72,46,53,49,86,36,42,56,54,16,51,54,43,41,67,32,26,52,60,27,32,51,49,9,40,51,42,19,49,54,35,29,70,74,59,37,87,36,36,62,27,46,16,49,28,38,38,51,28,44,51,52,20,54,77,69,66,20,65,85,4,29,63,58,6,26,48,48,9,43,49,41,37,82,70,51,82,79,54,56,66,62,44,49,51,49,47,53,48,28,42,46,45,6,43,51,40,18,37,48,36,42,58,70,44,76,66,76,73,50,62,66,56,48,54,52,49,51,50,50,52,34,31,50,51,20,51,52,51,40,52,50,53,46,31,70,72,63,72,41,72,86,51,74,58,56,59,49,51,48,52,50,49,54,49,49,50,51,50,50,52,50,50,51,51,46,47,58,49,37,49,75,77,39,92,71,55,70,62,58,52,50,54,47,49,52,50,51,54,48,51,54,48,51,51,52,46,46,26,46,48,46,56,57,71,68,47,75,80,76,79,77,91,65,56,70,68,56,50,52,51,51,50,52,43,37,50,45,48,24,51,45,38,56,36,88,76,43,71,86,52,70,68,52,56,53,47,46,52,51,46,50,50,52,52,58,63,54,55,66,80,70,58,63,72,61,57,46,95,86,54,75,58,87,65,54,70,63,57,50,53,44,50,39,53,48,53,46,49,38,50,50,52,51,49,36,50,51,50,53,49,46,41,68,73,62,64,60,68,78,78,69,127

Radius of gyration: 29.55 Å; Cα contacts (8 Å, |Δi|>4): 917; chains: 2; bounding box: 55×85×71 Å

Organism: NCBI:txid1808955

InterPro domains:
  IPR010343 Aromatic acid exporter family member 1 [PF06081] (10-148)

Foldseek 3Di:
DPPPPDQPLVRQLVVLLVVLLVVLQVVCVVVVADSVLLSVLLNLLQDSALVSSVVLLVLQLVLQLLLLVLLLVLCVVPNLDPVSLVCSLVVSQVVSVVVVSVSNSVSNSVSNNVCRVVPDDCSVVSSVSSSVSSVSSSVSSSVSNQPGDRDDCLVVLLVLLLVLLLLLLVLLLVLLCCLPVVDPLDPVSVVSLVVSLVSLVVSVVVLVSNVVNVVRDPDDPLSVLSSVLSVVSSVLSNVSSVLSVLSSPQDSPDPPDDPVLSVLLNVQSNVSSVQSNDSLSPDDPVNVVSLVVLVVVLVPPPLVPPPQPPPVPDRDSDDSSNSSSVSSNVSSVSSVVNNVSSVVSCVPSVDDPPDD/DPPPPDQPLVRQLVVLLVVLLVVLQVVCVVVVADSVLLSVLLNLLQDSALLSSVVLLVLQLVLLLLLLVLLLVLCVVPNLDPVSLVCSLVVSQVVSVVVVSVSNSVSNSVSNNVCRVVPDDCSVVSSVSSSVSSVSSSVSSSVSNLPGDRDDCLVVLLVLLLVLLLLLLVLLLVLLCCLPVVDPLPPVSVVSLVVSLVSLVVSVVVLVSNVVNVVRDPDDPLSVLSSVLSVVSSVLSNVSSVLSVLSSPQDSPDPPDDPVLSVLLNVQSNVSSVQSNDSLSPDDPVNVVSLVVLVVVLVPPPLVPPPLPPPVPDRDSDDSSNSSSVSSNVSSVSSVVNNVSSVVSCVPSVDDPPDD

Sequence (712 aa):
MMKIKRFTFVGGRIIKTGIAVFLTAFICHILNWPAMFAVITAIVTIEPTVADSVKKAFVRFPASVIGAALAVLFTFLFGDSPYSYALVALSTIIACHKLKLHDGTLVATLTGVAMISTVHDHYFASLFIRLGTTSIGLIVSTLVNFFILPPNYSKTISNEIQLLLSKTGEILDKRAKEWFHEQPVDKKLRQDFQQLVKEIDKTETVSQYQKEEWKYHRVSRKEIRLFHYGFKKLVIIRQLAYHTGNLVYLPFYQLKMDRECKELILCTVASIKSMLSDQEFIYKEDFHENMEKVKTVFTQQNPKEDEMISTPDHHHLISPETVILYELLSIHDLIDELCRIKTWEKKYTGVRAMSQMMKIKRFTFVGGRIIKTGIAVFLTAFICHILNWPAMFAVITAIVTIEPTVADSVKKAFVRFPASVIGAALAVLFTFLFGDSPYSYALVALSTIIACHKLKLHDGTLVATLTGVAMISTVHDHYFASLFIRLGTTSIGLIVSTLVNFFILPPNYSKTISNEIQLLLSKTGEILDKRAKEWFHEQPVDKKLRQDFQQLVKEIDKTETVSQYQKEEWKYHRVSRKEIRLFHYGFKKLVIIRQLAYHTGNLVYLPFYQLKMDRECKELILCTVASIKSMLSDQEFIYKEDFHENMEKVKTVFTQQNPKEDEMISTPDHHHLISPETVILYELLSIHDLIDELCRIKTWEKKYTGVRAMSQ

=== Feature glossary ===
Feature key, reading from the visual/contextual features back to the raw sequence:

Rendered structure images. Six rendered views show the 3D structure from the faces of a cube — i.e. along ±x, ±y, ±z. Rendering representation is drawn randomly per protein from cartoon (secondary-structure ribbons), sticks (backbone bonds), or molecular surface; coloring is either N→C rainbow (blue at the N-terminus through red at the C-terminus) or one color per chain.

Contact-map, Ramachandran, and PAE plots. The contact map is a binary N×N matrix image: pixel (i, j) is dark where Cα_i and Cα_j are within 8 Å and |i−j|>4. Because the |i−j|>4 filter removes local helical contacts, off-diagonal stripes parallel to the main diagonal indicate parallel β-sheets; stripes perpendicular to it indicate antiparallel β-sheets. The Ramachandran plot scatters every residue's (φ, ψ) pair against the sterically allowed regions. The PAE heatmap renders the predicted-aligned-error matrix.

InterPro / GO / CATH / organism. Database cross-references. InterPro integrates a dozen domain/family signature databases into unified entries with residue-range hits. GO terms attach function/process/location labels with evidence codes. CATH codes position the fold in a four-level structural taxonomy. Organism is the NCBI-taxonomy species name.

Nearest PDB structures. The Foldseek neighbor list gives the closest experimentally determined structures in the PDB, ranked by structural alignment. TM-score near 1 means near-identical fold; near 0.3 means only rough topology match. This is how one finds what a novel AlphaFold prediction most resembles in the solved-structure universe.

Predicted aligned error. PAE(i, j) answers: if I align the predicted and true structures on residue i, how far off (in Å) do I expect residue j to be? A block-diagonal PAE matrix with low values on the blocks and high values off-diagonal is the signature of a multi-domain protein with confidently predicted domains but uncertain inter-domain orientation.

Solvent-accessible surface area. Accessible surface area quantifies burial. A residue with SASA near zero is packed into the hydrophobic core; one with SASA >100 Å² sits on the surface. Computed here via the Shrake–Rupley numerical algorithm with a 1.4 Å probe.

B-factor. B-factor (Debye–Waller factor) reflects atomic displacement in the crystal lattice. It is an experimental observable (units Å²), not a prediction; low values mean the atom is pinned down, high values mean it moves or is heterogeneous across the crystal.

pLDDT. For AlphaFold models, the B-factor field carries pLDDT — the model's own estimate of local accuracy on a 0–100 scale. Regions with pLDDT<50 should be treated as essentially unmodeled; they often correspond to intrinsically disordered segments.

Backbone torsions (φ/ψ). φ (phi) and ψ (psi) are the two rotatable backbone dihedrals per residue: φ is the C(i-1)–N–Cα–C torsion, ψ is the N–Cα–C–N(i+1) torsion, both in degrees on (−180°, 180°]. α-helical residues cluster near (−60°, −45°); β-strand residues near (−120°, +130°). A Ramachandran plot is simply a scatter of (φ, ψ) for every residue.

Radius of gyration, Cα contacts, bounding box. Radius of gyration (Rg) is the root-mean-square distance of Cα atoms from their centroid — a single number for overall size and compactness. A globular domain of N residues has Rg ≈ 2.2·N^0.38 Å; an extended or disordered chain has a much larger Rg. The Cα contact count is the number of residue pairs whose Cα atoms are within 8 Å and are more than four positions apart in sequence — a standard proxy for tertiary packing density. The bounding box is the smallest axis-aligned box enclosing all Cα atoms.

Secondary structure (3-state, P-SEA). Three-state secondary structure (P-SEA) collapses the eight DSSP classes into helix (a), strand (b), and coil (c). P-SEA assigns these from Cα geometry alone — distances and angles — without requiring backbone oxygens, so it works on any Cα trace.

Secondary structure (8-state, DSSP). DSSP 8-state secondary structure assigns each residue one of H (α-helix), G (3₁₀-helix), I (π-helix), E (extended β-strand), B (isolated β-bridge), T (hydrogen-bonded turn), S (bend), or '-' (coil). The assignment is computed from backbone hydrogen-bond geometry via the Kabsch–Sander algorithm.

Foldseek 3Di. A 3Di character summarizes, for each residue, the relative orientation of the Cα frame of its nearest spatial neighbor. Because it encodes fold topology rather than chemistry, 3Di alignments detect remote structural similarity that sequence alignment misses.

mmCIF coordinates. The mmCIF block holds the 3D Cartesian coordinates of each backbone atom (N, Cα, C, O) in ångströms. mmCIF is the PDB's canonical archive format — a tagged-loop text representation of the atomic model.

Sequence. Sequence gives the chain of amino acids in standard one-letter code (A=alanine, C=cysteine, …, Y=tyrosine), read N→C. It is the only feature that is directly encoded by the gene; all structural features are derived from the folded form of this sequence.